Protein AF-0000000083581256 (afdb_homodimer)

Secondary structure (DSSP, 8-state):
---------------------------------------------------------------------GGGGGS--TTSPPPPHHHHHHHHHHHHHHHHHHHHHHHHHGGGT-----HHHHHHHIIIII-TTSGGG-HHHHHHHHHHHHHHHHHHHHHH-SSHHHHHHHHHHHHHHHHHTT---GGGGHHHHHHHH-GGGGGGGGGGGTTTHHHHHHHHHHHHHHHHHHHHH---/---------------------------------------------------------------------GGGGGS--TTSPPPPHHHHHHHHHHHHHHHHHHHHHHHHHGGGT-----HHHHHHHIIIII-TTSGGG-HHHHHHHHHHHHHHHHHHHHHH-SSHHHHHHHHHHHHHHHHHTT---GGGGHHHHHHHH-GGGGGGGGGGGTTTHHHHHHHHHHHHHHHHHHHHH---

InterPro domains:
  IPR007065 HPP [PTHR33741] (38-236)
  IPR058581 HPP, transmembrane region [PF04982] (82-231)

Radius of gyration: 32.34 Å; Cα contacts (8 Å, |Δi|>4): 589; chains: 2; bounding box: 106×99×97 Å

pLDDT: mean 73.32, std 32.35, range [17.34, 98.81]

Organism: NCBI:txid337451

Foldseek 3Di:
DDDDPPPCVDDPPPDPDDPDPDDDDDDDPPDDPDPPPPPPDCPPPPPDPPPPPPPPCPVPPPPPPPPPDPVNVVDPPPVDDDDAPLLVVLLVVLLVVLVVVQVVVQVVCVVVLDHLDDPLVSVLSCCLRNPVPDLLNDPQLQLCLLLVLLLLLLVLCVVPNADDRSLVRSLVVSVVVCVVVVNDHPSSSCNSVCCSPPPSCNVCRSVSSCPNRVVSSVSSVVSSVVSVVCSVPPGD/DDDDPDPPPDDPDPPPPDPPPDDDDDDPPDDDPDPPPPDPDDPPPPPDPPPPPPPPCPVPPPPPPPPPDPVNVVDPPPVDDDDAPLLVVLLVVLLVVLVVVQVVVQVVCVVVLDHQDDPLVSVLSCCLRNPVPDLLNDPQLQLCLLLVLLLLLLVLCVVPNADDRSLVRSLVVSVVVCVVVVNDHPSSSCNSVCCSPPPSCNVCRSVSSCPNRVVSSVSSVVSSVVSVVCSVPPGD

Solvent-accessible surface area (backbone atoms only — not comparable to full-atom values): 26368 Å² total; per-residue (Å²): 129,85,86,82,81,71,75,72,80,68,71,85,63,77,74,80,72,78,82,74,79,80,82,85,84,82,83,71,88,67,78,75,83,77,77,76,69,78,70,81,80,74,81,74,74,80,73,75,78,71,76,73,69,76,62,77,70,72,74,72,71,76,69,75,61,73,69,74,53,80,68,55,36,64,40,65,70,72,83,56,76,81,76,48,61,31,70,28,48,38,33,14,49,40,36,23,51,50,35,40,53,37,34,53,51,23,64,70,30,44,89,77,70,43,66,52,70,51,36,48,54,34,12,44,44,33,30,41,46,74,37,55,84,41,73,45,38,26,55,32,12,39,49,52,20,27,29,51,18,24,41,40,12,47,50,24,30,72,72,59,33,77,56,38,66,19,42,10,51,20,41,13,49,31,49,28,48,19,57,72,64,52,16,53,21,36,40,25,39,12,40,20,43,40,44,54,71,30,71,81,47,55,83,44,47,75,51,34,20,48,45,35,59,39,53,48,47,54,56,48,52,56,45,32,52,51,33,52,49,42,53,74,72,55,75,88,130,94,83,90,80,82,76,84,76,77,73,87,78,71,79,77,81,83,80,75,70,83,86,78,86,91,74,86,76,74,84,76,81,78,74,78,66,80,79,73,79,71,84,73,77,79,71,76,77,72,75,73,70,75,62,78,72,71,74,71,72,75,68,77,61,73,70,74,53,79,66,55,39,64,40,65,70,71,83,57,76,82,77,48,63,31,70,30,49,38,35,15,48,40,35,24,50,50,36,41,52,36,33,54,50,22,64,70,31,43,89,78,68,42,66,50,70,49,35,48,56,33,11,45,44,32,30,43,46,74,37,55,85,39,72,46,39,26,56,33,12,38,49,53,20,27,29,51,18,22,42,40,13,45,50,25,32,73,74,60,34,79,57,39,65,18,42,9,52,19,41,12,50,32,47,27,49,19,56,72,64,54,15,54,21,36,39,24,39,12,40,18,42,40,44,54,71,31,71,81,47,57,82,43,48,73,51,33,20,47,45,37,58,41,52,46,47,54,55,48,51,57,46,36,53,52,34,52,49,42,53,74,70,55,76,89

Sequence (472 aa):
MAMQAIFNWDHVTTPWSSLSLPSSSPLMFAENIKWKKKEKKGNEKDEGSGRGRYVCAASSSNSTTPSPNYWDWWKPDKGAPAPCLSDILWPSAGAFAAMAILGKVDQLLSPKGLSMTIAPLGAVSAVLFATPNAPGARKYNMFVAQMGCAAIGVLALSAFGPGWLARSAALAASIGFMIWTRSVHPPAASLPIMFIDGSKFHRLHLWYALFPGAAGCILLCLIQEMVSYLKDNYKFMAMQAIFNWDHVTTPWSSLSLPSSSPLMFAENIKWKKKEKKGNEKDEGSGRGRYVCAASSSNSTTPSPNYWDWWKPDKGAPAPCLSDILWPSAGAFAAMAILGKVDQLLSPKGLSMTIAPLGAVSAVLFATPNAPGARKYNMFVAQMGCAAIGVLALSAFGPGWLARSAALAASIGFMIWTRSVHPPAASLPIMFIDGSKFHRLHLWYALFPGAAGCILLCLIQEMVSYLKDNYKF

Structure (mmCIF, N/CA/C/O backbone):
data_AF-0000000083581256-model_v1
#
loop_
_entity.id
_entity.type
_entity.pdbx_description
1 polymer 'Transmembrane protein'
#
loop_
_atom_site.group_PDB
_atom_site.id
_atom_site.type_symbol
_atom_site.label_atom_id
_atom_site.label_alt_id
_atom_site.label_comp_id
_atom_site.label_asym_id
_atom_site.label_entity_id
_atom_site.label_seq_id
_atom_site.pdbx_PDB_ins_code
_atom_site.Cartn_x
_atom_site.Cartn_y
_atom_site.Cartn_z
_atom_site.occupancy
_atom_site.B_iso_or_equiv
_atom_site.auth_seq_id
_atom_site.auth_comp_id
_atom_site.auth_asym_id
_atom_site.auth_atom_id
_atom_site.pdbx_PDB_model_num
ATOM 1 N N . MET A 1 1 ? 9.367 -57.531 9.039 1 19.34 1 MET A N 1
ATOM 2 C CA . MET A 1 1 ? 8.695 -58.156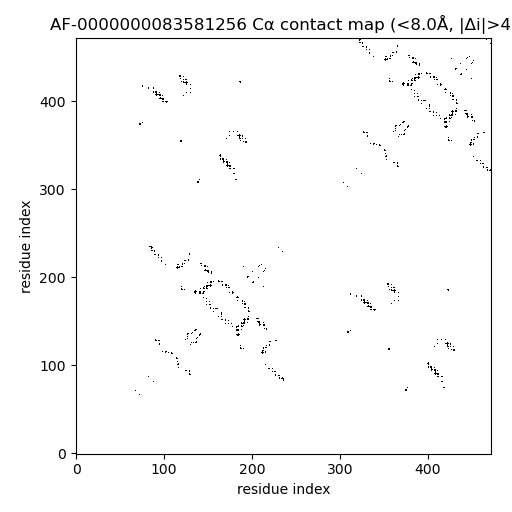 10.18 1 19.34 1 MET A CA 1
ATOM 3 C C . MET A 1 1 ? 8.195 -57.094 11.156 1 19.34 1 MET A C 1
ATOM 5 O O . MET A 1 1 ? 7.719 -57.438 12.242 1 19.34 1 MET A O 1
ATOM 9 N N . ALA A 1 2 ? 9.008 -55.969 11.195 1 19.12 2 ALA A N 1
ATOM 10 C CA . ALA A 1 2 ? 8.617 -55.188 12.367 1 19.12 2 ALA A CA 1
ATOM 11 C C . ALA A 1 2 ? 7.102 -55.062 12.477 1 19.12 2 ALA A C 1
ATOM 13 O O . ALA A 1 2 ? 6.387 -55.281 11.492 1 19.12 2 ALA A O 1
ATOM 14 N N . MET A 1 3 ? 6.711 -54.344 13.57 1 19.2 3 MET A N 1
ATOM 15 C CA . MET A 1 3 ? 5.68 -54.125 14.578 1 19.2 3 MET A CA 1
ATOM 16 C C . MET A 1 3 ? 4.406 -53.562 13.938 1 19.2 3 MET A C 1
ATOM 18 O O . MET A 1 3 ? 4.457 -52.938 12.883 1 19.2 3 MET A O 1
ATOM 22 N N . GLN A 1 4 ? 3.236 -53.969 14.453 1 20.64 4 GLN A N 1
ATOM 23 C CA . GLN A 1 4 ? 1.826 -54.031 14.82 1 20.64 4 GLN A CA 1
ATOM 24 C C . GLN A 1 4 ? 1.285 -52.625 15.117 1 20.64 4 GLN A C 1
ATOM 26 O O . GLN A 1 4 ? 1.729 -51.969 16.062 1 20.64 4 GLN A O 1
ATOM 31 N N . ALA A 1 5 ? 1.022 -51.75 14.164 1 22.06 5 ALA A N 1
ATOM 32 C CA . ALA A 1 5 ? 0.399 -50.438 14.117 1 22.06 5 ALA A CA 1
ATOM 33 C C . ALA A 1 5 ? -0.925 -50.406 14.883 1 22.06 5 ALA A C 1
ATOM 35 O O . ALA A 1 5 ? -1.995 -50.312 14.273 1 22.06 5 ALA A O 1
ATOM 36 N N . ILE A 1 6 ? -1.048 -51.344 15.844 1 21.88 6 ILE A N 1
ATOM 37 C CA . ILE A 1 6 ? -2.42 -51.656 16.234 1 21.88 6 ILE A CA 1
ATOM 38 C C . ILE A 1 6 ? -3.039 -50.469 16.938 1 21.88 6 ILE A C 1
ATOM 40 O O . ILE A 1 6 ? -2.6 -50.062 18.031 1 21.88 6 ILE A O 1
ATOM 44 N N . PHE A 1 7 ? -3.195 -49.312 16.281 1 20.89 7 PHE A N 1
ATOM 45 C CA . PHE A 1 7 ? -3.846 -48.125 16.828 1 20.89 7 PHE A CA 1
ATOM 46 C C . PHE A 1 7 ? -5.215 -48.5 17.406 1 20.89 7 PHE A C 1
ATOM 48 O O . PHE A 1 7 ? -6.152 -48.75 16.656 1 20.89 7 PHE A O 1
ATOM 55 N N . ASN A 1 8 ? -5.254 -49.375 18.406 1 18.88 8 ASN A N 1
ATOM 56 C CA . ASN A 1 8 ? -6.484 -49.75 19.078 1 18.88 8 ASN A CA 1
ATOM 57 C C . ASN A 1 8 ? -7.258 -48.562 19.594 1 18.88 8 ASN A C 1
ATOM 59 O O . ASN A 1 8 ? -6.773 -47.844 20.469 1 18.88 8 ASN A O 1
ATOM 63 N N . TRP A 1 9 ? -7.891 -47.781 18.734 1 22.67 9 TRP A N 1
ATOM 64 C CA . TRP A 1 9 ? -8.75 -46.625 18.953 1 22.67 9 TRP A CA 1
ATOM 65 C C . TRP A 1 9 ? -9.812 -46.938 20.016 1 22.67 9 TRP A C 1
ATOM 67 O O . TRP A 1 9 ? -10.859 -47.5 19.703 1 22.67 9 TRP A O 1
ATOM 77 N N . ASP A 1 10 ? -9.32 -47.75 21.047 1 19.34 10 ASP A N 1
ATOM 78 C CA . ASP A 1 10 ? -10.367 -48.219 21.953 1 19.34 10 ASP A CA 1
ATOM 79 C C . ASP A 1 10 ? -11.289 -47.094 22.359 1 19.34 10 ASP A C 1
ATOM 81 O O . ASP A 1 10 ? -10.953 -45.906 22.172 1 19.34 10 ASP A O 1
ATOM 85 N N . HIS A 1 11 ? -12.164 -47.344 23.375 1 21.86 11 HIS A N 1
ATOM 86 C CA . HIS A 1 11 ? -13.492 -47.312 23.969 1 21.86 11 HIS A CA 1
ATOM 87 C C . HIS A 1 11 ? -13.672 -46.031 24.812 1 21.86 11 HIS A C 1
ATOM 89 O O . HIS A 1 11 ? -14.648 -45.938 25.562 1 21.86 11 HIS A O 1
ATOM 95 N N . VAL A 1 12 ? -12.742 -45 24.703 1 21.45 12 VAL A N 1
ATOM 96 C CA . VAL A 1 12 ? -12.906 -44.156 25.906 1 21.45 12 VAL A CA 1
ATOM 97 C C . VAL A 1 12 ? -14.375 -43.781 26.062 1 21.45 12 VAL A C 1
ATOM 99 O O . VAL A 1 12 ? -14.984 -43.219 25.156 1 21.45 12 VAL A O 1
ATOM 102 N N . THR A 1 13 ? -15.055 -44.406 26.906 1 21.73 13 THR A N 1
ATOM 103 C CA . THR A 1 13 ? -16.406 -44.438 27.453 1 21.73 13 THR A CA 1
ATOM 104 C C . THR A 1 13 ? -16.781 -43.094 28.078 1 21.73 13 THR A C 1
ATOM 106 O O . THR A 1 13 ? -17.812 -42.969 28.734 1 21.73 13 THR A O 1
ATOM 109 N N . THR A 1 14 ? -16.125 -41.969 27.641 1 21.69 14 THR A N 1
ATOM 110 C CA . THR A 1 14 ? -16.391 -40.938 28.641 1 21.69 14 THR A CA 1
ATOM 111 C C . THR A 1 14 ? -17.875 -40.812 28.922 1 21.69 14 THR A C 1
ATOM 113 O O . THR A 1 14 ? -18.703 -40.844 28 1 21.69 14 THR A O 1
ATOM 116 N N . PRO A 1 15 ? -18.234 -41.062 30.141 1 21.48 15 PRO A N 1
ATOM 117 C CA . PRO A 1 15 ? -19.578 -41.125 30.719 1 21.48 15 PRO A CA 1
ATOM 118 C C . PRO A 1 15 ? -20.359 -39.844 30.547 1 21.48 15 PRO A C 1
ATOM 120 O O . PRO A 1 15 ? -19.797 -38.75 30.656 1 21.48 15 PRO A O 1
ATOM 123 N N . TRP A 1 16 ? -21.297 -39.719 29.516 1 21.83 16 TRP A N 1
ATOM 124 C CA . TRP A 1 16 ? -22.281 -38.688 29.219 1 21.83 16 TRP A CA 1
ATOM 125 C C . TRP A 1 16 ? -23.109 -38.375 30.453 1 21.83 16 TRP A C 1
ATOM 127 O O . TRP A 1 16 ? -23.984 -39.125 30.859 1 21.83 16 TRP A O 1
ATOM 137 N N . SER A 1 17 ? -22.328 -38.094 31.609 1 19.19 17 SER A N 1
ATOM 138 C CA . SER A 1 17 ? -23.203 -37.906 32.75 1 19.19 17 SER A CA 1
ATOM 139 C C . SER A 1 17 ? -24.344 -36.938 32.438 1 19.19 17 SER A C 1
ATOM 141 O O . SER A 1 17 ? -24.203 -36.125 31.516 1 19.19 17 SER A O 1
ATOM 143 N N . SER A 1 18 ? -25.547 -37.125 33.094 1 21.31 18 SER A N 1
ATOM 144 C CA . SER A 1 18 ? -26.969 -36.844 33.219 1 21.31 18 SER A CA 1
ATOM 145 C C . SER A 1 18 ? -27.203 -35.375 33.625 1 21.31 18 SER A C 1
ATOM 147 O O . SER A 1 18 ? -27.172 -35.062 34.812 1 21.31 18 SER A O 1
ATOM 149 N N . LEU A 1 19 ? -26.453 -34.375 33.062 1 20.09 19 LEU A N 1
ATOM 150 C CA . LEU A 1 19 ? -26.672 -33.062 33.719 1 20.09 19 LEU A CA 1
ATOM 151 C C . LEU A 1 19 ? -28.172 -32.781 33.781 1 20.09 19 LEU A C 1
ATOM 153 O O . LEU A 1 19 ? -28.859 -32.75 32.781 1 20.09 19 LEU A O 1
ATOM 157 N N . SER A 1 20 ? -28.719 -32.938 34.938 1 19.19 20 SER A N 1
ATOM 158 C CA . SER A 1 20 ? -30.062 -32.719 35.438 1 19.19 20 SER A CA 1
ATOM 159 C C . SER A 1 20 ? -30.516 -31.297 35.219 1 19.19 20 SER A C 1
ATOM 161 O O . SER A 1 20 ? -29.75 -30.344 35.438 1 19.19 20 SER A O 1
ATOM 163 N N . LEU A 1 21 ? -31.516 -31.016 34.375 1 22.39 21 LEU A N 1
ATOM 164 C CA . LEU A 1 21 ? -32.25 -29.828 33.969 1 22.39 21 LEU A CA 1
ATOM 165 C C . LEU A 1 21 ? -32.938 -29.172 35.156 1 22.39 21 LEU A C 1
ATOM 167 O O . LEU A 1 21 ? -33.875 -29.719 35.719 1 22.39 21 LEU A O 1
ATOM 171 N N . PRO A 1 22 ? -32.125 -28.766 36.219 1 19.11 22 PRO A N 1
ATOM 172 C CA . PRO A 1 22 ? -33.094 -28.5 37.312 1 19.11 22 PRO A CA 1
ATOM 173 C C . PRO A 1 22 ? -34.219 -27.547 36.875 1 19.11 22 PRO A C 1
ATOM 175 O O . PRO A 1 22 ? -34.094 -26.891 35.844 1 19.11 22 PRO A O 1
ATOM 178 N N . SER A 1 23 ? -35 -26.969 38.031 1 18.77 23 SER A N 1
ATOM 179 C CA . SER A 1 23 ? -36.312 -26.719 38.594 1 18.77 23 SER A CA 1
ATOM 180 C C . SER A 1 23 ? -36.781 -25.281 38.375 1 18.77 23 SER A C 1
ATOM 182 O O . SER A 1 23 ? -37.969 -24.984 38.312 1 18.77 23 SER A O 1
ATOM 184 N N . SER A 1 24 ? -35.844 -24.219 38.344 1 18.66 24 SER A N 1
ATOM 185 C CA . SER A 1 24 ? -36.25 -23.156 39.25 1 18.66 24 SER A CA 1
ATOM 186 C C . SER A 1 24 ? -37.531 -22.453 38.781 1 18.66 24 SER A C 1
ATOM 188 O O . SER A 1 24 ? -37.875 -22.531 37.625 1 18.66 24 SER A O 1
ATOM 190 N N . SER A 1 25 ? -38.094 -21.516 39.812 1 19.52 25 SER A N 1
ATOM 191 C CA . SER A 1 25 ? -39.344 -20.984 40.344 1 19.52 25 SER A CA 1
ATOM 192 C C . SER A 1 25 ? -39.906 -19.875 39.438 1 19.52 25 SER A C 1
ATOM 194 O O . SER A 1 25 ? -39.188 -19.234 38.719 1 19.52 25 SER A O 1
ATOM 196 N N . PRO A 1 26 ? -41.281 -19.641 39.5 1 22.19 26 PRO A N 1
ATOM 197 C CA . PRO A 1 26 ? -42.344 -18.969 38.75 1 22.19 26 PRO A CA 1
ATOM 198 C C . PRO A 1 26 ? -42.344 -17.469 38.938 1 22.19 26 PRO A C 1
ATOM 200 O O . PRO A 1 26 ? -43.281 -16.781 38.531 1 22.19 26 PRO A O 1
ATOM 203 N N . LEU A 1 27 ? -41.188 -16.703 39.062 1 18.94 27 LEU A N 1
ATOM 204 C CA . LEU A 1 27 ? -41.406 -15.398 39.688 1 18.94 27 LEU A CA 1
ATOM 205 C C . LEU A 1 27 ? -42.5 -14.633 38.969 1 18.94 27 LEU A C 1
ATOM 207 O O . LEU A 1 27 ? -42.531 -14.617 37.719 1 18.94 27 LEU A O 1
ATOM 211 N N . MET A 1 28 ? -43.469 -14.094 39.719 1 19.42 28 MET A N 1
ATOM 212 C CA . MET A 1 28 ? -44.812 -13.484 39.719 1 19.42 28 MET A CA 1
ATOM 213 C C . MET A 1 28 ? -44.781 -12.094 39.062 1 19.42 28 MET A C 1
ATOM 215 O O . MET A 1 28 ? -45.812 -11.508 38.781 1 19.42 28 MET A O 1
ATOM 219 N N . PHE A 1 29 ? -43.594 -11.297 39.031 1 19.3 29 PHE A N 1
ATOM 220 C CA . PHE A 1 29 ? -43.812 -9.898 39.375 1 19.3 29 PHE A CA 1
ATOM 221 C C . PHE A 1 29 ? -44.625 -9.18 38.312 1 19.3 29 PHE A C 1
ATOM 223 O O . PHE A 1 29 ? -44.125 -8.891 37.219 1 19.3 29 PHE A O 1
ATOM 230 N N . ALA A 1 30 ? -45.938 -9.391 38.156 1 19.19 30 ALA A N 1
ATOM 231 C CA . ALA A 1 30 ? -46.875 -8.812 37.188 1 19.19 30 ALA A CA 1
ATOM 232 C C . ALA A 1 30 ? -47.062 -7.312 37.438 1 19.19 30 ALA A C 1
ATOM 234 O O . ALA A 1 30 ? -47.875 -6.664 36.781 1 19.19 30 ALA A O 1
ATOM 235 N N . GLU A 1 31 ? -46.25 -6.695 38.406 1 19.19 31 GLU A N 1
ATOM 236 C CA . GLU A 1 31 ? -47.094 -5.602 38.875 1 19.19 31 GLU A CA 1
ATOM 237 C C . GLU A 1 31 ? -47.594 -4.73 37.719 1 19.19 31 GLU A C 1
ATOM 239 O O . GLU A 1 31 ? -47 -4.727 36.656 1 19.19 31 GLU A O 1
ATOM 244 N N . ASN A 1 32 ? -48.531 -3.742 38.062 1 20.16 32 ASN A N 1
ATOM 245 C CA . ASN A 1 32 ? -49.719 -2.936 37.812 1 20.16 32 ASN A CA 1
ATOM 246 C C . ASN A 1 32 ? -49.375 -1.656 37.062 1 20.16 32 ASN A C 1
ATOM 248 O O . ASN A 1 32 ? -49.625 -0.554 37.531 1 20.16 32 ASN A O 1
ATOM 252 N N . ILE A 1 33 ? -48.156 -1.453 36.531 1 19.41 33 ILE A N 1
ATOM 253 C CA . ILE A 1 33 ? -47.906 -0.025 36.375 1 19.41 33 ILE A CA 1
ATOM 254 C C . ILE A 1 33 ? -48.969 0.581 35.469 1 19.41 33 ILE A C 1
ATOM 256 O O . ILE A 1 33 ? -49.219 0.087 34.375 1 19.41 33 ILE A O 1
ATOM 260 N N . LYS A 1 34 ? -49.844 1.483 36.031 1 19.84 34 LYS A N 1
ATOM 261 C CA . LYS A 1 34 ? -51 2.291 35.688 1 19.84 34 LYS A CA 1
ATOM 262 C C . LYS A 1 34 ? -50.688 3.164 34.469 1 19.84 34 LYS A C 1
ATOM 264 O O . LYS A 1 34 ? -49.719 3.939 34.469 1 19.84 34 LYS A O 1
ATOM 269 N N . TRP A 1 35 ? -51.094 2.781 33.281 1 20.23 35 TRP A N 1
ATOM 270 C CA . TRP A 1 35 ? -51.031 3.428 31.984 1 20.23 35 TRP A CA 1
ATOM 271 C C . TRP A 1 35 ? -51.781 4.766 32 1 20.23 35 TRP A C 1
ATOM 273 O O . TRP A 1 35 ? -53 4.805 32.031 1 20.23 35 TRP A O 1
ATOM 283 N N . LYS A 1 36 ? -51.438 5.668 33.031 1 20.16 36 LYS A N 1
ATOM 284 C CA . LYS A 1 36 ? -52.25 6.863 32.969 1 20.16 36 LYS A CA 1
ATOM 285 C C . LYS A 1 36 ? -52.281 7.449 31.562 1 20.16 36 LYS A C 1
ATOM 287 O O . LYS A 1 36 ? -51.219 7.691 30.984 1 20.16 36 LYS A O 1
ATOM 292 N N . LYS A 1 37 ? -53.375 7.355 30.922 1 21.31 37 LYS A N 1
ATOM 293 C CA . LYS A 1 37 ? -53.906 7.77 29.625 1 21.31 37 LYS A CA 1
ATOM 294 C C . LYS A 1 37 ? -53.844 9.281 29.453 1 21.31 37 LYS A C 1
ATOM 296 O O . LYS A 1 37 ? -54.469 9.852 28.578 1 21.31 37 LYS A O 1
ATOM 301 N N . LYS A 1 38 ? -52.812 10.016 29.984 1 21.42 38 LYS A N 1
ATOM 302 C CA . LYS A 1 38 ? -53.188 11.422 29.859 1 21.42 38 LYS A CA 1
ATOM 303 C C . LYS A 1 38 ? -53.562 11.781 28.438 1 21.42 38 LYS A C 1
ATOM 305 O O . LYS A 1 38 ? -52.906 11.328 27.484 1 21.42 38 LYS A O 1
ATOM 310 N N . GLU A 1 39 ? -54.688 12.375 28.25 1 21.91 39 GLU A N 1
ATOM 311 C CA . GLU A 1 39 ? -55.594 12.867 27.188 1 21.91 39 GLU A CA 1
ATOM 312 C C . GLU A 1 39 ? -54.906 13.969 26.391 1 21.91 39 GLU A C 1
ATOM 314 O O . GLU A 1 39 ? -55.531 14.531 25.469 1 21.91 39 GLU A O 1
ATOM 319 N N . LYS A 1 40 ? -53.625 14.102 26.375 1 23.88 40 LYS A N 1
ATOM 320 C CA . LYS A 1 40 ? -53.312 15.445 25.875 1 23.88 40 LYS A CA 1
ATOM 321 C C . LYS A 1 40 ? -53.969 15.695 24.531 1 23.88 40 LYS A C 1
ATOM 323 O O . LYS A 1 40 ? -54.094 14.781 23.703 1 23.88 40 LYS A O 1
ATOM 328 N N . LYS A 1 41 ? -54.812 16.75 24.422 1 25.16 41 LYS A N 1
ATOM 329 C CA . LYS A 1 41 ? -55.531 17.531 23.438 1 25.16 41 LYS A CA 1
ATOM 330 C C . LYS A 1 41 ? -54.656 17.906 22.25 1 25.16 41 LYS A C 1
ATOM 332 O O . LYS A 1 41 ? -53.531 18.359 22.438 1 25.16 41 LYS A O 1
ATOM 337 N N . GLY A 1 42 ? -54.781 17.219 21.062 1 20.56 42 GLY A N 1
ATOM 338 C CA . GLY A 1 42 ? -54.156 17.172 19.75 1 20.56 42 GLY A CA 1
ATOM 339 C C . GLY A 1 42 ? -54.188 18.516 19.047 1 20.56 42 GLY A C 1
ATOM 340 O O . GLY A 1 42 ? -54.625 18.625 17.906 1 20.56 42 GLY A O 1
ATOM 341 N N . ASN A 1 43 ? -54.062 19.688 19.781 1 23.64 43 ASN A N 1
ATOM 342 C CA . ASN A 1 43 ? -54.25 20.812 18.875 1 23.64 43 ASN A CA 1
ATOM 343 C C . ASN A 1 43 ? -53.312 20.719 17.656 1 23.64 43 ASN A C 1
ATOM 345 O O . ASN A 1 43 ? -52.156 20.344 17.797 1 23.64 43 ASN A O 1
ATOM 349 N N . GLU A 1 44 ? -53.875 20.531 16.453 1 23.22 44 GLU A N 1
ATOM 350 C CA . GLU A 1 44 ? -53.469 20.297 15.078 1 23.22 44 GLU A CA 1
ATOM 351 C C . GLU A 1 44 ? -52.562 21.438 14.578 1 23.22 44 GLU A C 1
ATOM 353 O O . GLU A 1 44 ? -53.062 22.453 14.078 1 23.22 44 GLU A O 1
ATOM 358 N N . LYS A 1 45 ? -51.906 22.281 15.383 1 25.78 45 LYS A N 1
ATOM 359 C CA . LYS A 1 45 ? -51.344 23.375 14.586 1 25.78 45 LYS A CA 1
ATOM 360 C C . LYS A 1 45 ? -50.438 22.828 13.469 1 25.78 45 LYS A C 1
ATOM 362 O O . LYS A 1 45 ? -49.781 21.812 13.648 1 25.78 45 LYS A O 1
ATOM 367 N N . ASP A 1 46 ? -50.781 23.047 12.18 1 24.28 46 ASP A N 1
ATOM 368 C CA . ASP A 1 46 ? -50.281 22.859 10.828 1 24.28 46 ASP A CA 1
ATOM 369 C C . ASP A 1 46 ? -48.812 23.266 10.719 1 24.28 46 ASP A C 1
ATOM 371 O O . ASP A 1 46 ? -48.5 24.453 10.516 1 24.28 46 ASP A O 1
ATOM 375 N N . GLU A 1 47 ? -47.969 23.125 11.805 1 24.08 47 GLU A N 1
ATOM 376 C CA . GLU A 1 47 ? -46.688 23.766 11.586 1 24.08 47 GLU A CA 1
ATOM 377 C C . GLU A 1 47 ? -46 23.234 10.328 1 24.08 47 GLU A C 1
ATOM 379 O O . GLU A 1 47 ? -45.969 22.016 10.102 1 24.08 47 GLU A O 1
ATOM 384 N N . GLY A 1 48 ? -46.062 24.031 9.25 1 24.52 48 GLY A N 1
ATOM 385 C CA . GLY A 1 48 ? -45.344 23.938 7.977 1 24.52 48 GLY A CA 1
ATOM 386 C C . GLY A 1 48 ? -43.938 23.406 8.109 1 24.52 48 GLY A C 1
ATOM 387 O O . GLY A 1 48 ? -43.25 23.734 9.07 1 24.52 48 GLY A O 1
ATOM 388 N N . SER A 1 49 ? -43.781 22.109 7.832 1 27.34 49 SER A N 1
ATOM 389 C CA . SER A 1 49 ? -42.562 21.312 7.773 1 27.34 49 SER A CA 1
ATOM 390 C C . SER A 1 49 ? -41.438 22.062 7.059 1 27.34 49 SER A C 1
ATOM 392 O O . SER A 1 49 ? -41.531 22.375 5.875 1 27.34 49 SER A O 1
ATOM 394 N N . GLY A 1 50 ? -40.969 23.156 7.656 1 23 50 GLY A N 1
ATOM 395 C CA . GLY A 1 50 ? -39.781 23.75 7.09 1 23 50 GLY A CA 1
ATOM 396 C C . GLY A 1 50 ? -38.719 22.719 6.727 1 23 50 GLY A C 1
ATOM 397 O O . GLY A 1 50 ? -38.375 21.859 7.543 1 23 50 GLY A O 1
ATOM 398 N N . ARG A 1 51 ? -38.812 22.125 5.543 1 30.92 51 ARG A N 1
ATOM 399 C CA . ARG A 1 51 ? -37.719 21.375 4.945 1 30.92 51 ARG A CA 1
ATOM 400 C C . ARG A 1 51 ? -36.375 22.016 5.281 1 30.92 51 ARG A C 1
ATOM 402 O O . ARG A 1 51 ? -36.062 23.109 4.805 1 30.92 51 ARG A O 1
ATOM 409 N N . GLY A 1 52 ? -35.969 21.969 6.539 1 26.56 52 GLY A N 1
ATOM 410 C CA . GLY A 1 52 ? -34.594 22.359 6.797 1 26.56 52 GLY A CA 1
ATOM 411 C C . GLY A 1 52 ? -33.625 21.781 5.793 1 26.56 52 GLY A C 1
ATOM 412 O O . GLY A 1 52 ? -33.531 20.562 5.633 1 26.56 52 GLY A O 1
ATOM 413 N N . ARG A 1 53 ? -33.531 22.375 4.609 1 26.86 53 ARG A N 1
ATOM 414 C CA . ARG A 1 53 ? -32.375 22.141 3.717 1 26.86 53 ARG A CA 1
ATOM 415 C C . ARG A 1 53 ? -31.078 22.047 4.496 1 26.86 53 ARG A C 1
ATOM 417 O O . ARG A 1 53 ? -30.656 23.031 5.113 1 26.86 53 ARG A O 1
ATOM 424 N N . TYR A 1 54 ? -30.844 20.906 5.145 1 26.03 54 TYR A N 1
ATOM 425 C CA . TYR A 1 54 ? -29.484 20.734 5.625 1 26.03 54 TYR A CA 1
ATOM 426 C C . TYR A 1 54 ? -28.469 21.281 4.625 1 26.03 54 TYR A C 1
ATOM 428 O O . TYR A 1 54 ? -28.406 20.812 3.484 1 26.03 54 TYR A O 1
ATOM 436 N N . VAL A 1 55 ? -28.469 22.547 4.473 1 25.83 55 VAL A N 1
ATOM 437 C CA . VAL A 1 55 ? -27.344 23.156 3.775 1 25.83 55 VAL A CA 1
ATOM 438 C C . VAL A 1 55 ? -26.031 22.578 4.301 1 25.83 55 VAL A C 1
ATOM 440 O O . VAL A 1 55 ? -25.734 22.672 5.496 1 25.83 55 VAL A O 1
ATOM 443 N N . CYS A 1 56 ? -25.703 21.391 3.883 1 28.59 56 CYS A N 1
ATOM 444 C CA . CYS 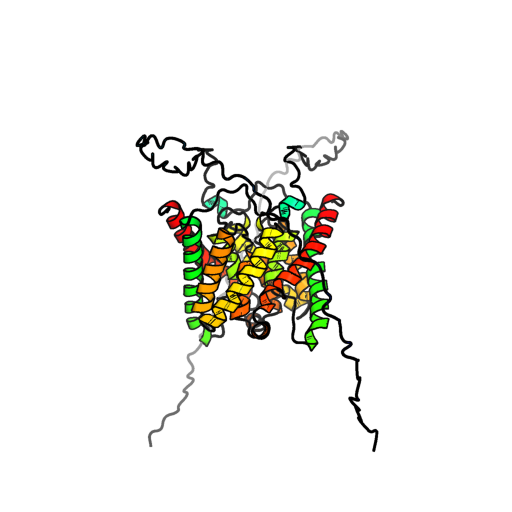A 1 56 ? -24.297 21.062 4.07 1 28.59 56 CYS A CA 1
ATOM 445 C C . CYS A 1 56 ? -23.422 22.297 3.902 1 28.59 56 CYS A C 1
ATOM 447 O O . CYS A 1 56 ? -23.406 22.922 2.834 1 28.59 56 CYS A O 1
ATOM 449 N N . ALA A 1 57 ? -23.516 23.234 4.867 1 27 57 ALA A N 1
ATOM 450 C CA . ALA A 1 57 ? -22.641 24.391 4.957 1 27 57 ALA A CA 1
ATOM 451 C C . ALA A 1 57 ? -21.188 24.016 4.664 1 27 57 ALA A C 1
ATOM 453 O O . ALA A 1 57 ? -20.547 23.328 5.465 1 27 57 ALA A O 1
ATOM 454 N N . ALA A 1 58 ? -20.922 23.625 3.488 1 27.84 58 ALA A N 1
ATOM 455 C CA . ALA A 1 58 ? -19.516 23.734 3.092 1 27.84 58 ALA A CA 1
ATOM 456 C C . ALA A 1 58 ? -18.938 25.094 3.449 1 27.84 58 ALA A C 1
ATOM 458 O O . ALA A 1 58 ? -19.359 26.109 2.895 1 27.84 58 ALA A O 1
ATOM 459 N N . SER A 1 59 ? -18.906 25.422 4.75 1 26.44 59 SER A N 1
ATOM 460 C CA . SER A 1 59 ? -18.125 26.609 5.059 1 26.44 59 SER A CA 1
ATOM 461 C C . SER A 1 59 ? -16.875 26.688 4.195 1 26.44 59 SER A C 1
ATOM 463 O O . SER A 1 59 ? -16.031 25.797 4.234 1 26.44 59 SER A O 1
ATOM 465 N N . SER A 1 60 ? -16.984 27.234 3.029 1 27.78 60 SER A N 1
ATOM 466 C CA . SER A 1 60 ? -15.852 27.688 2.225 1 27.78 60 SER A CA 1
ATOM 467 C C . SER A 1 60 ? -14.922 28.594 3.029 1 27.78 60 SER A C 1
ATOM 469 O O . SER A 1 60 ? -15.203 29.766 3.221 1 27.78 60 SER A O 1
ATOM 471 N N . SER A 1 61 ? -14.578 28.328 4.285 1 28.38 61 SER A N 1
ATOM 472 C CA . SER A 1 61 ? -13.492 29.203 4.715 1 28.38 61 SER A CA 1
ATOM 473 C C . SER A 1 61 ? -12.438 29.359 3.623 1 28.38 61 SER A C 1
ATOM 475 O O . SER A 1 61 ? -11.906 28.375 3.121 1 28.38 61 SER A O 1
ATOM 477 N N . ASN A 1 62 ? -12.5 30.438 2.855 1 28.28 62 ASN A N 1
ATOM 478 C CA . ASN A 1 62 ? -11.531 31.016 1.926 1 28.28 62 ASN A CA 1
ATOM 479 C C . ASN A 1 62 ? -10.133 31.062 2.533 1 28.28 62 ASN A C 1
ATOM 481 O O . ASN A 1 62 ? -9.727 32.094 3.09 1 28.28 62 ASN A O 1
ATOM 485 N N . SER A 1 63 ? -9.758 30.422 3.617 1 31.17 63 SER A N 1
ATOM 486 C CA . SER A 1 63 ? -8.328 30.609 3.832 1 31.17 63 SER A CA 1
ATOM 487 C C . SER A 1 63 ? -7.539 30.344 2.551 1 31.17 63 SER A C 1
ATOM 489 O O . SER A 1 63 ? -7.75 29.344 1.879 1 31.17 63 SER A O 1
ATOM 491 N N . THR A 1 64 ? -7.227 31.406 1.847 1 32.69 64 THR A N 1
ATOM 492 C CA . THR A 1 64 ? -6.328 31.562 0.708 1 32.69 64 THR A CA 1
ATOM 493 C C . THR A 1 64 ? -5.117 30.641 0.85 1 32.69 64 THR A C 1
ATOM 495 O O . THR A 1 64 ? -4.098 31.031 1.424 1 32.69 64 THR A O 1
ATOM 498 N N . THR A 1 65 ? -5.094 29.625 1.656 1 37.19 65 THR A N 1
ATOM 499 C CA . THR A 1 65 ? -3.891 28.859 1.377 1 37.19 65 THR A CA 1
ATOM 500 C C . THR A 1 65 ? -3.713 28.656 -0.125 1 37.19 65 THR A C 1
ATOM 502 O O . THR A 1 65 ? -4.621 28.172 -0.806 1 37.19 65 THR A O 1
ATOM 505 N N . PRO A 1 66 ? -2.951 29.453 -0.761 1 39.94 66 PRO A N 1
ATOM 506 C CA . PRO A 1 66 ? -2.771 29.297 -2.205 1 39.94 66 PRO A CA 1
ATOM 507 C C . PRO A 1 66 ? -2.873 27.844 -2.654 1 39.94 66 PRO A C 1
ATOM 509 O O . PRO A 1 66 ? -2.541 26.922 -1.891 1 39.94 66 PRO A O 1
ATOM 512 N N . SER A 1 67 ? -3.984 27.438 -3.221 1 46.56 67 SER A N 1
ATOM 513 C CA . SER A 1 67 ? -4.086 26.156 -3.914 1 46.56 67 SER A CA 1
ATOM 514 C C . SER A 1 67 ? -2.721 25.688 -4.414 1 46.56 67 SER A C 1
ATOM 516 O O . SER A 1 67 ? -2.002 26.438 -5.07 1 46.56 67 SER A O 1
ATOM 518 N N . PRO A 1 68 ? -2.072 24.875 -3.637 1 53.16 68 PRO A N 1
ATOM 519 C CA . PRO A 1 68 ? -0.75 24.531 -4.156 1 53.16 68 PRO A CA 1
ATOM 520 C C . PRO A 1 68 ? -0.729 24.406 -5.68 1 53.16 68 PRO A C 1
ATOM 522 O O . PRO A 1 68 ? -1.74 24.031 -6.285 1 53.16 68 PRO A O 1
ATOM 525 N N . ASN A 1 69 ? 0.089 25.297 -6.289 1 60.88 69 ASN A N 1
ATOM 526 C CA . ASN A 1 69 ? 0.375 25.25 -7.719 1 60.88 69 ASN A CA 1
ATOM 527 C C . ASN A 1 69 ? 0.614 23.812 -8.195 1 60.88 69 ASN A C 1
ATOM 529 O O . ASN A 1 69 ? 1.111 22.984 -7.441 1 60.88 69 ASN A O 1
ATOM 533 N N . TYR A 1 70 ? -0.143 23.406 -9.195 1 68.31 70 TYR A N 1
ATOM 534 C CA . TYR A 1 70 ? -0.003 22.109 -9.859 1 68.31 70 TYR A CA 1
ATOM 535 C C . TYR A 1 70 ? 1.448 21.656 -9.852 1 68.31 70 TYR A C 1
ATOM 537 O O . TYR A 1 70 ? 1.728 20.469 -9.633 1 68.31 70 TYR A O 1
ATOM 545 N N . TRP A 1 71 ? 2.375 22.594 -9.898 1 70.75 71 TRP A N 1
ATOM 546 C CA . TRP A 1 71 ? 3.795 22.281 -10.008 1 70.75 71 TRP A CA 1
ATOM 547 C C . TRP A 1 71 ? 4.375 21.906 -8.648 1 70.75 71 TRP A C 1
ATOM 549 O O . TRP A 1 71 ? 5.402 21.234 -8.578 1 70.75 71 TRP A O 1
ATOM 559 N N . ASP A 1 72 ? 3.635 22.344 -7.629 1 75 72 ASP A N 1
ATOM 560 C CA . ASP A 1 72 ? 4.117 22.047 -6.285 1 75 72 ASP A CA 1
ATOM 561 C C . ASP A 1 72 ? 4.012 20.562 -5.973 1 75 72 ASP A C 1
ATOM 563 O O . ASP A 1 72 ? 4.762 20.031 -5.145 1 75 72 ASP A O 1
ATOM 567 N N . TRP A 1 73 ? 3.203 19.891 -6.828 1 79 73 TRP A N 1
ATOM 568 C CA . TRP A 1 73 ? 2.988 18.469 -6.594 1 79 73 TRP A CA 1
ATOM 569 C C . TRP A 1 73 ? 4.113 17.641 -7.203 1 79 73 TRP A C 1
ATOM 571 O O . TRP A 1 73 ? 4.258 16.453 -6.891 1 79 73 TRP A O 1
ATOM 581 N N . TRP A 1 74 ? 4.969 18.281 -7.992 1 81.25 74 TRP A N 1
ATOM 582 C CA . TRP A 1 74 ? 6.047 17.562 -8.68 1 81.25 74 TRP A CA 1
ATOM 583 C C . TRP A 1 74 ? 7.387 17.812 -7.992 1 81.25 74 TRP A C 1
ATOM 585 O O . TRP A 1 74 ? 8.43 17.391 -8.492 1 81.25 74 TRP A O 1
ATOM 595 N N . LYS A 1 75 ? 7.332 18.531 -6.84 1 79.38 75 LYS A N 1
ATOM 596 C CA . LYS A 1 75 ? 8.531 18.797 -6.051 1 79.38 75 LYS A CA 1
ATOM 597 C C . LYS A 1 75 ? 8.398 18.25 -4.641 1 79.38 75 LYS A C 1
ATOM 599 O O . LYS A 1 75 ? 7.285 18.094 -4.129 1 79.38 75 LYS A O 1
ATOM 604 N N . PRO A 1 76 ? 9.578 17.891 -4.137 1 79.44 76 PRO A N 1
ATOM 605 C CA . PRO A 1 76 ? 9.508 17.422 -2.748 1 79.44 76 PRO A CA 1
ATOM 606 C C . PRO A 1 76 ? 8.945 18.484 -1.803 1 79.44 76 PRO A C 1
ATOM 608 O O . PRO A 1 76 ? 9.07 19.672 -2.064 1 79.44 76 PRO A O 1
ATOM 611 N N . ASP A 1 77 ? 8.203 17.953 -0.828 1 70.06 77 ASP A N 1
ATOM 612 C CA . ASP A 1 77 ? 7.672 18.891 0.167 1 70.06 77 ASP A CA 1
ATOM 613 C C . ASP A 1 77 ? 8.805 19.516 0.985 1 70.06 77 ASP A C 1
ATOM 6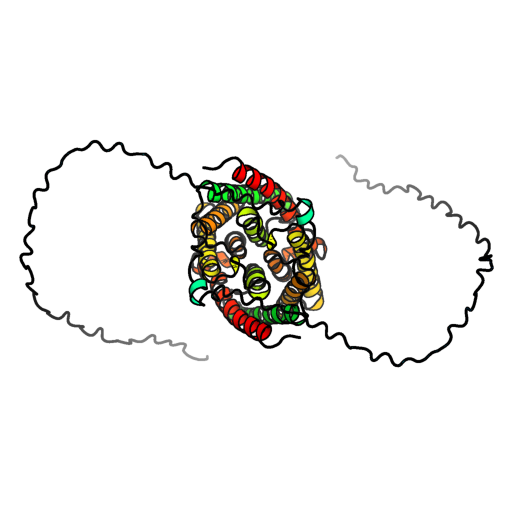15 O O . ASP A 1 77 ? 9.375 18.859 1.858 1 70.06 77 ASP A O 1
ATOM 619 N N . LYS A 1 78 ? 9.195 20.625 0.612 1 66.5 78 LYS A N 1
ATOM 620 C CA . LYS A 1 78 ? 10.297 21.312 1.28 1 66.5 78 LYS A CA 1
ATOM 621 C C . LYS A 1 78 ? 9.844 21.938 2.592 1 66.5 78 LYS A C 1
ATOM 623 O O . LYS A 1 78 ? 10.656 22.453 3.363 1 66.5 78 LYS A O 1
ATOM 628 N N . GLY A 1 79 ? 8.664 21.906 2.805 1 61.59 79 GLY A N 1
ATOM 629 C CA . GLY A 1 79 ? 8.227 22.547 4.039 1 61.59 79 GLY A CA 1
ATOM 630 C C . GLY A 1 79 ? 8.578 21.734 5.277 1 61.59 79 GLY A C 1
ATOM 631 O O . GLY A 1 79 ? 8.688 22.297 6.371 1 61.59 79 GLY A O 1
ATOM 632 N N . ALA A 1 80 ? 8.82 20.5 5.059 1 65.25 80 ALA A N 1
ATOM 633 C CA . ALA A 1 80 ? 9.148 19.672 6.219 1 65.25 80 ALA A CA 1
ATOM 634 C C . ALA A 1 80 ? 10.648 19.688 6.492 1 65.25 80 ALA A C 1
ATOM 636 O O . ALA A 1 80 ? 11.461 19.703 5.562 1 65.25 80 ALA A O 1
ATOM 637 N N . PRO A 1 81 ? 11.039 20 7.746 1 73.81 81 PRO A N 1
ATOM 638 C CA . PRO A 1 81 ? 12.469 19.984 8.078 1 73.81 81 PRO A CA 1
ATOM 639 C C . PRO A 1 81 ? 13.164 18.703 7.629 1 73.81 81 PRO A C 1
ATOM 641 O O . PRO A 1 81 ? 12.516 17.656 7.52 1 73.81 81 PRO A O 1
ATOM 644 N N . ALA A 1 82 ? 14.414 18.812 7.32 1 78.38 82 ALA A N 1
ATOM 645 C CA . ALA A 1 82 ? 15.195 17.641 6.922 1 78.38 82 ALA A CA 1
ATOM 646 C C . ALA A 1 82 ? 15.25 16.609 8.039 1 78.38 82 ALA A C 1
ATOM 648 O O . ALA A 1 82 ? 15.398 16.969 9.211 1 78.38 82 ALA A O 1
ATOM 649 N N . PRO A 1 83 ? 15.047 15.445 7.66 1 82.88 83 PRO A N 1
ATOM 650 C CA . PRO A 1 83 ? 15.047 14.414 8.695 1 82.88 83 PRO A CA 1
ATOM 651 C C . PRO A 1 83 ? 16.438 14.172 9.297 1 82.88 83 PRO A C 1
ATOM 653 O O . PRO A 1 83 ? 17.438 14.266 8.586 1 82.88 83 PRO A O 1
ATOM 656 N N . CYS A 1 84 ? 16.469 14 10.57 1 87.88 84 CYS A N 1
ATOM 657 C CA . CYS A 1 84 ? 17.688 13.578 11.242 1 87.88 84 CYS A CA 1
ATOM 658 C C . CYS A 1 84 ? 18 12.117 10.945 1 87.88 84 CYS A C 1
ATOM 660 O O . CYS A 1 84 ? 17.125 11.367 10.508 1 87.88 84 CYS A O 1
ATOM 662 N N . LEU A 1 85 ? 19.188 11.742 11.164 1 91.81 85 LEU A N 1
ATOM 663 C CA . LEU A 1 85 ? 19.625 10.383 10.859 1 91.81 85 LEU A CA 1
ATOM 664 C C . LEU A 1 85 ? 18.828 9.359 11.656 1 91.81 85 LEU A C 1
ATOM 666 O O . LEU A 1 85 ? 18.516 8.281 11.148 1 91.81 85 LEU A O 1
ATOM 670 N N . SER A 1 86 ? 18.531 9.703 12.859 1 92.69 86 SER A N 1
ATOM 671 C CA . SER A 1 86 ? 17.75 8.789 13.703 1 92.69 86 SER A CA 1
ATOM 672 C C . SER A 1 86 ? 16.344 8.586 13.148 1 92.69 86 SER A C 1
ATOM 674 O O . SER A 1 86 ? 15.758 7.52 13.32 1 92.69 86 SER A O 1
ATOM 676 N N . ASP A 1 87 ? 15.852 9.594 12.484 1 91.75 87 ASP A N 1
ATOM 677 C CA . ASP A 1 87 ? 14.516 9.531 11.906 1 91.75 87 ASP A CA 1
ATOM 678 C C . ASP A 1 87 ? 14.484 8.617 10.688 1 91.75 87 ASP A C 1
ATOM 680 O O . ASP A 1 87 ? 13.414 8.195 10.242 1 91.75 87 ASP A O 1
ATOM 684 N N . ILE A 1 88 ? 15.602 8.289 10.188 1 95.62 88 ILE A N 1
ATOM 685 C CA . ILE A 1 88 ? 15.711 7.398 9.039 1 95.62 88 ILE A CA 1
ATOM 686 C C . ILE A 1 88 ? 16.062 5.992 9.516 1 95.62 88 ILE A C 1
ATOM 688 O O . ILE A 1 88 ? 15.477 5.008 9.062 1 95.62 88 ILE A O 1
ATOM 692 N N . LEU A 1 89 ? 16.906 5.875 10.461 1 96.5 89 LEU A N 1
ATOM 693 C CA . LEU A 1 89 ? 17.5 4.598 10.844 1 96.5 89 LEU A CA 1
ATOM 694 C C . LEU A 1 89 ? 16.531 3.758 11.656 1 96.5 89 LEU A C 1
ATOM 696 O O . LEU A 1 89 ? 16.469 2.537 11.484 1 96.5 89 LEU A O 1
ATOM 700 N N . TRP A 1 90 ? 15.766 4.367 12.492 1 96.94 90 TRP A N 1
ATOM 701 C CA . TRP A 1 90 ? 14.883 3.584 13.352 1 96.94 90 TRP A CA 1
ATOM 702 C C . TRP A 1 90 ? 13.742 2.961 12.547 1 96.94 90 TRP A C 1
ATOM 704 O O . TRP A 1 90 ? 13.484 1.762 12.656 1 96.94 90 TRP A O 1
ATOM 714 N N . PRO A 1 91 ? 13.133 3.814 11.719 1 97.56 91 PRO A N 1
ATOM 715 C CA . PRO A 1 91 ? 12.109 3.191 10.875 1 97.56 91 PRO A CA 1
ATOM 716 C C . PRO A 1 91 ? 12.672 2.104 9.969 1 97.56 91 PRO A C 1
ATOM 718 O O . PRO A 1 91 ? 12.031 1.067 9.766 1 97.56 91 PRO A O 1
ATOM 721 N N . SER A 1 92 ? 13.82 2.303 9.492 1 98.38 92 SER A N 1
ATOM 722 C CA . SER A 1 92 ? 14.469 1.305 8.648 1 98.38 92 SER A CA 1
ATOM 723 C C . SER A 1 92 ? 14.789 0.038 9.438 1 98.38 92 SER A C 1
ATOM 725 O O . SER A 1 92 ? 14.562 -1.073 8.953 1 98.38 92 SER A O 1
ATOM 727 N N . ALA A 1 93 ? 15.266 0.221 10.578 1 98.12 93 ALA A N 1
ATOM 728 C CA . ALA A 1 93 ? 15.57 -0.917 11.445 1 98.12 93 ALA A CA 1
ATOM 729 C C . ALA A 1 93 ? 14.297 -1.674 11.812 1 98.12 93 ALA A C 1
ATOM 731 O O . ALA A 1 93 ? 14.297 -2.906 11.883 1 98.12 93 ALA A O 1
ATOM 732 N N . GLY A 1 94 ? 13.273 -0.896 12.102 1 98.31 94 GLY A N 1
ATOM 733 C CA . GLY A 1 94 ? 11.992 -1.525 12.367 1 98.31 94 GLY A CA 1
ATOM 734 C C . GLY A 1 94 ? 11.484 -2.359 11.203 1 98.31 94 GLY A C 1
ATOM 735 O O . GLY A 1 94 ? 10.984 -3.469 11.398 1 98.31 94 GLY A O 1
ATOM 736 N N . ALA A 1 95 ? 11.633 -1.851 10.039 1 98.56 95 ALA A N 1
ATOM 737 C CA . ALA A 1 95 ? 11.211 -2.57 8.844 1 98.56 95 ALA A CA 1
ATOM 738 C C . ALA A 1 95 ? 12.023 -3.846 8.656 1 98.56 95 ALA A C 1
ATOM 740 O O . ALA A 1 95 ? 11.477 -4.891 8.297 1 98.56 95 ALA A O 1
ATOM 741 N N . PHE A 1 96 ? 13.281 -3.748 8.883 1 98.62 96 PHE A N 1
ATOM 742 C CA . PHE A 1 96 ? 14.141 -4.926 8.789 1 98.62 96 PHE A CA 1
ATOM 743 C C . PHE A 1 96 ? 13.703 -5.996 9.781 1 98.62 96 PHE A C 1
ATOM 745 O O . PHE A 1 96 ? 13.539 -7.16 9.414 1 98.62 96 PHE A O 1
ATOM 752 N N . ALA A 1 97 ? 13.531 -5.59 10.977 1 98.38 97 ALA A N 1
ATOM 753 C CA . ALA A 1 97 ? 13.133 -6.516 12.031 1 98.38 97 ALA A CA 1
ATOM 754 C C . ALA A 1 97 ? 11.781 -7.16 11.711 1 98.38 97 ALA A C 1
ATOM 756 O O . ALA A 1 97 ? 11.609 -8.367 11.875 1 98.38 97 ALA A O 1
ATOM 757 N N . ALA A 1 98 ? 10.875 -6.359 11.281 1 98.25 98 ALA A N 1
ATOM 758 C CA . ALA A 1 98 ? 9.539 -6.863 10.953 1 98.25 98 ALA A CA 1
ATOM 759 C C . ALA A 1 98 ? 9.617 -7.941 9.875 1 98.25 98 ALA A C 1
ATOM 761 O O . ALA A 1 98 ? 9.07 -9.031 10.047 1 98.25 98 ALA A O 1
ATOM 762 N N . MET A 1 99 ? 10.312 -7.648 8.844 1 98.06 99 MET A N 1
ATOM 763 C CA . MET A 1 99 ? 10.391 -8.586 7.727 1 98.06 99 MET A CA 1
ATOM 764 C C . MET A 1 99 ? 11.195 -9.82 8.109 1 98.06 99 MET A C 1
ATOM 766 O O . MET A 1 99 ? 10.898 -10.93 7.652 1 98.06 99 MET A O 1
ATOM 770 N N . ALA A 1 100 ? 12.211 -9.641 8.938 1 98.06 100 ALA A N 1
ATOM 771 C CA . ALA A 1 100 ? 13 -10.781 9.406 1 98.06 100 ALA A CA 1
ATOM 772 C C . ALA A 1 100 ? 12.148 -11.734 10.234 1 98.06 100 ALA A C 1
ATOM 774 O O . ALA A 1 100 ? 12.203 -12.953 10.039 1 98.06 100 ALA A O 1
ATOM 775 N N . ILE A 1 101 ? 11.383 -11.211 11.094 1 98 101 ILE A N 1
ATOM 776 C CA . ILE A 1 101 ? 10.523 -12.039 11.938 1 98 101 ILE A CA 1
ATOM 777 C C . ILE A 1 101 ? 9.461 -12.719 11.078 1 98 101 ILE A C 1
ATOM 779 O O . ILE A 1 101 ? 9.219 -13.922 11.219 1 98 101 ILE A O 1
ATOM 783 N N . LEU A 1 102 ? 8.906 -11.969 10.195 1 97.5 102 LEU A N 1
ATOM 784 C CA . LEU A 1 102 ? 7.91 -12.555 9.305 1 97.5 102 LEU A CA 1
ATOM 785 C C . LEU A 1 102 ? 8.531 -13.664 8.453 1 97.5 102 LEU A C 1
ATOM 787 O O . LEU A 1 102 ? 7.887 -14.68 8.195 1 97.5 102 LEU A O 1
ATOM 791 N N . GLY A 1 103 ? 9.75 -13.383 7.996 1 95.94 103 GLY A N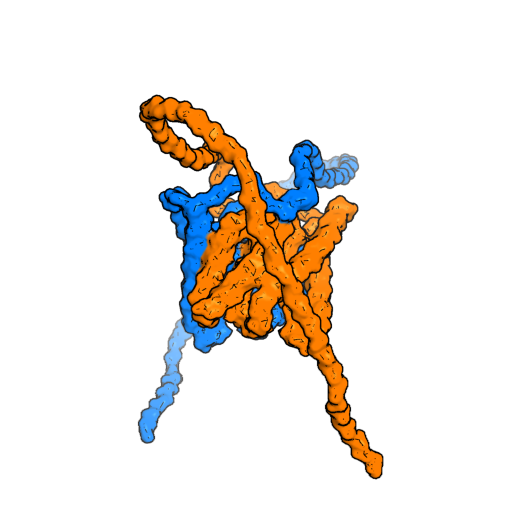 1
ATOM 792 C CA . GLY A 1 103 ? 10.445 -14.406 7.238 1 95.94 103 GLY A CA 1
ATOM 793 C C . GLY A 1 103 ? 10.656 -15.688 8.023 1 95.94 103 GLY A C 1
ATOM 794 O O . GLY A 1 103 ? 10.484 -16.781 7.488 1 95.94 103 GLY A O 1
ATOM 795 N N . LYS A 1 104 ? 10.977 -15.562 9.219 1 95.38 104 LYS A N 1
ATOM 796 C CA . LYS A 1 104 ? 11.156 -16.734 10.07 1 95.38 104 LYS A CA 1
ATOM 797 C C . LYS A 1 104 ? 9.828 -17.453 10.32 1 95.38 104 LYS A C 1
ATOM 799 O O . LYS A 1 104 ? 9.766 -18.672 10.32 1 95.38 104 LYS A O 1
ATOM 804 N N . VAL A 1 105 ? 8.836 -16.703 10.508 1 95.75 105 VAL A N 1
ATOM 805 C CA . VAL A 1 105 ? 7.504 -17.266 10.672 1 95.75 105 VAL A CA 1
ATOM 806 C C . VAL A 1 105 ? 7.098 -18.016 9.406 1 95.75 105 VAL A C 1
ATOM 808 O O . VAL A 1 105 ? 6.492 -19.094 9.484 1 95.75 105 VAL A O 1
ATOM 811 N N . ASP A 1 106 ? 7.418 -17.453 8.289 1 95.12 106 ASP A N 1
ATOM 812 C CA . ASP A 1 106 ? 7.117 -18.094 7.012 1 95.12 106 ASP A CA 1
ATOM 813 C C . ASP A 1 106 ? 7.797 -19.453 6.906 1 95.12 106 ASP A C 1
ATOM 815 O O . ASP A 1 106 ? 7.219 -20.406 6.371 1 95.12 106 ASP A O 1
ATOM 819 N N . GLN A 1 107 ? 9.055 -19.562 7.363 1 93.12 107 GLN A N 1
ATOM 820 C CA . GLN A 1 107 ? 9.773 -20.828 7.34 1 93.12 107 GLN A CA 1
ATOM 821 C C . GLN A 1 107 ? 9.062 -21.875 8.18 1 93.12 107 GLN A C 1
ATOM 823 O O . GLN A 1 107 ? 9.031 -23.047 7.816 1 93.12 107 GLN A O 1
ATOM 828 N N . LEU A 1 108 ? 8.453 -21.422 9.227 1 93.38 108 LEU A N 1
ATOM 829 C CA . LEU A 1 108 ? 7.738 -22.328 10.125 1 93.38 108 LEU A CA 1
ATOM 830 C C . LEU A 1 108 ? 6.41 -22.766 9.508 1 93.38 108 LEU A C 1
ATOM 832 O O . LEU A 1 108 ? 5.938 -23.875 9.75 1 93.38 108 LEU A O 1
ATOM 836 N N . LEU A 1 109 ? 5.855 -21.938 8.672 1 92.31 109 LEU A N 1
ATOM 837 C CA . LEU A 1 109 ? 4.535 -22.188 8.109 1 92.31 109 LEU A CA 1
ATOM 838 C C . LEU A 1 109 ? 4.645 -22.875 6.754 1 92.31 109 LEU A C 1
ATOM 840 O O . LEU A 1 109 ? 3.664 -23.438 6.258 1 92.31 109 LEU A O 1
ATOM 844 N N . SER A 1 110 ? 5.77 -22.938 6.219 1 89.19 110 SER A N 1
ATOM 845 C CA . SER A 1 110 ? 5.996 -23.422 4.859 1 89.19 110 SER A CA 1
ATOM 846 C C . SER A 1 110 ? 5.52 -24.859 4.699 1 89.19 110 SER A C 1
ATOM 848 O O . SER A 1 110 ? 4.895 -25.203 3.693 1 89.19 110 SER A O 1
ATOM 850 N N . PRO A 1 111 ? 5.734 -25.734 5.684 1 90.25 111 PRO A N 1
ATOM 851 C CA . PRO A 1 111 ? 5.266 -27.109 5.531 1 90.25 111 PRO A CA 1
ATOM 852 C C . PRO A 1 111 ? 3.746 -27.203 5.402 1 90.25 111 PRO A C 1
ATOM 854 O O . PRO A 1 111 ? 3.23 -28.188 4.852 1 90.25 111 PRO A O 1
ATOM 857 N N . LYS A 1 112 ? 3.035 -26.266 5.824 1 88.31 112 LYS A N 1
ATOM 858 C CA . LYS A 1 112 ? 1.576 -26.234 5.762 1 88.31 112 LYS A CA 1
ATOM 859 C C . LYS A 1 112 ? 1.09 -25.531 4.5 1 88.31 112 LYS A C 1
ATOM 861 O O . LYS A 1 112 ? -0.116 -25.375 4.293 1 88.31 112 LYS A O 1
ATOM 866 N N . GLY A 1 113 ? 2.02 -25.016 3.799 1 86.12 113 GLY A N 1
ATOM 867 C CA . GLY A 1 113 ? 1.665 -24.328 2.568 1 86.12 113 GLY A CA 1
ATOM 868 C C . GLY A 1 113 ? 1.181 -22.906 2.797 1 86.12 113 GLY A C 1
ATOM 869 O O . GLY A 1 113 ? 0.474 -22.344 1.959 1 86.12 113 GLY A O 1
ATOM 870 N N . LEU A 1 114 ? 1.504 -22.375 3.91 1 86.62 114 LEU A N 1
ATOM 871 C CA . LEU A 1 114 ? 1.067 -21.031 4.27 1 86.62 114 LEU A CA 1
ATOM 872 C C . LEU A 1 114 ? 2.248 -20.062 4.305 1 86.62 114 LEU A C 1
ATOM 874 O O . LEU A 1 114 ? 3.393 -20.484 4.496 1 86.62 114 LEU A O 1
ATOM 878 N N . SER A 1 115 ? 1.955 -18.859 3.912 1 89.44 115 SER A N 1
ATOM 879 C CA . SER A 1 115 ? 2.926 -17.781 4.039 1 89.44 115 SER A CA 1
ATOM 880 C C . SER A 1 115 ? 2.291 -16.531 4.652 1 89.44 115 SER A C 1
ATOM 882 O O . SER A 1 115 ? 1.185 -16.141 4.273 1 89.44 115 SER A O 1
ATOM 884 N N . MET A 1 116 ? 3.023 -15.969 5.57 1 91.94 116 MET A N 1
ATOM 885 C CA . MET A 1 116 ? 2.51 -14.781 6.246 1 91.94 116 MET A CA 1
ATOM 886 C C . MET A 1 116 ? 3.008 -13.508 5.566 1 91.94 116 MET A C 1
ATOM 888 O O . MET A 1 116 ? 2.338 -12.477 5.605 1 91.94 116 MET A O 1
ATOM 892 N N . THR A 1 117 ? 4.156 -13.617 5.023 1 93.88 117 THR A N 1
ATOM 893 C CA . THR A 1 117 ? 4.719 -12.438 4.363 1 93.88 117 THR A CA 1
ATOM 894 C C . THR A 1 117 ? 4.047 -12.203 3.014 1 93.88 117 THR A C 1
ATOM 896 O O . THR A 1 117 ? 4.086 -13.07 2.137 1 93.88 117 THR A O 1
ATOM 899 N N . ILE A 1 118 ? 3.361 -11.102 2.922 1 94.81 118 ILE A N 1
ATOM 900 C CA . ILE A 1 118 ? 2.736 -10.688 1.673 1 94.81 118 ILE A CA 1
ATOM 901 C C . ILE A 1 118 ? 3.158 -9.258 1.337 1 94.81 118 ILE A C 1
ATOM 903 O O . ILE A 1 118 ? 3.512 -8.484 2.229 1 94.81 118 ILE A O 1
ATOM 907 N N . ALA A 1 119 ? 3.117 -8.953 0.096 1 95.5 119 ALA A N 1
ATOM 908 C CA . ALA A 1 119 ? 3.609 -7.668 -0.402 1 95.5 119 ALA A CA 1
ATOM 909 C C . ALA A 1 119 ? 2.887 -6.508 0.271 1 95.5 119 ALA A C 1
ATOM 911 O O . ALA A 1 119 ? 3.512 -5.512 0.643 1 95.5 119 ALA A O 1
ATOM 912 N N . PRO A 1 120 ? 1.561 -6.566 0.553 1 97.44 120 PRO A N 1
ATOM 913 C CA . PRO A 1 120 ? 0.837 -5.453 1.174 1 97.44 120 PRO A CA 1
ATOM 914 C C . PRO A 1 120 ? 1.366 -5.109 2.564 1 97.44 120 PRO A C 1
ATOM 916 O O . PRO A 1 120 ? 1.209 -3.975 3.023 1 97.44 120 PRO A O 1
ATOM 919 N N . LEU A 1 121 ? 1.999 -6.039 3.197 1 98 121 LEU A N 1
ATOM 920 C CA . LEU A 1 121 ? 2.539 -5.77 4.527 1 98 121 LEU A CA 1
ATOM 921 C C . LEU A 1 121 ? 3.742 -4.836 4.445 1 98 121 LEU A C 1
ATOM 923 O O . LEU A 1 121 ? 4.07 -4.156 5.418 1 98 121 LEU A O 1
ATOM 927 N N . GLY A 1 122 ? 4.402 -4.859 3.293 1 98.12 122 GLY A N 1
ATOM 928 C CA . GLY A 1 122 ? 5.41 -3.832 3.07 1 98.12 122 GLY A CA 1
ATOM 929 C C . GLY A 1 122 ? 4.848 -2.424 3.127 1 98.12 122 GLY A C 1
ATOM 930 O O . GLY A 1 122 ? 5.441 -1.539 3.748 1 98.12 122 GLY A O 1
ATOM 931 N N . ALA A 1 123 ? 3.725 -2.232 2.502 1 98.44 123 ALA A N 1
ATOM 932 C CA . ALA A 1 123 ? 3.061 -0.932 2.527 1 98.44 123 ALA A CA 1
ATOM 933 C C . ALA A 1 123 ? 2.598 -0.581 3.938 1 98.44 123 ALA A C 1
ATOM 935 O O . ALA A 1 123 ? 2.693 0.574 4.359 1 98.44 123 ALA A O 1
ATOM 936 N N . VAL A 1 124 ? 2.1 -1.577 4.648 1 98.44 124 VAL A N 1
ATOM 937 C CA . VAL A 1 124 ? 1.687 -1.339 6.027 1 98.44 124 VAL A CA 1
ATOM 938 C C . VAL A 1 124 ? 2.887 -0.886 6.855 1 98.44 124 VAL A C 1
ATOM 940 O O . VAL A 1 124 ? 2.779 0.043 7.66 1 98.44 124 VAL A O 1
ATOM 943 N N . SER A 1 125 ? 3.998 -1.498 6.656 1 98.44 125 SER A N 1
ATOM 944 C CA . SER A 1 125 ? 5.215 -1.116 7.363 1 98.44 125 SER A CA 1
ATOM 945 C C . SER A 1 125 ? 5.586 0.335 7.082 1 98.44 125 SER A C 1
ATOM 947 O O . SER A 1 125 ? 5.957 1.075 7.996 1 98.44 125 SER A O 1
ATOM 949 N N . ALA A 1 126 ? 5.473 0.686 5.836 1 98.12 126 ALA A N 1
ATOM 950 C CA . ALA A 1 126 ? 5.789 2.066 5.484 1 98.12 126 ALA A CA 1
ATOM 951 C C . ALA A 1 126 ? 4.859 3.043 6.195 1 98.12 126 ALA A C 1
ATOM 953 O O . ALA A 1 126 ? 5.297 4.09 6.684 1 98.12 126 ALA A O 1
ATOM 954 N N . VAL A 1 127 ? 3.627 2.711 6.281 1 97.44 127 VAL A N 1
ATOM 955 C CA . VAL A 1 127 ? 2.658 3.58 6.941 1 97.44 127 VAL A CA 1
ATOM 956 C C . VAL A 1 127 ? 2.98 3.668 8.43 1 97.44 127 VAL A C 1
ATOM 958 O O . VAL A 1 127 ? 3.035 4.762 9 1 97.44 127 VAL A O 1
ATOM 961 N N . LEU A 1 128 ? 3.266 2.596 9.016 1 97.56 128 LEU A N 1
ATOM 962 C CA . LEU A 1 128 ? 3.416 2.535 10.469 1 97.56 128 LEU A CA 1
ATOM 963 C C . LEU A 1 128 ? 4.766 3.098 10.898 1 97.56 128 LEU A C 1
ATOM 965 O O . LEU A 1 128 ? 4.871 3.725 11.953 1 97.56 128 LEU A O 1
ATOM 969 N N . PHE A 1 129 ? 5.773 2.914 10.086 1 97.69 129 PHE A N 1
ATOM 970 C CA . PHE A 1 129 ? 7.117 3.26 10.531 1 97.69 129 PHE A CA 1
ATOM 971 C C . PHE A 1 129 ? 7.535 4.617 9.977 1 97.69 129 PHE A C 1
ATOM 973 O O . PHE A 1 129 ? 8.258 5.367 10.641 1 97.69 129 PHE A O 1
ATOM 980 N N . ALA A 1 130 ? 7.109 4.949 8.812 1 95.38 130 ALA A N 1
ATOM 981 C CA . ALA A 1 130 ? 7.555 6.191 8.188 1 95.38 130 ALA A CA 1
ATOM 982 C C . ALA A 1 130 ? 6.559 7.32 8.445 1 95.38 130 ALA A C 1
ATOM 984 O O . ALA A 1 130 ? 6.938 8.492 8.484 1 95.38 130 ALA A O 1
ATOM 985 N N . THR A 1 131 ? 5.281 6.973 8.555 1 94 131 THR A N 1
ATOM 986 C CA . THR A 1 131 ? 4.25 7.98 8.781 1 94 131 THR A CA 1
ATOM 987 C C . THR A 1 131 ? 3.295 7.535 9.883 1 94 131 THR A C 1
ATOM 989 O O . THR A 1 131 ? 2.09 7.41 9.656 1 94 131 THR A O 1
ATOM 992 N N . PRO A 1 132 ? 3.805 7.438 11.047 1 92.62 132 PRO A N 1
ATOM 993 C CA . PRO A 1 132 ? 3.01 6.879 12.141 1 92.62 132 PRO A CA 1
ATOM 994 C C . PRO A 1 132 ? 1.873 7.801 12.578 1 92.62 132 PRO A C 1
ATOM 996 O O . PRO A 1 132 ? 0.925 7.355 13.227 1 92.62 132 PRO A O 1
ATOM 999 N N . ASN A 1 133 ? 1.876 9.094 12.195 1 89.88 133 ASN A N 1
ATOM 1000 C CA . ASN A 1 133 ? 0.855 10.047 12.609 1 89.88 133 ASN A CA 1
ATOM 1001 C C . ASN A 1 133 ? -0.182 10.273 11.508 1 89.88 133 ASN A C 1
ATOM 1003 O O . ASN A 1 133 ? -1.136 11.031 11.695 1 89.88 133 ASN A O 1
ATOM 1007 N N . ALA A 1 134 ? -0.034 9.555 10.445 1 91 134 ALA A N 1
ATOM 1008 C CA . ALA A 1 134 ? -0.996 9.672 9.352 1 91 134 ALA A CA 1
ATOM 1009 C C . ALA A 1 134 ? -2.312 8.984 9.703 1 91 134 ALA A C 1
ATOM 1011 O O . ALA A 1 134 ? -2.326 8 10.453 1 91 134 ALA A O 1
ATOM 1012 N N . PRO A 1 135 ? -3.385 9.469 9.164 1 90.62 135 PRO A N 1
ATOM 1013 C CA . PRO A 1 135 ? -4.68 8.836 9.422 1 90.62 135 PRO A CA 1
ATOM 1014 C C . PRO A 1 135 ? -4.695 7.355 9.055 1 90.62 135 PRO A C 1
ATOM 1016 O O . PRO A 1 135 ? -5.336 6.551 9.742 1 90.62 135 PRO A O 1
ATOM 1019 N N . GLY A 1 136 ? -4.02 7.016 8.094 1 93.06 136 GLY A N 1
ATOM 1020 C CA . GLY A 1 136 ? -3.969 5.633 7.656 1 93.06 136 GLY A CA 1
ATOM 1021 C C . GLY A 1 136 ? -3.26 4.719 8.641 1 93.06 136 GLY A C 1
ATOM 1022 O O . GLY A 1 136 ? -3.357 3.494 8.539 1 93.06 136 GLY A O 1
ATOM 1023 N N . ALA A 1 137 ? -2.572 5.316 9.555 1 94.5 137 ALA A N 1
ATOM 1024 C CA . ALA A 1 137 ? -1.817 4.527 10.523 1 94.5 137 ALA A CA 1
ATOM 1025 C C . ALA A 1 137 ? -2.662 4.223 11.758 1 94.5 137 ALA A C 1
ATOM 1027 O O . ALA A 1 137 ? -2.256 3.436 12.617 1 94.5 137 ALA A O 1
ATOM 1028 N N . ARG A 1 138 ? -3.826 4.785 11.805 1 94.31 138 ARG A N 1
ATOM 1029 C CA . ARG A 1 138 ? -4.723 4.504 12.922 1 94.31 138 ARG A CA 1
ATOM 1030 C C . ARG A 1 138 ? -5.086 3.025 12.969 1 94.31 138 ARG A C 1
ATOM 1032 O O . ARG A 1 138 ? -5.363 2.414 11.938 1 94.31 138 ARG A O 1
ATOM 1039 N N . LYS A 1 139 ? -5.078 2.512 14.18 1 96 139 LYS A N 1
ATOM 1040 C CA . LYS A 1 139 ? -5.328 1.084 14.352 1 96 139 LYS A CA 1
ATOM 1041 C C . LYS A 1 139 ? -6.727 0.709 13.867 1 96 139 LYS A C 1
ATOM 1043 O O . LYS A 1 139 ? -6.914 -0.341 13.25 1 96 139 LYS A O 1
ATOM 1048 N N . TYR A 1 140 ? -7.719 1.552 14.094 1 96 140 TYR A N 1
ATOM 1049 C CA . TYR A 1 140 ? -9.07 1.325 13.594 1 96 140 TYR A CA 1
ATOM 1050 C C . TYR A 1 140 ? -9.07 1.191 12.078 1 96 140 TYR A C 1
ATOM 1052 O O . TYR A 1 140 ? -9.602 0.223 11.531 1 96 140 TYR A O 1
ATOM 1060 N N . ASN A 1 141 ? -8.445 2.107 11.43 1 97.25 141 ASN A N 1
ATOM 1061 C CA . ASN A 1 141 ? -8.398 2.094 9.977 1 97.25 141 ASN A CA 1
ATOM 1062 C C . ASN A 1 141 ? -7.691 0.85 9.445 1 97.25 141 ASN A C 1
ATOM 1064 O O . ASN A 1 141 ? -8.172 0.203 8.516 1 97.25 141 ASN A O 1
ATOM 1068 N N . MET A 1 142 ? -6.66 0.511 10.094 1 97.62 142 MET A N 1
ATOM 1069 C CA . MET A 1 142 ? -5.824 -0.6 9.648 1 97.62 142 MET A CA 1
ATOM 1070 C C . MET A 1 142 ? -6.578 -1.922 9.75 1 97.62 142 MET A C 1
ATOM 1072 O O . MET A 1 142 ? -6.719 -2.639 8.758 1 97.62 142 MET A O 1
ATOM 1076 N N . PHE A 1 143 ? -7.176 -2.186 10.844 1 97.75 143 PHE A N 1
ATOM 1077 C CA . PHE A 1 143 ? -7.789 -3.49 11.062 1 97.75 143 PHE A CA 1
ATOM 1078 C C . PHE A 1 143 ? -9.125 -3.588 10.344 1 97.75 143 PHE A C 1
ATOM 1080 O O . PHE A 1 143 ? -9.43 -4.605 9.711 1 97.75 143 PHE A O 1
ATOM 1087 N N . VAL A 1 144 ? -9.922 -2.561 10.422 1 97.69 144 VAL A N 1
ATOM 1088 C CA . VAL A 1 144 ? -11.211 -2.574 9.734 1 97.69 144 VAL A CA 1
ATOM 1089 C C . VAL A 1 144 ? -10.992 -2.688 8.227 1 97.69 144 VAL A C 1
ATOM 1091 O O . VAL A 1 144 ? -11.656 -3.482 7.559 1 97.69 144 VAL A O 1
ATOM 1094 N N . ALA A 1 145 ? -10.086 -1.951 7.742 1 98.31 145 ALA A N 1
ATOM 1095 C CA . ALA A 1 145 ? -9.82 -1.984 6.305 1 98.31 145 ALA A CA 1
ATOM 1096 C C . ALA A 1 145 ? -9.234 -3.33 5.887 1 98.31 145 ALA A C 1
ATOM 1098 O O . ALA A 1 145 ? -9.656 -3.908 4.879 1 98.31 145 ALA A O 1
ATOM 1099 N N . GLN A 1 146 ? -8.25 -3.82 6.664 1 98.06 146 GLN A N 1
ATOM 1100 C CA . GLN A 1 146 ? -7.613 -5.086 6.32 1 98.06 146 GLN A CA 1
ATOM 1101 C C . GLN A 1 146 ? -8.633 -6.219 6.266 1 98.06 146 GLN A C 1
ATOM 1103 O O . GLN A 1 146 ? -8.664 -6.988 5.301 1 98.06 146 GLN A O 1
ATOM 1108 N N . MET A 1 147 ? -9.453 -6.258 7.227 1 98.12 147 MET A N 1
ATOM 1109 C CA . MET A 1 147 ? -10.438 -7.336 7.297 1 98.12 147 MET A CA 1
ATOM 1110 C C . MET A 1 147 ? -11.547 -7.129 6.27 1 98.12 147 MET A C 1
ATOM 1112 O O . MET A 1 147 ? -11.93 -8.062 5.57 1 98.12 147 MET A O 1
ATOM 1116 N N . GLY A 1 148 ? -12.047 -5.957 6.16 1 98.5 148 GLY A N 1
ATOM 1117 C CA . GLY A 1 148 ? -13.117 -5.652 5.219 1 98.5 148 GLY A CA 1
ATOM 1118 C C . GLY A 1 148 ? -12.711 -5.863 3.771 1 98.5 148 GLY A C 1
ATOM 1119 O O . GLY A 1 148 ? -13.43 -6.508 3.006 1 98.5 148 GLY A O 1
ATOM 1120 N N . CYS A 1 149 ? -11.586 -5.344 3.361 1 98.75 149 CYS A N 1
ATOM 1121 C CA . CYS A 1 149 ? -11.125 -5.461 1.982 1 98.75 149 CYS A CA 1
ATOM 1122 C C . CYS A 1 149 ? -10.82 -6.914 1.633 1 98.75 149 CYS A C 1
ATOM 1124 O O . CYS A 1 149 ? -11.094 -7.359 0.517 1 98.75 149 CYS A O 1
ATOM 1126 N N . ALA A 1 150 ? -10.203 -7.613 2.602 1 98.38 150 ALA A N 1
ATOM 1127 C CA . ALA A 1 150 ? -9.945 -9.031 2.377 1 98.38 150 ALA A CA 1
ATOM 1128 C C . ALA A 1 150 ? -11.242 -9.789 2.117 1 98.38 150 ALA A C 1
ATOM 1130 O O . ALA A 1 150 ? -11.328 -10.586 1.179 1 98.38 150 ALA A O 1
ATOM 1131 N N . ALA A 1 151 ? -12.25 -9.523 2.902 1 98.25 151 ALA A N 1
ATOM 1132 C CA . ALA A 1 151 ? -13.539 -10.188 2.736 1 98.25 151 ALA A CA 1
ATOM 1133 C C . ALA A 1 151 ? -14.172 -9.828 1.394 1 98.25 151 ALA A C 1
ATOM 1135 O O . ALA A 1 151 ? -14.75 -10.688 0.726 1 98.25 151 ALA A O 1
ATOM 1136 N N . ILE A 1 152 ? -14.062 -8.648 1.015 1 98.62 152 ILE A N 1
ATOM 1137 C CA . ILE A 1 152 ? -14.609 -8.188 -0.261 1 98.62 152 ILE A CA 1
ATOM 1138 C C . ILE A 1 152 ? -13.93 -8.938 -1.406 1 98.62 152 ILE A C 1
ATOM 1140 O O . ILE A 1 152 ? -14.57 -9.305 -2.391 1 98.62 152 ILE A O 1
ATOM 1144 N N . GLY A 1 153 ? -12.625 -9.125 -1.302 1 98.31 153 GLY A N 1
ATOM 1145 C CA . GLY A 1 153 ? -11.914 -9.891 -2.314 1 98.31 153 GLY A CA 1
ATOM 1146 C C . GLY A 1 153 ? -12.422 -11.305 -2.459 1 98.31 153 GLY A C 1
ATOM 1147 O O . GLY A 1 153 ? -12.625 -11.789 -3.576 1 98.31 153 GLY A O 1
ATOM 1148 N N . VAL A 1 154 ? -12.664 -11.945 -1.336 1 97.81 154 VAL A N 1
ATOM 1149 C CA . VAL A 1 154 ? -13.164 -13.32 -1.341 1 97.81 154 VAL A CA 1
ATOM 1150 C C . VAL A 1 154 ? -14.555 -13.359 -1.979 1 97.81 154 VAL A C 1
ATOM 1152 O O . VAL A 1 154 ? -14.828 -14.219 -2.822 1 97.81 154 VAL A O 1
ATOM 1155 N N . LEU A 1 155 ? -15.375 -12.438 -1.644 1 97.88 155 LEU A N 1
ATOM 1156 C CA . LEU A 1 155 ? -16.734 -12.383 -2.16 1 97.88 155 LEU A CA 1
ATOM 1157 C C . LEU A 1 155 ? -16.734 -12.078 -3.654 1 97.88 155 LEU A C 1
ATOM 1159 O O . LEU A 1 155 ? -17.547 -12.641 -4.402 1 97.88 155 LEU A O 1
ATOM 1163 N N . ALA A 1 156 ? -15.891 -11.203 -4.047 1 98.12 156 ALA A N 1
ATOM 1164 C CA . ALA A 1 156 ? -15.828 -10.844 -5.465 1 98.12 156 ALA A CA 1
ATOM 1165 C C . ALA A 1 156 ? -15.391 -12.039 -6.309 1 98.12 156 ALA A C 1
ATOM 1167 O O . ALA A 1 156 ? -15.93 -12.273 -7.395 1 98.12 156 ALA A O 1
ATOM 1168 N N . LEU A 1 157 ? -14.383 -12.742 -5.844 1 97.31 157 LEU A N 1
ATOM 1169 C CA . LEU A 1 157 ? -13.938 -13.922 -6.574 1 97.31 157 LEU A CA 1
ATOM 1170 C C . LEU A 1 157 ? -15.055 -14.953 -6.664 1 97.31 157 LEU A C 1
ATOM 1172 O O . LEU A 1 157 ? -15.258 -15.578 -7.711 1 97.31 157 LEU A O 1
ATOM 1176 N N . SER A 1 158 ? -15.789 -15.148 -5.602 1 96.62 158 SER A N 1
ATOM 1177 C CA . SER A 1 158 ? -16.875 -16.109 -5.566 1 96.62 158 SER A CA 1
ATOM 1178 C C . SER A 1 158 ? -18.016 -15.703 -6.492 1 96.62 158 SER A C 1
ATOM 1180 O O . SER A 1 158 ? -18.656 -16.547 -7.117 1 96.62 158 SER A O 1
ATOM 1182 N N . ALA A 1 159 ? -18.234 -14.477 -6.645 1 97.06 159 ALA A N 1
ATOM 1183 C CA . ALA A 1 159 ? -19.359 -13.961 -7.414 1 97.06 159 ALA A CA 1
ATOM 1184 C C . ALA A 1 159 ? -19.031 -13.898 -8.898 1 97.06 159 ALA A C 1
ATOM 1186 O O . ALA A 1 159 ? -19.859 -14.219 -9.75 1 97.06 159 ALA A O 1
ATOM 1187 N N . PHE A 1 160 ? -17.766 -13.453 -9.266 1 97.12 160 PHE A N 1
ATOM 1188 C CA . PHE A 1 160 ? -17.469 -13.133 -10.656 1 97.12 160 PHE A CA 1
ATOM 1189 C C . PHE A 1 160 ? -16.438 -14.102 -11.227 1 97.12 160 PHE A C 1
ATOM 1191 O O . PHE A 1 160 ? -16.188 -14.109 -12.43 1 97.12 160 PHE A O 1
ATOM 1198 N N . GLY A 1 161 ? -15.828 -14.938 -10.391 1 93.19 161 GLY A N 1
ATOM 1199 C CA . GLY A 1 161 ? -14.703 -15.734 -10.852 1 93.19 161 GLY A CA 1
ATOM 1200 C C . GLY A 1 161 ? -13.445 -14.922 -11.055 1 93.19 161 GLY A C 1
ATOM 1201 O O . GLY A 1 161 ? -13.438 -13.711 -10.82 1 93.19 161 GLY A O 1
ATOM 1202 N N . PRO A 1 162 ? -12.406 -15.648 -11.461 1 90.25 162 PRO A N 1
ATOM 1203 C CA . PRO A 1 162 ? -11.148 -14.922 -11.695 1 90.25 162 PRO A CA 1
ATOM 1204 C C . PRO A 1 162 ? -11.219 -14.008 -12.914 1 90.25 162 PRO A C 1
ATOM 1206 O O . PRO A 1 162 ? -11.945 -14.297 -13.867 1 90.25 162 PRO A O 1
ATOM 1209 N N . GLY A 1 163 ? -10.484 -12.797 -12.82 1 92.25 163 GLY A N 1
ATOM 1210 C CA . GLY A 1 163 ? -10.438 -11.93 -13.984 1 92.25 163 GLY A CA 1
ATOM 1211 C C . GLY A 1 163 ? -10.57 -10.461 -13.648 1 92.25 163 GLY A C 1
ATOM 1212 O O . GLY A 1 163 ? -10.523 -10.078 -12.477 1 92.25 163 GLY A O 1
ATOM 1213 N N . TRP A 1 164 ? -10.68 -9.727 -14.703 1 94.69 164 TRP A N 1
ATOM 1214 C CA . TRP A 1 164 ? -10.648 -8.273 -14.562 1 94.69 164 TRP A CA 1
ATOM 1215 C C . TRP A 1 164 ? -11.922 -7.766 -13.891 1 94.69 164 TRP A C 1
ATOM 1217 O O . TRP A 1 164 ? -11.898 -6.77 -13.164 1 94.69 164 TRP A O 1
ATOM 1227 N N . LEU A 1 165 ? -13.039 -8.422 -14.094 1 97 165 LEU A N 1
ATOM 1228 C CA . LEU A 1 165 ? -14.289 -7.973 -13.5 1 97 165 LEU A CA 1
ATOM 1229 C C . LEU A 1 165 ? -14.258 -8.125 -11.984 1 97 165 LEU A C 1
ATOM 1231 O O . LEU A 1 165 ? -14.719 -7.242 -11.25 1 97 165 LEU A O 1
ATOM 1235 N N . ALA A 1 166 ? -13.781 -9.227 -11.531 1 98 166 ALA A N 1
ATOM 1236 C CA . ALA A 1 166 ? -13.648 -9.445 -10.102 1 98 166 ALA A CA 1
ATOM 1237 C C . ALA A 1 166 ? -12.711 -8.422 -9.469 1 98 166 ALA A C 1
ATOM 1239 O O . ALA A 1 166 ? -13.031 -7.848 -8.422 1 98 166 ALA A O 1
ATOM 1240 N N . ARG A 1 167 ? -11.633 -8.164 -10.133 1 98.12 167 ARG A N 1
ATOM 1241 C CA . ARG A 1 167 ? -10.664 -7.191 -9.633 1 98.12 167 ARG A CA 1
ATOM 1242 C C . ARG A 1 167 ? -11.273 -5.797 -9.555 1 98.12 167 ARG A C 1
ATOM 1244 O O . ARG A 1 167 ? -11.125 -5.102 -8.547 1 98.12 167 ARG A O 1
ATOM 1251 N N . SER A 1 168 ? -11.938 -5.453 -10.594 1 98.62 168 SER A N 1
ATOM 1252 C CA . SER A 1 168 ? -12.531 -4.121 -10.68 1 98.62 168 SER A CA 1
ATOM 1253 C C . SER A 1 168 ? -13.633 -3.936 -9.641 1 98.62 168 SER A C 1
ATOM 1255 O O . SER A 1 168 ? -13.664 -2.922 -8.938 1 98.62 168 SER A O 1
ATOM 1257 N N . ALA A 1 169 ? -14.492 -4.879 -9.547 1 98.62 169 ALA A N 1
ATOM 1258 C CA . ALA A 1 169 ? -15.586 -4.805 -8.578 1 98.62 169 ALA A CA 1
ATOM 1259 C C . ALA A 1 169 ? -15.055 -4.801 -7.152 1 98.62 169 ALA A C 1
ATOM 1261 O O . ALA A 1 169 ? -15.539 -4.051 -6.301 1 98.62 169 ALA A O 1
ATOM 1262 N N . ALA A 1 170 ? -14.109 -5.602 -6.918 1 98.75 170 ALA A N 1
ATOM 1263 C CA . ALA A 1 170 ? -13.539 -5.723 -5.582 1 98.75 170 ALA A CA 1
ATOM 1264 C C . ALA A 1 170 ? -12.859 -4.426 -5.152 1 98.75 170 ALA A C 1
ATOM 1266 O O . ALA A 1 170 ? -13.062 -3.953 -4.031 1 98.75 170 ALA A O 1
ATOM 1267 N N . LEU A 1 171 ? -12.055 -3.885 -6.039 1 98.81 171 LEU A N 1
ATOM 1268 C CA . LEU A 1 171 ? -11.344 -2.658 -5.691 1 98.81 171 LEU A CA 1
ATOM 1269 C C . LEU A 1 171 ? -12.328 -1.507 -5.484 1 98.81 171 LEU A C 1
ATOM 1271 O O . LEU A 1 171 ? -12.188 -0.733 -4.535 1 98.81 171 LEU A O 1
ATOM 1275 N N . ALA A 1 172 ? -13.258 -1.434 -6.359 1 98.81 172 ALA A N 1
ATOM 1276 C CA . ALA A 1 172 ? -14.273 -0.392 -6.238 1 98.81 172 ALA A CA 1
ATOM 1277 C C . ALA A 1 172 ? -15.023 -0.51 -4.914 1 98.81 172 ALA A C 1
ATOM 1279 O O . ALA A 1 172 ? -15.195 0.482 -4.203 1 98.81 172 ALA A O 1
ATOM 1280 N N . ALA A 1 173 ? -15.445 -1.673 -4.633 1 98.75 173 ALA A N 1
ATOM 1281 C CA . ALA A 1 173 ? -16.172 -1.911 -3.389 1 98.75 173 ALA A CA 1
ATOM 1282 C C . ALA A 1 173 ? -15.281 -1.639 -2.178 1 98.75 173 ALA A C 1
ATOM 1284 O O . ALA A 1 173 ? -15.75 -1.139 -1.154 1 98.75 173 ALA A O 1
ATOM 1285 N N . SER A 1 174 ? -14.031 -1.999 -2.252 1 98.81 174 SER A N 1
ATOM 1286 C CA . SER A 1 174 ? -13.094 -1.785 -1.159 1 98.81 174 SER A CA 1
ATOM 1287 C C . SER A 1 174 ? -12.898 -0.299 -0.877 1 98.81 174 SER A C 1
ATOM 1289 O O . SER A 1 174 ? -12.906 0.124 0.281 1 98.81 174 SER A O 1
ATOM 1291 N N . ILE A 1 175 ? -12.734 0.448 -1.924 1 98.5 175 ILE A N 1
ATOM 1292 C CA . ILE A 1 175 ? -12.562 1.889 -1.765 1 98.5 175 ILE A CA 1
ATOM 1293 C C . ILE A 1 175 ? -13.836 2.494 -1.173 1 98.5 175 ILE A C 1
ATOM 1295 O O . ILE A 1 175 ? -13.773 3.281 -0.225 1 98.5 175 ILE A O 1
ATOM 1299 N N . GLY A 1 176 ? -14.977 2.117 -1.728 1 98.25 176 GLY A N 1
ATOM 1300 C CA . GLY A 1 176 ? -16.234 2.586 -1.16 1 98.25 176 GLY A CA 1
ATOM 1301 C C . GLY A 1 176 ? -16.406 2.207 0.298 1 98.25 176 GLY A C 1
ATOM 1302 O O . GLY A 1 176 ? -16.859 3.021 1.106 1 98.25 176 GLY A O 1
ATOM 1303 N N . PHE A 1 177 ? -16.109 1.043 0.633 1 98.12 177 PHE A N 1
ATOM 1304 C CA . PHE A 1 177 ? -16.203 0.532 1.995 1 98.12 177 PHE A CA 1
ATOM 1305 C C . PHE A 1 177 ? -15.336 1.349 2.945 1 98.12 177 PHE A C 1
ATOM 1307 O O . PHE A 1 177 ? -15.789 1.751 4.02 1 98.12 177 PHE A O 1
ATOM 1314 N N . MET A 1 178 ? -14.141 1.609 2.596 1 98.06 178 MET A N 1
ATOM 1315 C CA . MET A 1 178 ? -13.211 2.324 3.459 1 98.06 178 MET A CA 1
ATOM 1316 C C . MET A 1 178 ? -13.672 3.758 3.693 1 98.06 178 MET A C 1
ATOM 1318 O O . MET A 1 178 ? -13.57 4.273 4.809 1 98.06 178 MET A O 1
ATOM 1322 N N . ILE A 1 179 ? -14.156 4.383 2.621 1 96.38 179 ILE A N 1
ATOM 1323 C CA . ILE A 1 179 ? -14.641 5.75 2.773 1 96.38 179 ILE A CA 1
ATOM 1324 C C . ILE A 1 179 ? -15.906 5.758 3.631 1 96.38 179 ILE A C 1
ATOM 1326 O O . ILE A 1 179 ? -16.031 6.578 4.543 1 96.38 179 ILE A O 1
ATOM 1330 N N . TRP A 1 180 ? -16.766 4.812 3.379 1 95.81 180 TRP A N 1
ATOM 1331 C CA . TRP A 1 180 ? -18.047 4.742 4.094 1 95.81 180 TRP A CA 1
ATOM 1332 C C . TRP A 1 180 ? -17.812 4.504 5.586 1 95.81 180 TRP A C 1
ATOM 1334 O O . TRP A 1 180 ? -18.484 5.117 6.426 1 95.81 180 TRP A O 1
ATOM 1344 N N . THR A 1 181 ? -16.938 3.693 5.91 1 95.56 181 THR A N 1
ATOM 1345 C CA . THR A 1 181 ? -16.688 3.342 7.305 1 95.56 181 THR A CA 1
ATOM 1346 C C . THR A 1 181 ? -15.648 4.281 7.918 1 95.56 181 THR A C 1
ATOM 1348 O O . THR A 1 181 ? -15.219 4.078 9.055 1 95.56 181 THR A O 1
ATOM 1351 N N . ARG A 1 182 ? -15.141 5.219 7.219 1 94.38 182 ARG A N 1
ATOM 1352 C CA . ARG A 1 182 ? -14.125 6.156 7.684 1 94.38 182 ARG A CA 1
ATOM 1353 C C . ARG A 1 182 ? -12.883 5.418 8.172 1 94.38 182 ARG A C 1
ATOM 1355 O O . ARG A 1 182 ? -12.328 5.746 9.219 1 94.38 182 ARG A O 1
ATOM 1362 N N . SER A 1 183 ? -12.492 4.402 7.406 1 96.75 183 SER A N 1
ATOM 1363 C CA . SER A 1 183 ? -11.359 3.555 7.766 1 96.75 183 SER A CA 1
ATOM 1364 C C . SER A 1 183 ? -10.359 3.457 6.621 1 96.75 183 SER A C 1
ATOM 1366 O O . SER A 1 183 ? -9.867 2.371 6.309 1 96.75 183 SER A O 1
ATOM 1368 N N . VAL A 1 184 ? -10.078 4.555 6.039 1 97.06 184 VAL A N 1
ATOM 1369 C CA . VAL A 1 184 ? -9.211 4.527 4.867 1 97.06 184 VAL A CA 1
ATOM 1370 C C . VAL A 1 184 ? -7.801 4.113 5.273 1 97.06 184 VAL A C 1
ATOM 1372 O O . VAL A 1 184 ? -7.172 4.773 6.102 1 97.06 184 VAL A O 1
ATOM 1375 N N . HIS A 1 185 ? -7.344 3.061 4.84 1 97.81 185 HIS A N 1
ATOM 1376 C CA . HIS A 1 185 ? -6.012 2.469 4.934 1 97.81 185 HIS A CA 1
ATOM 1377 C C . HIS A 1 185 ? -5.555 1.924 3.588 1 97.81 185 HIS A C 1
ATOM 1379 O O . HIS A 1 185 ? -5.773 0.75 3.281 1 97.81 185 HIS A O 1
ATOM 1385 N N . PRO A 1 186 ? -4.82 2.664 2.883 1 97.75 186 PRO A N 1
ATOM 1386 C CA . PRO A 1 186 ? -4.551 2.379 1.473 1 97.75 186 PRO A CA 1
ATOM 1387 C C . PRO A 1 186 ? -3.93 1 1.258 1 97.75 186 PRO A C 1
ATOM 1389 O O . PRO A 1 186 ? -4.32 0.28 0.335 1 97.75 186 PRO A O 1
ATOM 1392 N N . PRO A 1 187 ? -3.059 0.5 2.121 1 97.75 187 PRO A N 1
ATOM 1393 C CA . PRO A 1 187 ? -2.467 -0.819 1.889 1 97.75 187 PRO A CA 1
ATOM 1394 C C . PRO A 1 187 ? -3.514 -1.926 1.781 1 97.75 187 PRO A C 1
ATOM 1396 O O . PRO A 1 187 ? -3.289 -2.93 1.101 1 97.75 187 PRO A O 1
ATOM 1399 N N . ALA A 1 188 ? -4.613 -1.734 2.441 1 98.5 188 ALA A N 1
ATOM 1400 C CA . ALA A 1 188 ? -5.652 -2.762 2.48 1 98.5 188 ALA A CA 1
ATOM 1401 C C . ALA A 1 188 ? -6.273 -2.967 1.101 1 98.5 188 ALA A C 1
ATOM 1403 O O . ALA A 1 188 ? -6.855 -4.016 0.825 1 98.5 188 ALA A O 1
ATOM 1404 N N . ALA A 1 189 ? -6.176 -1.985 0.267 1 98.56 189 ALA A N 1
ATOM 1405 C CA . ALA A 1 189 ? -6.77 -2.041 -1.067 1 98.56 189 ALA A CA 1
ATOM 1406 C C . ALA A 1 189 ? -6.027 -3.037 -1.955 1 98.56 189 ALA A C 1
ATOM 1408 O O . ALA A 1 189 ? -6.52 -3.408 -3.023 1 98.56 189 ALA A O 1
ATOM 1409 N N . SER A 1 190 ? -4.891 -3.508 -1.56 1 98.19 190 SER A N 1
ATOM 1410 C CA . SER A 1 190 ? -4.125 -4.5 -2.307 1 98.19 190 SER A CA 1
ATOM 1411 C C . SER A 1 190 ? -4.676 -5.906 -2.08 1 98.19 190 SER A C 1
ATOM 1413 O O . SER A 1 190 ? -4.477 -6.797 -2.91 1 98.19 190 SER A O 1
ATOM 1415 N N . LEU A 1 191 ? -5.367 -6.109 -1.003 1 98 191 LEU A N 1
ATOM 1416 C CA . LEU A 1 191 ? -5.691 -7.449 -0.53 1 98 191 LEU A CA 1
ATOM 1417 C C . LEU A 1 191 ? -6.668 -8.141 -1.476 1 98 191 LEU A C 1
ATOM 1419 O O . LEU A 1 191 ? -6.488 -9.312 -1.812 1 98 191 LEU A O 1
ATOM 1423 N N . PRO A 1 192 ? -7.715 -7.418 -1.929 1 98.25 192 PRO A N 1
ATOM 1424 C CA . PRO A 1 192 ? -8.625 -8.109 -2.848 1 98.25 192 PRO A CA 1
ATOM 1425 C C . PRO A 1 192 ? -7.93 -8.57 -4.125 1 98.25 192 PRO A C 1
ATOM 1427 O O . PRO A 1 192 ? -8.172 -9.688 -4.594 1 98.25 192 PRO A O 1
ATOM 1430 N N . ILE A 1 193 ? -7.086 -7.734 -4.621 1 97.19 193 ILE A N 1
ATOM 1431 C CA . ILE A 1 193 ? -6.391 -8.062 -5.863 1 97.19 193 ILE A CA 1
ATOM 1432 C C . ILE A 1 193 ? -5.453 -9.242 -5.629 1 97.19 193 ILE A C 1
ATOM 1434 O O . ILE A 1 193 ? -5.391 -10.172 -6.445 1 97.19 193 ILE A O 1
ATOM 1438 N N . MET A 1 194 ? -4.785 -9.227 -4.531 1 96.06 194 MET A N 1
ATOM 1439 C CA . MET A 1 194 ? -3.869 -10.312 -4.195 1 96.06 194 MET A CA 1
ATOM 1440 C C . MET A 1 194 ? -4.621 -11.633 -4.047 1 96.06 194 MET A C 1
ATOM 1442 O O . MET A 1 194 ? -4.137 -12.68 -4.48 1 96.06 194 MET A O 1
ATOM 1446 N N . PHE A 1 195 ? -5.762 -11.617 -3.457 1 96.38 195 PHE A N 1
ATOM 1447 C CA . PHE A 1 195 ? -6.535 -12.836 -3.27 1 96.38 195 PHE A CA 1
ATOM 1448 C C . PHE A 1 195 ? -7.02 -13.383 -4.609 1 96.38 195 PHE A C 1
ATOM 1450 O O . PHE A 1 195 ? -6.914 -14.586 -4.871 1 96.38 195 PHE A O 1
ATOM 1457 N N . ILE A 1 196 ? -7.543 -12.5 -5.418 1 96.31 196 ILE A N 1
ATOM 1458 C CA . ILE A 1 196 ? -8.133 -12.914 -6.691 1 96.31 196 ILE A CA 1
ATOM 1459 C C . ILE A 1 196 ? -7.047 -13.492 -7.594 1 96.31 196 ILE A C 1
ATOM 1461 O O . ILE A 1 196 ? -7.266 -14.508 -8.266 1 96.31 196 ILE A O 1
ATOM 1465 N N . ASP A 1 197 ? -5.848 -12.891 -7.52 1 93 197 ASP A N 1
ATOM 1466 C CA . ASP A 1 197 ? -4.789 -13.305 -8.43 1 93 197 ASP A CA 1
ATOM 1467 C C . ASP A 1 197 ? -3.945 -14.422 -7.824 1 93 197 ASP A C 1
ATOM 1469 O O . ASP A 1 197 ? -3.23 -15.125 -8.539 1 93 197 ASP A O 1
ATOM 1473 N N . GLY A 1 198 ? -3.955 -14.492 -6.492 1 91.62 198 GLY A N 1
ATOM 1474 C CA . GLY A 1 198 ? -3.117 -15.469 -5.816 1 91.62 198 GLY A CA 1
ATOM 1475 C C . GLY A 1 198 ? -3.852 -16.75 -5.48 1 91.62 198 GLY A C 1
ATOM 1476 O O . GLY A 1 198 ? -4.469 -16.859 -4.418 1 91.62 198 GLY A O 1
ATOM 1477 N N . SER A 1 199 ? -3.693 -17.797 -6.301 1 88.69 199 SER A N 1
ATOM 1478 C CA . SER A 1 199 ? -4.387 -19.062 -6.113 1 88.69 199 SER A CA 1
ATOM 1479 C C . SER A 1 199 ? -3.994 -19.719 -4.793 1 88.69 199 SER A C 1
ATOM 1481 O O . SER A 1 199 ? -4.773 -20.484 -4.215 1 88.69 199 SER A O 1
ATOM 1483 N N . LYS A 1 200 ? -2.801 -19.359 -4.312 1 85.38 200 LYS A N 1
ATOM 1484 C CA . LYS A 1 200 ? -2.33 -19.938 -3.057 1 85.38 200 LYS A CA 1
ATOM 1485 C C . LYS A 1 200 ? -3.215 -19.516 -1.89 1 85.38 200 LYS A C 1
ATOM 1487 O O . LYS A 1 200 ? -3.256 -20.188 -0.857 1 85.38 200 LYS A O 1
ATOM 1492 N N . PHE A 1 201 ? -3.934 -18.422 -2.102 1 91.06 201 PHE A N 1
ATOM 1493 C CA . PHE A 1 201 ? -4.734 -17.891 -1.007 1 91.06 201 PHE A CA 1
ATOM 1494 C C . PHE A 1 201 ? -6.176 -18.375 -1.102 1 91.06 201 PHE A C 1
ATOM 1496 O O . PHE A 1 201 ? -6.961 -18.188 -0.171 1 91.06 201 PHE A O 1
ATOM 1503 N N . HIS A 1 202 ? -6.578 -19.047 -2.164 1 90.94 202 HIS A N 1
ATOM 1504 C CA . HIS A 1 202 ? -7.977 -19.391 -2.398 1 90.94 202 HIS A CA 1
ATOM 1505 C C . HIS A 1 202 ? -8.461 -20.438 -1.388 1 90.94 202 HIS A C 1
ATOM 1507 O O . HIS A 1 202 ? -9.648 -20.469 -1.052 1 90.94 202 HIS A O 1
ATOM 1513 N N . ARG A 1 203 ? -7.516 -21.172 -0.882 1 88.88 203 ARG A N 1
ATOM 1514 C CA . ARG A 1 203 ? -7.879 -22.219 0.077 1 88.88 203 ARG A CA 1
ATOM 1515 C C . ARG A 1 203 ? -8.312 -21.609 1.407 1 88.88 203 ARG A C 1
ATOM 1517 O O . ARG A 1 203 ? -8.984 -22.266 2.205 1 88.88 203 ARG A O 1
ATOM 1524 N N . LEU A 1 204 ? -7.891 -20.391 1.635 1 90.5 204 LEU A N 1
ATOM 1525 C CA . LEU A 1 204 ? -8.203 -19.75 2.908 1 90.5 204 LEU A CA 1
ATOM 1526 C C . LEU A 1 204 ? -9.648 -19.281 2.941 1 90.5 204 LEU A C 1
ATOM 1528 O O . LEU A 1 204 ? -10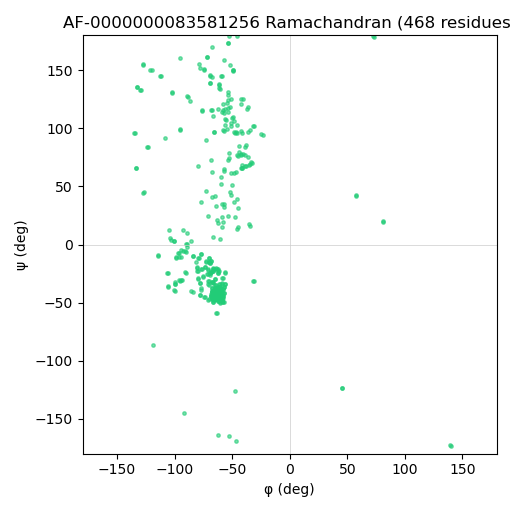.227 -19.125 4.016 1 90.5 204 LEU A O 1
ATOM 1532 N N . HIS A 1 205 ? -10.281 -19.094 1.812 1 92.5 205 HIS A N 1
ATOM 1533 C CA . HIS A 1 205 ? -11.641 -18.562 1.74 1 92.5 205 HIS A CA 1
ATOM 1534 C C . HIS A 1 205 ? -11.812 -17.359 2.658 1 92.5 205 HIS A C 1
ATOM 1536 O O . HIS A 1 205 ? -11.07 -16.391 2.557 1 92.5 205 HIS A O 1
ATOM 1542 N N . LEU A 1 206 ? -12.758 -17.375 3.574 1 93.06 206 LEU A N 1
ATOM 1543 C CA . LEU A 1 206 ? -13.039 -16.188 4.391 1 93.06 206 LEU A CA 1
ATOM 1544 C C . LEU A 1 206 ? -12.023 -16.062 5.52 1 93.06 206 LEU A C 1
ATOM 1546 O O . LEU A 1 206 ? -11.914 -15 6.141 1 93.06 206 LEU A O 1
ATOM 1550 N N . TRP A 1 207 ? -11.242 -17.078 5.746 1 93.19 207 TRP A N 1
ATOM 1551 C CA . TRP A 1 207 ? -10.141 -16.969 6.699 1 93.19 207 TRP A CA 1
ATOM 1552 C C . TRP A 1 207 ? -9.078 -15.992 6.199 1 93.19 207 TRP A C 1
ATOM 1554 O O . TRP A 1 207 ? -8.234 -15.531 6.973 1 93.19 207 TRP A O 1
ATOM 1564 N N . TYR A 1 208 ? -9.086 -15.773 4.93 1 94.88 208 TYR A N 1
ATOM 1565 C CA . TYR A 1 208 ? -8.195 -14.797 4.324 1 94.88 208 TYR A CA 1
ATOM 1566 C C . TYR A 1 208 ? -8.375 -13.422 4.961 1 94.88 208 TYR A C 1
ATOM 1568 O O . TYR A 1 208 ? -7.457 -12.602 4.953 1 94.88 208 TYR A O 1
ATOM 1576 N N . ALA A 1 209 ? -9.578 -13.164 5.566 1 95.44 209 ALA A N 1
ATOM 1577 C CA . ALA A 1 209 ? -9.875 -11.883 6.195 1 95.44 209 ALA A CA 1
ATOM 1578 C C . ALA A 1 209 ? -9.031 -11.68 7.449 1 95.44 209 ALA A C 1
ATOM 1580 O O . ALA A 1 209 ? -8.781 -10.547 7.863 1 95.44 209 ALA A O 1
ATOM 1581 N N . LEU A 1 210 ? -8.578 -12.711 8.047 1 94.56 210 LEU A N 1
ATOM 1582 C CA . LEU A 1 210 ? -7.82 -12.641 9.289 1 94.56 210 LEU A CA 1
ATOM 1583 C C . LEU A 1 210 ? -6.336 -12.898 9.039 1 94.56 210 LEU A C 1
ATOM 1585 O O . LEU A 1 210 ? -5.477 -12.25 9.641 1 94.56 210 LEU A O 1
ATOM 1589 N N . PHE A 1 211 ? -6.129 -13.828 8.062 1 93.81 211 PHE A N 1
ATOM 1590 C CA . PHE A 1 211 ? -4.777 -14.273 7.734 1 93.81 211 PHE A CA 1
ATOM 1591 C C . PHE A 1 211 ? -4.535 -14.195 6.234 1 93.81 211 PHE A C 1
ATOM 1593 O O . PHE A 1 211 ? -5.359 -14.656 5.441 1 93.81 211 PHE A O 1
ATOM 1600 N N . PRO A 1 212 ? -3.412 -13.633 6.016 1 94.31 212 PRO A N 1
ATOM 1601 C CA . PRO A 1 212 ? -2.209 -13.188 6.719 1 94.31 212 PRO A CA 1
ATOM 1602 C C . PRO A 1 212 ? -2.23 -11.688 7.023 1 94.31 212 PRO A C 1
ATOM 1604 O O . PRO A 1 212 ? -1.438 -11.211 7.84 1 94.31 212 PRO A O 1
ATOM 1607 N N . GLY A 1 213 ? -3.182 -10.938 6.441 1 95.44 213 GLY A N 1
ATOM 1608 C CA . GLY A 1 213 ? -3.166 -9.484 6.508 1 95.44 213 GLY A CA 1
ATOM 1609 C C . GLY A 1 213 ? -3.318 -8.953 7.918 1 95.44 213 GLY A C 1
ATOM 1610 O O . GLY A 1 213 ? -2.402 -8.32 8.453 1 95.44 213 GLY A O 1
ATOM 1611 N N . ALA A 1 214 ? -4.422 -9.312 8.555 1 96.25 214 ALA A N 1
ATOM 1612 C CA . ALA A 1 214 ? -4.715 -8.82 9.898 1 96.25 214 ALA A CA 1
ATOM 1613 C C . ALA A 1 214 ? -3.709 -9.352 10.914 1 96.25 214 ALA A C 1
ATOM 1615 O O . ALA A 1 214 ? -3.264 -8.617 11.797 1 96.25 214 ALA A O 1
ATOM 1616 N N . ALA A 1 215 ? -3.33 -10.555 10.766 1 96.25 215 ALA A N 1
ATOM 1617 C CA . ALA A 1 215 ? -2.338 -11.156 11.656 1 96.25 215 ALA A CA 1
ATOM 1618 C C . ALA A 1 215 ? -0.993 -10.445 11.531 1 96.25 215 ALA A C 1
ATOM 1620 O O . ALA A 1 215 ? -0.33 -10.18 12.539 1 96.25 215 ALA A O 1
ATOM 1621 N N . GLY A 1 216 ? -0.583 -10.219 10.328 1 97.25 216 GLY A N 1
ATOM 1622 C CA . GLY A 1 216 ? 0.655 -9.492 10.117 1 97.25 216 GLY A CA 1
ATOM 1623 C C . GLY A 1 216 ? 0.639 -8.102 10.727 1 97.25 216 GLY A C 1
ATOM 1624 O O . GLY A 1 216 ? 1.662 -7.621 11.219 1 97.25 216 GLY A O 1
ATOM 1625 N N . CYS A 1 217 ? -0.519 -7.484 10.727 1 97.5 217 CYS A N 1
ATOM 1626 C CA . CYS A 1 217 ? -0.642 -6.137 11.266 1 97.5 217 CYS A CA 1
ATOM 1627 C C . CYS A 1 217 ? -0.434 -6.129 12.773 1 97.5 217 CYS A C 1
ATOM 1629 O O . CYS A 1 217 ? 0.071 -5.156 13.336 1 97.5 217 CYS A O 1
ATOM 1631 N N . ILE A 1 218 ? -0.821 -7.172 13.414 1 97.12 218 ILE A N 1
ATOM 1632 C CA . ILE A 1 218 ? -0.599 -7.262 14.852 1 97.12 218 ILE A CA 1
ATOM 1633 C C . ILE A 1 218 ? 0.898 -7.207 15.148 1 97.12 218 ILE A C 1
ATOM 1635 O O . ILE A 1 218 ? 1.339 -6.449 16.016 1 97.12 218 ILE A O 1
ATOM 1639 N N . LEU A 1 219 ? 1.636 -7.973 14.438 1 97.19 219 LEU A N 1
ATOM 1640 C CA . LEU A 1 219 ? 3.086 -7.98 14.609 1 97.19 219 LEU A CA 1
ATOM 1641 C C . LEU A 1 219 ? 3.676 -6.609 14.305 1 97.19 219 LEU A C 1
ATOM 1643 O O . LEU A 1 219 ? 4.512 -6.105 15.055 1 97.19 219 LEU A O 1
ATOM 1647 N N . LEU A 1 220 ? 3.254 -6.031 13.234 1 98.19 220 LEU A N 1
ATOM 1648 C CA . LEU A 1 220 ? 3.803 -4.742 12.828 1 98.19 220 LEU A CA 1
ATOM 1649 C C . LEU A 1 220 ? 3.469 -3.662 13.852 1 98.19 220 LEU A C 1
ATOM 1651 O O . LEU A 1 220 ? 4.273 -2.76 14.094 1 98.19 220 LEU A O 1
ATOM 1655 N N . CYS A 1 221 ? 2.299 -3.748 14.469 1 96.31 221 CYS A N 1
ATOM 1656 C CA . CYS A 1 221 ? 1.917 -2.797 15.508 1 96.31 221 CYS A CA 1
ATOM 1657 C C . CYS A 1 221 ? 2.85 -2.896 16.703 1 96.31 221 CYS A C 1
ATOM 1659 O O . CYS A 1 221 ? 3.227 -1.88 17.297 1 96.31 221 CYS A O 1
ATOM 1661 N N . LEU A 1 222 ? 3.154 -4.082 17.047 1 96.69 222 LEU A N 1
ATOM 1662 C CA . LEU A 1 222 ? 4.062 -4.293 18.156 1 96.69 222 LEU A CA 1
ATOM 1663 C C . LEU A 1 222 ? 5.438 -3.701 17.859 1 96.69 222 LEU A C 1
ATOM 1665 O O . LEU A 1 222 ? 6.035 -3.045 18.719 1 96.69 222 LEU A O 1
ATOM 1669 N N . ILE A 1 223 ? 5.934 -3.918 16.703 1 97.5 223 ILE A N 1
ATOM 1670 C CA . ILE A 1 223 ? 7.234 -3.387 16.312 1 97.5 223 ILE A CA 1
ATOM 1671 C C . ILE A 1 223 ? 7.164 -1.863 16.219 1 97.5 223 ILE A C 1
ATOM 1673 O O . ILE A 1 223 ? 8.125 -1.171 16.562 1 97.5 223 ILE A O 1
ATOM 1677 N N . GLN A 1 224 ? 6.066 -1.357 15.742 1 96.69 224 GLN A N 1
ATOM 1678 C CA . GLN A 1 224 ? 5.887 0.088 15.641 1 96.69 224 GLN A CA 1
ATOM 1679 C C . GLN A 1 224 ? 6.062 0.754 17 1 96.69 224 GLN A C 1
ATOM 1681 O O . GLN A 1 224 ? 6.625 1.848 17.094 1 96.69 224 GLN A O 1
ATOM 1686 N N . GLU A 1 225 ? 5.5 0.12 18.016 1 94.94 225 GLU A N 1
ATOM 1687 C CA . GLU A 1 225 ? 5.645 0.662 19.359 1 94.94 225 GLU A CA 1
ATOM 1688 C C . GLU A 1 225 ? 7.113 0.759 19.766 1 94.94 225 GLU A C 1
ATOM 1690 O O . GLU A 1 225 ? 7.527 1.735 20.391 1 94.94 225 GLU A O 1
ATOM 1695 N N . MET A 1 226 ? 7.824 -0.199 19.406 1 95.81 226 MET A N 1
ATOM 1696 C CA . MET A 1 226 ? 9.25 -0.194 19.703 1 95.81 226 MET A CA 1
ATOM 1697 C C . MET A 1 226 ? 9.969 0.898 18.922 1 95.81 226 MET A C 1
ATOM 1699 O O . MET A 1 226 ? 10.812 1.611 19.469 1 95.81 226 MET A O 1
ATOM 1703 N N . VAL A 1 227 ? 9.688 0.986 17.672 1 95.38 227 VAL A N 1
ATOM 1704 C CA . VAL A 1 227 ? 10.305 1.991 16.812 1 95.38 227 VAL A CA 1
ATOM 1705 C C . VAL A 1 227 ? 9.984 3.389 17.328 1 95.38 227 VAL A C 1
ATOM 1707 O O . VAL A 1 227 ? 10.859 4.254 17.406 1 95.38 227 VAL A O 1
ATOM 1710 N N . SER A 1 228 ? 8.742 3.592 17.672 1 92.88 228 SER A N 1
ATOM 1711 C CA . SER A 1 228 ? 8.328 4.887 18.203 1 92.88 228 SER A CA 1
ATOM 1712 C C . SER A 1 228 ? 9.055 5.207 19.516 1 92.88 228 SER A C 1
ATOM 1714 O O . SER A 1 228 ? 9.469 6.344 19.734 1 92.88 228 SER A O 1
ATOM 1716 N N . TYR A 1 229 ? 9.164 4.254 20.328 1 94.06 229 TYR A N 1
ATOM 1717 C CA . TYR A 1 229 ? 9.883 4.43 21.578 1 94.06 229 TYR A CA 1
ATOM 1718 C C . TYR A 1 229 ? 11.328 4.828 21.328 1 94.06 229 TYR A C 1
ATOM 1720 O O . TYR A 1 229 ? 11.852 5.742 21.969 1 94.06 229 TYR A O 1
ATOM 1728 N N . LEU A 1 230 ? 11.93 4.156 20.438 1 93.25 230 LEU A N 1
ATOM 1729 C CA . LEU A 1 230 ? 13.336 4.422 20.125 1 93.25 230 LEU A CA 1
ATOM 1730 C C . LEU A 1 230 ? 13.5 5.801 19.5 1 93.25 230 LEU A C 1
ATOM 1732 O O . LEU A 1 230 ? 14.453 6.516 19.797 1 93.25 230 LEU A O 1
ATOM 1736 N N . LYS A 1 231 ? 12.617 6.188 18.609 1 91.31 231 LYS A N 1
ATOM 1737 C CA . LYS A 1 231 ? 12.664 7.492 17.969 1 91.31 231 LYS A CA 1
ATOM 1738 C C . LYS A 1 231 ? 12.531 8.617 18.984 1 91.31 231 LYS A C 1
ATOM 1740 O O . LYS A 1 231 ? 13.164 9.672 18.844 1 91.31 231 LYS A O 1
ATOM 1745 N N . ASP A 1 232 ? 11.742 8.422 19.953 1 90.69 232 ASP A N 1
ATOM 1746 C CA . ASP A 1 232 ? 11.461 9.461 20.938 1 90.69 232 ASP A CA 1
ATOM 1747 C C . ASP A 1 232 ? 12.578 9.555 21.969 1 90.69 232 ASP A C 1
ATOM 1749 O O . ASP A 1 232 ? 12.852 10.633 22.5 1 90.69 232 ASP A O 1
ATOM 1753 N N . ASN A 1 233 ? 13.219 8.453 22.203 1 92.56 233 ASN A N 1
ATOM 1754 C CA . ASN A 1 233 ? 14.156 8.422 23.328 1 92.56 233 ASN A CA 1
ATOM 1755 C C . ASN A 1 233 ? 15.609 8.422 22.844 1 92.56 233 ASN A C 1
ATOM 1757 O O . ASN A 1 233 ? 16.516 8.781 23.594 1 92.56 233 ASN A O 1
ATOM 1761 N N . TYR A 1 234 ? 15.859 7.969 21.641 1 90.88 234 TYR A N 1
ATOM 1762 C CA . TYR A 1 234 ? 17.219 7.883 21.125 1 90.88 234 TYR A CA 1
ATOM 1763 C C . TYR A 1 234 ? 17.375 8.672 19.828 1 90.88 234 TYR A C 1
ATOM 1765 O O . TYR A 1 234 ? 17.391 8.094 18.75 1 90.88 234 TYR A O 1
ATOM 1773 N N . LYS A 1 235 ? 17.625 10.023 20.016 1 87 235 LYS A N 1
ATOM 1774 C CA . LYS A 1 235 ? 17.781 10.906 18.859 1 87 235 LYS A CA 1
ATOM 1775 C C . LYS A 1 235 ? 19.25 11.227 18.609 1 87 235 LYS A C 1
ATOM 1777 O O . LYS A 1 235 ? 20.016 11.422 19.562 1 87 235 LYS A O 1
ATOM 1782 N N . PHE A 1 236 ? 19.625 11.047 17.344 1 85.31 236 PHE A N 1
ATOM 1783 C CA . PHE A 1 236 ? 20.984 11.391 16.953 1 85.31 236 PHE A CA 1
ATOM 1784 C C . PHE A 1 236 ? 21.016 11.898 15.516 1 85.31 236 PHE A C 1
ATOM 1786 O O . PHE A 1 236 ? 20.094 11.641 14.734 1 85.31 236 PHE A O 1
ATOM 1793 N N . MET B 1 1 ? 4.621 -32.312 -56.094 1 17.34 1 MET B N 1
ATOM 1794 C CA . MET B 1 1 ? 5.672 -31.859 -57 1 17.34 1 MET B CA 1
ATOM 1795 C C . MET B 1 1 ? 6.453 -30.703 -56.406 1 17.34 1 MET B C 1
ATOM 1797 O O . MET B 1 1 ? 7.676 -30.625 -56.531 1 17.34 1 MET B O 1
ATOM 1801 N N . ALA B 1 2 ? 5.684 -29.469 -56.5 1 17.95 2 ALA B N 1
ATOM 1802 C CA . ALA B 1 2 ? 6.559 -28.297 -56.469 1 17.95 2 ALA B CA 1
ATOM 1803 C C . ALA B 1 2 ? 7.41 -28.297 -55.188 1 17.95 2 ALA B C 1
ATOM 1805 O O . ALA B 1 2 ? 6.949 -28.703 -54.125 1 17.95 2 ALA B O 1
ATOM 1806 N N . MET B 1 3 ? 8.609 -27.547 -55.156 1 17.42 3 MET B N 1
ATOM 1807 C CA . MET B 1 3 ? 10.07 -27.562 -55.125 1 17.42 3 MET B CA 1
ATOM 1808 C C . MET B 1 3 ? 10.609 -26.891 -53.875 1 17.42 3 MET B C 1
ATOM 1810 O O . MET B 1 3 ? 11.453 -27.453 -53.156 1 17.42 3 MET B O 1
ATOM 1814 N N . GLN B 1 4 ? 10.812 -25.5 -53.844 1 19.59 4 GLN B N 1
ATOM 1815 C CA . GLN B 1 4 ? 11.93 -24.578 -53.906 1 19.59 4 GLN B CA 1
ATOM 1816 C C . GLN B 1 4 ? 12.188 -23.922 -52.531 1 19.59 4 GLN B C 1
ATOM 1818 O O . GLN B 1 4 ? 11.367 -23.141 -52.062 1 19.59 4 GLN B O 1
ATOM 1823 N N . ALA B 1 5 ? 12.969 -24.344 -51.625 1 21.44 5 ALA B N 1
ATOM 1824 C CA . ALA B 1 5 ? 13.547 -24.188 -50.281 1 21.44 5 ALA B CA 1
ATOM 1825 C C . ALA B 1 5 ? 14.422 -22.938 -50.219 1 21.44 5 ALA B C 1
ATOM 1827 O O . ALA B 1 5 ? 14.688 -22.438 -49.125 1 21.44 5 ALA B O 1
ATOM 1828 N N . ILE B 1 6 ? 14.977 -22.297 -51.281 1 20.92 6 ILE B N 1
ATOM 1829 C CA . ILE B 1 6 ? 16.406 -22.031 -51.25 1 20.92 6 ILE B CA 1
ATOM 1830 C C . ILE B 1 6 ? 16.688 -20.719 -50.531 1 20.92 6 ILE B C 1
ATOM 1832 O O . ILE B 1 6 ? 16.062 -19.688 -50.844 1 20.92 6 ILE B O 1
ATOM 1836 N N . PHE B 1 7 ? 17.516 -20.641 -49.438 1 20.41 7 PHE B N 1
ATOM 1837 C CA . PHE B 1 7 ? 17.984 -19.781 -48.344 1 20.41 7 PHE B CA 1
ATOM 1838 C C . PHE B 1 7 ? 18.875 -18.672 -48.875 1 20.41 7 PHE B C 1
ATOM 1840 O O . PHE B 1 7 ? 19.438 -17.875 -48.125 1 20.41 7 PHE B O 1
ATOM 1847 N N . ASN B 1 8 ? 18.859 -18.172 -50.156 1 18.77 8 ASN B N 1
ATOM 1848 C CA . ASN B 1 8 ? 20.156 -17.641 -50.594 1 18.77 8 ASN B CA 1
ATOM 1849 C C . ASN B 1 8 ? 20.531 -16.391 -49.781 1 18.77 8 ASN B C 1
ATOM 1851 O O . ASN B 1 8 ? 19.781 -15.406 -49.781 1 18.77 8 ASN B O 1
ATOM 1855 N N . TRP B 1 9 ? 21.578 -16.422 -48.875 1 21.3 9 TRP B N 1
ATOM 1856 C CA . TRP B 1 9 ? 22.359 -15.68 -47.906 1 21.3 9 TRP B CA 1
ATOM 1857 C C . TRP B 1 9 ? 23.094 -14.516 -48.562 1 21.3 9 TRP B C 1
ATOM 1859 O O . TRP B 1 9 ? 24.297 -14.578 -48.812 1 21.3 9 TRP B O 1
ATOM 1869 N N . ASP B 1 10 ? 22.656 -14.086 -49.781 1 19.25 10 ASP B N 1
ATOM 1870 C CA . ASP B 1 10 ? 23.75 -13.414 -50.469 1 19.25 10 ASP B CA 1
ATOM 1871 C C . ASP B 1 10 ? 24.344 -12.312 -49.594 1 19.25 10 ASP B C 1
ATOM 1873 O O . ASP B 1 10 ? 23.703 -11.836 -48.656 1 19.25 10 ASP B O 1
ATOM 1877 N N . HIS B 1 11 ? 25.547 -11.648 -50.094 1 21.25 11 HIS B N 1
ATOM 1878 C CA . HIS B 1 11 ? 26.875 -11.086 -49.906 1 21.25 11 HIS B CA 1
ATOM 1879 C C . HIS B 1 11 ? 26.812 -9.609 -49.531 1 21.25 11 HIS B C 1
ATOM 1881 O O . HIS B 1 11 ? 27.828 -8.93 -49.469 1 21.25 11 HIS B O 1
ATOM 1887 N N . VAL B 1 12 ? 25.656 -8.953 -49.438 1 22.97 12 VAL B N 1
ATOM 1888 C CA . VAL B 1 12 ? 25.891 -7.551 -49.719 1 22.97 12 VAL B CA 1
ATOM 1889 C C . VAL B 1 12 ? 27 -7.012 -48.812 1 22.97 12 VAL B C 1
ATOM 1891 O O . VAL B 1 12 ? 27 -7.246 -47.625 1 22.97 12 VAL B O 1
ATOM 1894 N N . THR B 1 13 ? 28.125 -6.555 -49.406 1 20.14 13 THR B N 1
ATOM 1895 C CA . THR B 1 13 ? 29.469 -6.004 -49.219 1 20.14 13 THR B CA 1
ATOM 1896 C C . THR B 1 13 ? 29.438 -4.738 -48.375 1 20.14 13 THR B C 1
ATOM 1898 O O . THR B 1 13 ? 28.625 -3.836 -48.625 1 20.14 13 THR B O 1
ATOM 1901 N N . THR B 1 14 ? 29.891 -4.781 -47.156 1 21.09 14 THR B N 1
ATOM 1902 C CA . THR B 1 14 ? 30 -3.955 -45.969 1 21.09 14 THR B CA 1
ATOM 1903 C C . THR B 1 14 ? 30.906 -2.75 -46.219 1 21.09 14 THR B C 1
ATOM 1905 O O . THR B 1 14 ? 31.078 -1.899 -45.344 1 21.09 14 THR B O 1
ATOM 1908 N N . PRO B 1 15 ? 30.828 -2.055 -47.375 1 21.06 15 PRO B N 1
ATOM 1909 C CA . PRO B 1 15 ? 32.156 -1.411 -47.469 1 21.06 15 PRO B CA 1
ATOM 1910 C C . PRO B 1 15 ? 32.438 -0.527 -46.25 1 21.06 15 PRO B C 1
ATOM 1912 O O . PRO B 1 15 ? 31.531 0.097 -45.719 1 21.06 15 PRO B O 1
ATOM 1915 N N . TRP B 1 16 ? 33.531 -0.8 -45.469 1 20.92 16 TRP B N 1
ATOM 1916 C CA . TRP B 1 16 ? 34.219 -0.296 -44.281 1 20.92 16 TRP B CA 1
ATOM 1917 C C . TRP B 1 16 ? 34.781 1.1 -44.5 1 20.92 16 TRP B C 1
ATOM 1919 O O . TRP B 1 16 ? 35.844 1.247 -45.094 1 20.92 16 TRP B O 1
ATOM 1929 N N . SER B 1 17 ? 34.062 1.962 -45.344 1 19.19 17 SER B N 1
ATOM 1930 C CA . SER B 1 17 ? 35 3.051 -45.688 1 19.19 17 SER B CA 1
ATOM 1931 C C . SER B 1 17 ? 35.625 3.654 -44.438 1 19.19 17 SER B C 1
ATOM 1933 O O . SER B 1 17 ? 35.031 3.549 -43.344 1 19.19 17 SER B O 1
ATOM 1935 N N . SER B 1 18 ? 36.906 4.297 -44.562 1 19.17 18 SER B N 1
ATOM 1936 C CA . SER B 1 18 ? 38.156 4.766 -44 1 19.17 18 SER B CA 1
ATOM 1937 C C . SER B 1 18 ? 37.938 6.004 -43.125 1 19.17 18 SER B C 1
ATOM 1939 O O . SER B 1 18 ? 37.469 7.027 -43.625 1 19.17 18 SER B O 1
ATOM 1941 N N . LEU B 1 19 ? 37.688 5.898 -41.875 1 19.95 19 LEU B N 1
ATOM 1942 C CA . LEU B 1 19 ? 37.531 6.871 -40.812 1 19.95 19 LEU B CA 1
ATOM 1943 C C . LEU B 1 19 ? 38.781 7.738 -40.688 1 19.95 19 LEU B C 1
ATOM 1945 O O . LEU B 1 19 ? 39.844 7.254 -40.312 1 19.95 19 LEU B O 1
ATOM 1949 N N . SER B 1 20 ? 39.062 8.477 -41.75 1 18.3 20 SER B N 1
ATOM 1950 C CA . SER B 1 20 ? 40.312 9.203 -41.625 1 18.3 20 SER B CA 1
ATOM 1951 C C . SER B 1 20 ? 40.344 10.039 -40.344 1 18.3 20 SER B C 1
ATOM 1953 O O . SER B 1 20 ? 39.375 10.695 -40 1 18.3 20 SER B O 1
ATOM 1955 N N . LEU B 1 21 ? 41.344 9.883 -39.469 1 20.58 21 LEU B N 1
ATOM 1956 C CA . LEU B 1 21 ? 41.75 10.336 -38.125 1 20.58 21 LEU B CA 1
ATOM 1957 C C . LEU B 1 21 ? 42.188 11.797 -38.156 1 20.58 21 LEU B C 1
ATOM 1959 O O . LEU B 1 21 ? 42.5 12.383 -37.125 1 20.58 21 LEU B O 1
ATOM 1963 N N . PRO B 1 22 ? 41.469 12.789 -38.812 1 20.19 22 PRO B N 1
ATOM 1964 C CA . PRO B 1 22 ? 42.5 13.812 -38.969 1 20.19 22 PRO B CA 1
ATOM 1965 C C . PRO B 1 22 ? 43.188 14.164 -37.656 1 20.19 22 PRO B C 1
ATOM 1967 O O . PRO B 1 22 ? 42.656 13.836 -36.562 1 20.19 22 PRO B O 1
ATOM 1970 N N . SER B 1 23 ? 44.25 15.203 -37.781 1 18.31 23 SER B N 1
ATOM 1971 C CA . SER B 1 23 ? 45.5 15.75 -37.281 1 18.31 23 SER B CA 1
ATOM 1972 C C . SER B 1 23 ? 45.281 16.578 -36 1 18.31 23 SER B C 1
ATOM 1974 O O . SER B 1 23 ? 44.188 17.172 -35.844 1 18.31 23 SER B O 1
ATOM 1976 N N . SER B 1 24 ? 46.281 16.703 -35.062 1 18.67 24 SER B N 1
ATOM 1977 C CA . SER B 1 24 ? 46.656 16.922 -33.688 1 18.67 24 SER B CA 1
ATOM 1978 C C . SER B 1 24 ? 46.75 18.422 -33.375 1 18.67 24 SER B C 1
ATOM 1980 O O . SER B 1 24 ? 46.875 18.797 -32.188 1 18.67 24 SER B O 1
ATOM 1982 N N . SER B 1 25 ? 46.469 19.438 -34.188 1 18.11 25 SER B N 1
ATOM 1983 C CA . SER B 1 25 ? 47.469 20.453 -33.875 1 18.11 25 SER B CA 1
ATOM 1984 C C . SER B 1 25 ? 47.344 20.922 -32.438 1 18.11 25 SER B C 1
ATOM 1986 O O . SER B 1 25 ? 46.281 20.766 -31.812 1 18.11 25 SER B O 1
ATOM 1988 N N . PRO B 1 26 ? 48.062 22.281 -32.031 1 19.31 26 PRO B N 1
ATOM 1989 C CA . PRO B 1 26 ? 49.031 22.797 -31.047 1 19.31 26 PRO B CA 1
ATOM 1990 C C . PRO B 1 26 ? 48.344 23.406 -29.828 1 19.31 26 PRO B C 1
ATOM 1992 O O . PRO B 1 26 ? 47.156 23.797 -29.906 1 19.31 26 PRO B O 1
ATOM 1995 N N . LEU B 1 27 ? 49.094 23.562 -28.625 1 19.16 27 LEU B N 1
ATOM 1996 C CA . LEU B 1 27 ? 49.156 23.688 -27.188 1 19.16 27 LEU B CA 1
ATOM 1997 C C . LEU B 1 27 ? 48.875 25.109 -26.75 1 19.16 27 LEU B C 1
ATOM 1999 O O . LEU B 1 27 ? 48.562 25.359 -25.578 1 19.16 27 LEU B O 1
ATOM 2003 N N . MET B 1 28 ? 48.875 26.219 -27.547 1 18.58 28 MET B N 1
ATOM 2004 C CA . MET B 1 28 ? 49.562 27.281 -26.812 1 18.58 28 MET B CA 1
ATOM 2005 C C . MET B 1 28 ? 48.656 27.922 -25.781 1 18.58 28 MET B C 1
ATOM 2007 O O . MET B 1 28 ? 47.688 28.594 -26.125 1 18.58 28 MET B O 1
ATOM 2011 N N . PHE B 1 29 ? 48.25 27.234 -24.734 1 19.97 29 PHE B N 1
ATOM 2012 C CA . PHE B 1 29 ? 47.438 27.781 -23.656 1 19.97 29 PHE B CA 1
ATOM 2013 C C . PHE B 1 29 ? 48.094 28.969 -23 1 19.97 29 PHE B C 1
ATOM 2015 O O . PHE B 1 29 ? 49.094 28.812 -22.266 1 19.97 29 PHE B O 1
ATOM 2022 N N . ALA B 1 30 ? 48.25 30.047 -23.766 1 17.58 30 ALA B N 1
ATOM 2023 C CA . ALA B 1 30 ? 49.031 31.203 -23.328 1 17.58 30 ALA B CA 1
ATOM 2024 C C . ALA B 1 30 ? 48.656 31.625 -21.906 1 17.58 30 ALA B C 1
ATOM 2026 O O . ALA B 1 30 ? 47.656 31.141 -21.359 1 17.58 30 ALA B O 1
ATOM 2027 N N . GLU B 1 31 ? 48.281 33 -21.734 1 18.5 31 GLU B N 1
ATOM 2028 C CA . GLU B 1 31 ? 49.031 34.062 -21.109 1 18.5 31 GLU B CA 1
ATOM 2029 C C . GLU B 1 31 ? 48.688 34.188 -19.625 1 18.5 31 GLU B C 1
ATOM 2031 O O . GLU B 1 31 ? 47.75 33.562 -19.141 1 18.5 31 GLU B O 1
ATOM 2036 N N . ASN B 1 32 ? 48.688 35.531 -19.078 1 18.62 32 ASN B N 1
ATOM 2037 C CA . ASN B 1 32 ? 49.406 36.344 -18.109 1 18.62 32 ASN B CA 1
ATOM 2038 C C . ASN B 1 32 ? 48.562 36.531 -16.828 1 18.62 32 ASN B C 1
ATOM 2040 O O . ASN B 1 32 ? 48.062 37.625 -16.547 1 18.62 32 ASN B O 1
ATOM 2044 N N . ILE B 1 33 ? 47.5 35.781 -16.672 1 19.06 33 ILE B N 1
ATOM 2045 C CA . ILE B 1 33 ? 46.656 36.438 -15.68 1 19.06 33 ILE B CA 1
ATOM 2046 C C . ILE B 1 33 ? 47.469 36.656 -14.406 1 19.06 33 ILE B C 1
ATOM 2048 O O . ILE B 1 33 ? 48.031 35.719 -13.852 1 19.06 33 ILE B O 1
ATOM 2052 N N . LYS B 1 34 ? 47.844 37.969 -14.148 1 19.47 34 LYS B N 1
ATOM 2053 C CA . LYS B 1 34 ? 48.594 38.656 -13.117 1 19.47 34 LYS B CA 1
ATOM 2054 C C . LYS B 1 34 ? 48.125 38.25 -11.719 1 19.47 34 LYS B C 1
ATOM 2056 O O . LYS B 1 34 ? 46.938 38.344 -11.414 1 19.47 34 LYS B O 1
ATOM 2061 N N . TRP B 1 35 ? 48.938 37.438 -11.016 1 19.45 35 TRP B N 1
ATOM 2062 C CA . TRP B 1 35 ? 48.906 36.906 -9.656 1 19.45 35 TRP B CA 1
ATOM 2063 C C . TRP B 1 35 ? 48.844 38.031 -8.625 1 19.45 35 TRP B C 1
ATOM 2065 O O . TRP B 1 35 ? 49.875 38.406 -8.078 1 19.45 35 TRP B O 1
ATOM 2075 N N . LYS B 1 36 ? 48.188 39.219 -8.922 1 19.92 36 LYS B N 1
ATOM 2076 C CA . LYS B 1 36 ? 48.562 40.156 -7.887 1 19.92 36 LYS B CA 1
ATOM 2077 C C . LYS B 1 36 ? 48.375 39.562 -6.492 1 19.92 36 LYS B C 1
ATOM 2079 O O . LYS B 1 36 ? 47.312 39.062 -6.164 1 19.92 36 LYS B O 1
ATOM 2084 N N . LYS B 1 37 ? 49.5 39.281 -5.863 1 20.52 37 LYS B N 1
ATOM 2085 C CA . LYS B 1 37 ? 49.875 38.781 -4.551 1 20.52 37 LYS B CA 1
ATOM 2086 C C . LYS B 1 37 ? 49.281 39.594 -3.432 1 20.52 37 LYS B C 1
ATOM 2088 O O . LYS B 1 37 ? 49.719 39.562 -2.287 1 20.52 37 LYS B O 1
ATOM 2093 N N . LYS B 1 38 ? 48.156 40.312 -3.592 1 21.47 38 LYS B N 1
ATOM 2094 C CA . LYS B 1 38 ? 48.094 41.219 -2.455 1 21.47 38 LYS B CA 1
ATOM 2095 C C . LYS B 1 38 ? 48.281 40.469 -1.139 1 21.47 38 LYS B C 1
ATOM 2097 O O . LYS B 1 38 ? 47.75 39.344 -0.976 1 21.47 38 LYS B O 1
ATOM 2102 N N . GLU B 1 39 ? 49.25 40.906 -0.342 1 20.81 39 GLU B N 1
ATOM 2103 C CA . GLU B 1 39 ? 49.875 40.625 0.951 1 20.81 39 GLU B CA 1
ATOM 2104 C C . GLU B 1 39 ? 48.844 40.562 2.062 1 20.81 39 GLU B C 1
ATOM 2106 O O . GLU B 1 39 ? 48.125 41.531 2.328 1 20.81 39 GLU B O 1
ATOM 2111 N N . LYS B 1 40 ? 48.094 39.5 2.102 1 22.66 40 LYS B N 1
ATOM 2112 C CA . LYS B 1 40 ? 47.188 39.281 3.213 1 22.66 40 LYS B CA 1
ATOM 2113 C C . LYS B 1 40 ? 47.906 39.375 4.555 1 22.66 40 LYS B C 1
ATOM 2115 O O . LYS B 1 40 ? 48.875 38.625 4.805 1 22.66 40 LYS B O 1
ATOM 2120 N N . LYS B 1 41 ? 48.156 40.5 5.02 1 24.52 41 LYS B N 1
ATOM 2121 C CA . LYS B 1 41 ? 48.625 40.656 6.398 1 24.52 41 LYS B CA 1
ATOM 2122 C C . LYS B 1 41 ? 47.844 39.75 7.34 1 24.52 41 LYS B C 1
ATOM 2124 O O . LYS B 1 41 ? 46.625 39.594 7.18 1 24.52 41 LYS B O 1
ATOM 2129 N N . GLY B 1 42 ? 48.469 38.812 8.094 1 19.88 42 GLY B N 1
ATOM 2130 C CA . GLY B 1 42 ? 48.344 37.656 8.945 1 19.88 42 GLY B CA 1
ATOM 2131 C C . GLY B 1 42 ? 47.531 37.906 10.195 1 19.88 42 GLY B C 1
ATOM 2132 O O . GLY B 1 42 ? 47.469 37.062 11.102 1 19.88 42 GLY B O 1
ATOM 2133 N N . ASN B 1 43 ? 46.906 39.062 10.422 1 23.27 43 ASN B N 1
ATOM 2134 C CA . ASN B 1 43 ? 46.688 39.188 11.859 1 23.27 43 ASN B CA 1
ATOM 2135 C C . ASN B 1 43 ? 45.781 38.062 12.375 1 23.27 43 ASN B C 1
ATOM 2137 O O . ASN B 1 43 ? 44.812 37.688 11.719 1 23.27 43 ASN B O 1
ATOM 2141 N N . GLU B 1 44 ? 46.281 37.188 13.266 1 22.61 44 GLU B N 1
ATOM 2142 C CA . GLU B 1 44 ? 45.969 35.938 13.961 1 22.61 44 GLU B CA 1
ATOM 2143 C C . GLU B 1 44 ? 44.688 36.094 14.789 1 22.61 44 GLU B C 1
ATOM 2145 O O . GLU B 1 44 ? 44.719 36.094 16.016 1 22.61 44 GLU B O 1
ATOM 2150 N N . LYS B 1 45 ? 43.812 37.062 14.672 1 25.08 45 LYS B N 1
ATOM 2151 C CA . LYS B 1 45 ? 42.875 37.062 15.797 1 25.08 45 LYS B CA 1
ATOM 2152 C C . LYS B 1 45 ? 42.156 35.719 15.891 1 25.08 45 LYS B C 1
ATOM 2154 O O . LYS B 1 45 ? 41.812 35.094 14.875 1 25.08 45 LYS B O 1
ATOM 2159 N N . ASP B 1 46 ? 42.344 34.906 16.984 1 23.03 46 ASP B N 1
ATOM 2160 C CA . ASP B 1 46 ? 41.875 33.656 17.578 1 23.03 46 ASP B CA 1
ATOM 2161 C C . ASP B 1 46 ? 40.344 33.562 17.547 1 23.03 46 ASP B C 1
ATOM 2163 O O . ASP B 1 46 ? 39.656 34.25 18.312 1 23.03 46 ASP B O 1
ATOM 2167 N N . GLU B 1 47 ? 39.656 34 16.469 1 23.44 47 GLU B N 1
ATOM 2168 C CA . GLU B 1 47 ? 38.219 33.969 16.656 1 23.44 47 GLU B CA 1
ATOM 2169 C C . GLU B 1 47 ? 37.75 32.562 17 1 23.44 47 GLU B C 1
ATOM 2171 O O . GLU B 1 47 ? 38.094 31.594 16.328 1 23.44 47 GLU B O 1
ATOM 2176 N N . GLY B 1 48 ? 37.562 32.281 18.281 1 23.83 48 GLY B N 1
ATOM 2177 C CA . GLY B 1 48 ? 36.938 31.141 18.891 1 23.83 48 GLY B CA 1
ATOM 2178 C C . GLY B 1 48 ? 35.75 30.609 18.109 1 23.83 48 GLY B C 1
ATOM 2179 O O . GLY B 1 48 ? 34.969 31.406 17.547 1 23.83 48 GLY B O 1
ATOM 2180 N N . SER B 1 49 ? 35.969 29.609 17.312 1 27.08 49 SER B N 1
ATOM 2181 C CA . SER B 1 49 ? 35.062 28.812 16.516 1 27.08 49 SER B CA 1
ATOM 2182 C C . SER B 1 49 ? 33.781 28.5 17.297 1 27.08 49 SER B C 1
ATOM 2184 O O . SER B 1 49 ? 33.812 27.859 18.344 1 27.08 49 SER B O 1
ATOM 2186 N N . GLY B 1 50 ? 32.969 29.516 17.547 1 22.97 50 GLY B N 1
ATOM 2187 C CA . GLY B 1 50 ? 31.656 29.219 18.078 1 22.97 50 GLY B CA 1
ATOM 2188 C C . GLY B 1 50 ? 30.984 28.031 17.406 1 22.97 50 GLY B C 1
ATOM 2189 O O . GLY B 1 50 ? 30.828 28.031 16.172 1 22.97 50 GLY B O 1
ATOM 2190 N N . ARG B 1 51 ? 31.359 26.828 17.734 1 29.61 51 ARG B N 1
ATOM 2191 C CA . ARG B 1 51 ? 30.562 25.656 17.375 1 29.61 51 ARG B CA 1
ATOM 2192 C C . ARG B 1 51 ? 29.062 25.984 17.391 1 29.61 51 ARG B C 1
ATOM 2194 O O . ARG B 1 51 ? 28.5 26.297 18.438 1 29.61 51 ARG B O 1
ATOM 2201 N N . GLY B 1 52 ? 28.625 26.75 16.438 1 26.97 52 GLY B N 1
ATOM 2202 C CA . GLY B 1 52 ? 27.172 26.859 16.297 1 26.97 52 GLY B CA 1
ATOM 2203 C C . GLY B 1 52 ? 26.469 25.531 16.438 1 26.97 52 GLY B C 1
ATOM 2204 O O . GLY B 1 52 ? 26.719 24.594 15.68 1 26.97 52 GLY B O 1
ATOM 2205 N N . ARG B 1 53 ? 26.312 25.047 17.656 1 27.55 53 ARG B N 1
ATOM 2206 C CA . ARG B 1 53 ? 25.359 23.969 17.922 1 27.55 53 ARG B CA 1
ATOM 2207 C C . ARG B 1 53 ? 24.062 24.188 17.141 1 27.55 53 ARG B C 1
ATOM 2209 O O . ARG B 1 53 ? 23.359 25.172 17.359 1 27.55 53 ARG B O 1
ATOM 2216 N N . TYR B 1 54 ? 24.094 23.875 15.852 1 26.52 54 TYR B N 1
ATOM 2217 C CA . TYR B 1 54 ? 22.781 23.781 15.211 1 26.52 54 TYR B CA 1
ATOM 2218 C C . TYR B 1 54 ? 21.766 23.141 16.141 1 26.52 54 TYR B C 1
ATOM 2220 O O . TYR B 1 54 ? 21.938 21.984 16.562 1 26.52 54 TYR B O 1
ATOM 2228 N N . VAL B 1 55 ? 21.438 23.812 17.172 1 26.64 55 VAL B N 1
ATOM 2229 C CA . VAL B 1 55 ? 20.266 23.406 17.938 1 26.64 55 VAL B CA 1
ATOM 2230 C C . VAL B 1 55 ? 19.109 23.078 17 1 26.64 55 VAL B C 1
ATOM 2232 O O . VAL B 1 55 ? 18.688 23.922 16.203 1 26.64 55 VAL B O 1
ATOM 2235 N N . CYS B 1 56 ? 19.172 21.938 16.375 1 29.25 56 CYS B N 1
ATOM 2236 C CA . CYS B 1 56 ? 17.891 21.5 15.836 1 29.25 56 CYS B CA 1
ATOM 2237 C C . CYS B 1 56 ? 16.734 21.953 16.734 1 29.25 56 CYS B C 1
ATOM 2239 O O . CYS B 1 56 ? 16.672 21.578 17.906 1 29.25 56 CYS B O 1
ATOM 2241 N N . ALA B 1 57 ? 16.469 23.266 16.75 1 27.23 57 ALA B N 1
ATOM 2242 C CA . ALA B 1 57 ? 15.32 23.844 17.438 1 27.23 57 ALA B CA 1
ATOM 2243 C C . ALA B 1 57 ? 14.07 22.984 17.219 1 27.23 57 ALA B C 1
ATOM 2245 O O . ALA B 1 57 ? 13.547 22.922 16.094 1 27.23 57 ALA B O 1
ATOM 2246 N N . ALA B 1 58 ? 14.086 21.828 17.719 1 28.16 58 ALA B N 1
ATOM 2247 C CA . ALA B 1 58 ? 12.773 21.219 17.906 1 28.16 58 ALA B CA 1
ATOM 2248 C C . ALA B 1 58 ? 11.82 22.188 18.594 1 28.16 58 ALA B C 1
ATOM 2250 O O . ALA B 1 58 ? 12.023 22.547 19.766 1 28.16 58 ALA B O 1
ATOM 2251 N N . SER B 1 59 ? 11.531 23.344 17.953 1 26.44 59 SER B N 1
ATOM 2252 C CA . SER B 1 59 ? 10.438 24.109 18.531 1 26.44 59 SER B CA 1
ATOM 2253 C C . SER B 1 59 ? 9.32 23.188 19.016 1 26.44 59 SER B C 1
ATOM 2255 O O . SER B 1 59 ? 8.727 22.438 18.234 1 26.44 59 SER B O 1
ATOM 2257 N N . SER B 1 60 ? 9.445 22.656 20.203 1 27.7 60 SER B N 1
ATOM 2258 C CA . SER B 1 60 ? 8.336 22.062 20.922 1 27.7 60 SER B CA 1
ATOM 2259 C C . SER B 1 60 ? 7.145 23.016 21 1 27.7 60 SER B C 1
ATOM 2261 O O . SER B 1 60 ? 7.141 23.953 21.797 1 27.7 60 SER B O 1
ATOM 2263 N N . SER B 1 61 ? 6.715 23.703 19.953 1 28.12 61 SER B N 1
ATOM 2264 C CA . SER B 1 61 ? 5.422 24.328 20.219 1 28.12 61 SER B CA 1
ATOM 2265 C C . SER B 1 61 ? 4.496 23.375 20.969 1 28.12 61 SER B C 1
ATOM 2267 O O . SER B 1 61 ? 4.246 22.25 20.5 1 28.12 61 SER B O 1
ATOM 2269 N N . ASN B 1 62 ? 4.43 23.469 22.281 1 28.14 62 ASN B N 1
ATOM 2270 C CA . ASN B 1 62 ? 3.461 22.922 23.219 1 28.14 62 ASN B CA 1
ATOM 2271 C C . ASN B 1 62 ? 2.029 23.125 22.734 1 28.14 62 ASN B C 1
ATOM 2273 O O . ASN B 1 62 ? 1.372 24.094 23.094 1 28.14 62 ASN B O 1
ATOM 2277 N N . SER B 1 63 ? 1.688 23.453 21.5 1 30.58 63 SER B N 1
ATOM 2278 C CA . SER B 1 63 ? 0.236 23.391 21.359 1 30.58 63 SER B CA 1
ATOM 2279 C C . SER B 1 63 ? -0.331 22.109 21.938 1 30.58 63 SER B C 1
ATOM 2281 O O . SER B 1 63 ? 0.168 21.016 21.641 1 30.58 63 SER B O 1
ATOM 2283 N N . THR B 1 64 ? -0.787 22.156 23.172 1 32.62 64 THR B N 1
ATOM 2284 C CA . THR B 1 64 ? -1.567 21.203 23.938 1 32.62 64 THR B CA 1
ATOM 2285 C C . THR B 1 64 ? -2.551 20.453 23.031 1 32.62 64 THR B C 1
ATOM 2287 O O . THR B 1 64 ? -3.688 20.891 22.859 1 32.62 64 THR B O 1
ATOM 2290 N N . THR B 1 65 ? -2.441 20.438 21.75 1 37.28 65 THR B N 1
ATOM 2291 C CA . THR B 1 65 ? -3.404 19.469 21.25 1 37.28 65 THR B CA 1
ATOM 2292 C C . THR B 1 65 ? -3.348 18.172 22.047 1 37.28 65 THR B C 1
ATOM 2294 O O . THR B 1 65 ? -2.277 17.578 22.219 1 37.28 65 THR B O 1
ATOM 2297 N N . PRO B 1 66 ? -4.188 18 23 1 39.94 66 PRO B N 1
ATOM 2298 C CA . PRO B 1 66 ? -4.145 16.766 23.797 1 39.94 66 PRO B CA 1
ATOM 2299 C C . PRO B 1 66 ? -3.65 15.562 23 1 39.94 66 PRO B C 1
ATOM 2301 O O . PRO B 1 66 ? -3.852 15.492 21.781 1 39.94 66 PRO B O 1
ATOM 2304 N N . SER B 1 67 ? -2.42 15.164 23.172 1 46.66 67 SER B N 1
ATOM 2305 C CA . SER B 1 67 ? -1.939 13.883 22.672 1 46.66 67 SER B CA 1
ATOM 2306 C C . SER B 1 67 ? -3.086 12.898 22.484 1 46.66 67 SER B C 1
ATOM 2308 O O . SER B 1 67 ? -3.875 12.68 23.406 1 46.66 67 SER B O 1
ATOM 2310 N N . PRO B 1 68 ? -3.605 12.828 21.297 1 52.81 68 PRO B N 1
ATOM 2311 C CA . PRO B 1 68 ? -4.738 11.906 21.234 1 52.81 68 PRO B CA 1
ATOM 2312 C C . PRO B 1 68 ? -4.555 10.672 22.109 1 52.81 68 PRO B C 1
ATOM 2314 O O . PRO B 1 68 ? -3.422 10.242 22.344 1 52.81 68 PRO B O 1
ATOM 2317 N N . ASN B 1 69 ? -5.469 10.562 23.109 1 60.5 69 ASN B N 1
ATOM 2318 C CA . ASN B 1 69 ? -5.57 9.383 23.953 1 60.5 69 ASN B CA 1
ATOM 2319 C C . ASN B 1 69 ? -5.406 8.102 23.156 1 60.5 69 ASN B C 1
ATOM 2321 O O . ASN B 1 69 ? -5.777 8.039 21.984 1 60.5 69 ASN B O 1
ATOM 2325 N N . TYR B 1 70 ? -4.461 7.273 23.578 1 67.81 70 TYR B N 1
ATOM 2326 C CA . TYR B 1 70 ? -4.215 5.949 23.016 1 67.81 70 TYR B CA 1
ATOM 2327 C C . TYR B 1 70 ? -5.504 5.328 22.5 1 67.81 70 TYR B C 1
ATOM 2329 O O . TYR B 1 70 ? -5.516 4.707 21.438 1 67.81 70 TYR B O 1
ATOM 2337 N N . TRP B 1 71 ? -6.621 5.652 23.141 1 70.31 71 TRP B N 1
ATOM 2338 C CA . TRP B 1 71 ? -7.902 5.039 22.812 1 70.31 71 TRP B CA 1
ATOM 2339 C C . TRP B 1 71 ? -8.523 5.699 21.594 1 70.31 71 TRP B C 1
ATOM 2341 O O . TRP B 1 71 ? -9.367 5.102 20.906 1 70.31 71 TRP B O 1
ATOM 2351 N N . ASP B 1 72 ? -8.023 6.914 21.344 1 75.12 72 ASP B N 1
ATOM 2352 C CA . ASP B 1 72 ? -8.578 7.637 20.203 1 75.12 72 ASP B CA 1
ATOM 2353 C C . ASP B 1 72 ? -8.148 6.996 18.891 1 75.12 72 ASP B C 1
ATOM 2355 O O . ASP B 1 72 ? -8.844 7.121 17.875 1 75.12 72 ASP B O 1
ATOM 2359 N N . TRP B 1 73 ? -7.113 6.129 19.016 1 78.75 73 TRP B N 1
ATOM 2360 C CA . TRP B 1 73 ? -6.59 5.496 17.812 1 78.75 73 TRP B CA 1
ATOM 2361 C C . TRP B 1 73 ? -7.406 4.258 17.438 1 78.75 73 TRP B C 1
ATOM 2363 O O . TRP B 1 73 ? -7.297 3.742 16.328 1 78.75 73 TRP B O 1
ATOM 2373 N N . TRP B 1 74 ? -8.281 3.848 18.344 1 81.19 74 TRP B N 1
ATOM 2374 C CA . TRP B 1 74 ? -9.07 2.643 18.125 1 81.19 74 TRP B CA 1
ATOM 2375 C C . TRP B 1 74 ? -10.5 2.994 17.719 1 81.19 74 TRP B C 1
ATOM 2377 O O . TRP B 1 74 ? -11.352 2.109 17.578 1 81.19 74 TRP B O 1
ATOM 2387 N N . LYS B 1 75 ? -10.758 4.312 17.547 1 79.38 75 LYS B N 1
ATOM 2388 C CA . LYS B 1 75 ? -12.062 4.781 17.094 1 79.38 75 LYS B CA 1
ATOM 2389 C C . LYS B 1 75 ? -11.961 5.539 15.781 1 79.38 75 LYS B C 1
ATOM 2391 O O . LYS B 1 75 ? -10.906 6.102 15.461 1 79.38 75 LYS B O 1
ATOM 2396 N N . PRO B 1 76 ? -13.07 5.418 15.039 1 79.38 76 PRO B N 1
ATOM 2397 C CA . PRO B 1 76 ? -13.047 6.199 13.805 1 79.38 76 PRO B CA 1
ATOM 2398 C C . PRO B 1 76 ? -12.867 7.695 14.055 1 79.38 76 PRO B C 1
ATOM 2400 O O . PRO B 1 76 ? -13.242 8.195 15.117 1 79.38 76 PRO B O 1
ATOM 2403 N N . ASP B 1 77 ? -12.141 8.297 13.102 1 69.62 77 ASP B N 1
ATOM 2404 C CA . ASP B 1 77 ? -11.969 9.742 13.227 1 69.62 77 ASP B CA 1
ATOM 2405 C C . ASP B 1 77 ? -13.305 10.461 13.055 1 69.62 77 ASP B C 1
ATOM 2407 O O . ASP B 1 77 ? -13.82 10.578 11.938 1 69.62 77 ASP B O 1
ATOM 2411 N N . LYS B 1 78 ? -13.914 10.766 14.102 1 66.31 78 LYS B N 1
ATOM 2412 C CA . LYS B 1 78 ? -15.219 11.422 14.078 1 66.31 78 LYS B CA 1
ATOM 2413 C C . LYS B 1 78 ? -15.086 12.906 13.75 1 66.31 78 LYS B C 1
ATOM 2415 O O . LYS B 1 78 ? -16.078 13.594 13.547 1 66.31 78 LYS B O 1
ATOM 2420 N N . GLY B 1 79 ? -13.969 13.336 13.719 1 61.69 79 GLY B N 1
ATOM 2421 C CA . GLY B 1 79 ? -13.852 14.758 13.445 1 61.69 79 GLY B CA 1
ATOM 2422 C C . GLY B 1 79 ? -14.141 15.117 12 1 61.69 79 GLY B C 1
ATOM 2423 O O . GLY B 1 79 ? -14.516 16.25 11.703 1 61.69 79 GLY B O 1
ATOM 2424 N N . ALA B 1 80 ? -14.047 14.125 11.188 1 65.25 80 ALA B N 1
ATOM 2425 C CA . ALA B 1 80 ? -14.305 14.422 9.781 1 65.25 80 ALA B CA 1
ATOM 2426 C C . ALA B 1 80 ? -15.789 14.273 9.453 1 65.25 80 ALA B C 1
ATOM 2428 O O . ALA B 1 80 ? -16.453 13.367 9.961 1 65.25 80 ALA B O 1
ATOM 2429 N N . PRO B 1 81 ? -16.391 15.328 8.852 1 73.56 81 PRO B N 1
ATOM 2430 C CA . PRO B 1 81 ? -17.797 15.219 8.469 1 73.56 81 PRO B CA 1
ATOM 2431 C C . PRO B 1 81 ? -18.109 13.938 7.695 1 73.56 81 PRO B C 1
ATOM 2433 O O . PRO B 1 81 ? -17.219 13.383 7.039 1 73.56 81 PRO B O 1
ATOM 2436 N N . ALA B 1 82 ? -19.312 13.469 7.844 1 78.25 82 ALA B N 1
ATOM 2437 C CA . ALA B 1 82 ? -19.734 12.273 7.121 1 78.25 82 ALA B CA 1
ATOM 2438 C C . ALA B 1 82 ? -19.656 12.484 5.609 1 78.25 82 ALA B C 1
ATOM 2440 O O . ALA B 1 82 ? -20.031 13.555 5.113 1 78.25 82 ALA B O 1
ATOM 2441 N N . PRO B 1 83 ? -19.125 11.547 4.988 1 82.88 83 PRO B N 1
ATOM 2442 C CA . PRO B 1 83 ? -18.984 11.719 3.539 1 82.88 83 PRO B CA 1
ATOM 2443 C C . PRO B 1 83 ? -20.344 11.688 2.814 1 82.88 83 PRO B C 1
ATOM 2445 O O . PRO B 1 83 ? -21.25 10.961 3.221 1 82.88 83 PRO B O 1
ATOM 2448 N N . CYS B 1 84 ? -20.484 12.547 1.874 1 87.94 84 CYS B N 1
ATOM 2449 C CA . CYS B 1 84 ? -21.641 12.508 0.981 1 87.94 84 CYS B CA 1
ATOM 2450 C C . CYS B 1 84 ? -21.547 11.328 0.024 1 87.94 84 CYS B C 1
ATOM 2452 O O . CYS B 1 84 ? -20.469 10.75 -0.16 1 87.94 84 CYS B O 1
ATOM 2454 N N . LEU B 1 85 ? -22.625 10.977 -0.539 1 91.94 85 LEU B N 1
ATOM 2455 C CA . LEU B 1 85 ? -22.688 9.812 -1.421 1 91.94 85 LEU B CA 1
ATOM 2456 C C . LEU B 1 85 ? -21.75 10 -2.617 1 91.94 85 LEU B C 1
ATOM 2458 O O . LEU B 1 85 ? -21.125 9.039 -3.072 1 91.94 85 LEU B O 1
ATOM 2462 N N . SER B 1 86 ? -21.672 11.188 -3.104 1 92.81 86 SER B N 1
ATOM 2463 C CA . SER B 1 86 ? -20.812 11.461 -4.242 1 92.81 86 SER B CA 1
ATOM 2464 C C . SER B 1 86 ? -19.344 11.258 -3.883 1 92.81 86 SER B C 1
ATOM 2466 O O . SER B 1 86 ? -18.531 10.891 -4.734 1 92.81 86 SER B O 1
ATOM 2468 N N . ASP B 1 87 ? -19.031 11.477 -2.627 1 91.94 87 ASP B N 1
ATOM 2469 C CA . ASP B 1 87 ? -17.656 11.328 -2.15 1 91.94 87 ASP B CA 1
ATOM 2470 C C . ASP B 1 87 ? -17.266 9.852 -2.066 1 91.94 87 ASP B C 1
ATOM 2472 O O . ASP B 1 87 ? -16.078 9.523 -1.973 1 91.94 87 ASP B O 1
ATOM 2476 N N . ILE B 1 88 ? -18.219 9.008 -2.121 1 95.69 88 ILE B N 1
ATOM 2477 C CA . ILE B 1 88 ? -17.969 7.57 -2.082 1 95.69 88 ILE B CA 1
ATOM 2478 C C . ILE B 1 88 ? -18.031 7 -3.496 1 95.69 88 ILE B C 1
ATOM 2480 O O . ILE B 1 88 ? -17.172 6.211 -3.889 1 95.69 88 ILE B O 1
ATOM 2484 N N . LEU B 1 89 ? -18.922 7.453 -4.293 1 96.56 89 LEU B N 1
ATOM 2485 C CA . LEU B 1 89 ? -19.234 6.832 -5.574 1 96.56 89 LEU B CA 1
ATOM 2486 C C . LEU B 1 89 ? -18.172 7.168 -6.617 1 96.56 89 LEU B C 1
ATOM 2488 O O . LEU B 1 89 ? -17.797 6.32 -7.426 1 96.56 89 LEU B O 1
ATOM 2492 N N . TRP B 1 90 ? -17.688 8.359 -6.609 1 97.06 90 TRP B N 1
ATOM 2493 C CA . TRP B 1 90 ? -16.75 8.75 -7.652 1 97.06 90 TRP B CA 1
ATOM 2494 C C . TRP B 1 90 ? -15.406 8.039 -7.477 1 97.06 90 TRP B C 1
ATOM 2496 O O . TRP B 1 90 ? -14.875 7.461 -8.43 1 97.06 90 TRP B O 1
ATOM 2506 N N . PRO B 1 91 ? -14.93 8.07 -6.227 1 97.62 91 PRO B N 1
ATOM 2507 C CA . PRO B 1 91 ? -13.695 7.305 -6.043 1 97.62 91 PRO B CA 1
ATOM 2508 C C . PRO B 1 91 ? -13.875 5.82 -6.352 1 97.62 91 PRO B C 1
ATOM 2510 O O . PRO B 1 91 ? -12.984 5.195 -6.934 1 97.62 91 PRO B O 1
ATOM 2513 N N . SER B 1 92 ? -14.977 5.297 -6.027 1 98.44 92 SER B N 1
ATOM 2514 C CA . SER B 1 92 ? -15.258 3.896 -6.316 1 98.44 92 SER B CA 1
ATOM 2515 C C . SER B 1 92 ? -15.344 3.648 -7.816 1 98.44 92 SER B C 1
ATOM 2517 O O . SER B 1 92 ? -14.805 2.664 -8.32 1 98.44 92 SER B O 1
ATOM 2519 N N . ALA B 1 93 ? -15.984 4.516 -8.469 1 98.12 93 ALA B N 1
ATOM 2520 C CA . ALA B 1 93 ? -16.094 4.41 -9.922 1 98.12 93 ALA B CA 1
ATOM 2521 C C . ALA B 1 93 ? -14.719 4.539 -10.586 1 98.12 93 ALA B C 1
ATOM 2523 O O . ALA B 1 93 ? -14.43 3.844 -11.562 1 98.12 93 ALA B O 1
ATOM 2524 N N . GLY B 1 94 ? -13.961 5.469 -10.062 1 98.31 94 GLY B N 1
ATOM 2525 C CA . GLY B 1 94 ? -12.594 5.598 -10.562 1 98.31 94 GLY B CA 1
ATOM 2526 C C . GLY B 1 94 ? -11.773 4.336 -10.383 1 98.31 94 GLY B C 1
ATOM 2527 O O . GLY B 1 94 ? -11.047 3.932 -11.289 1 98.31 94 GLY B O 1
ATOM 2528 N N . ALA B 1 95 ? -11.914 3.73 -9.266 1 98.56 95 ALA B N 1
ATOM 2529 C CA . ALA B 1 95 ? -11.203 2.486 -8.992 1 98.56 95 ALA B CA 1
ATOM 2530 C C . ALA B 1 95 ? -11.656 1.373 -9.93 1 98.56 95 ALA B C 1
ATOM 2532 O O . ALA B 1 95 ? -10.836 0.601 -10.438 1 98.56 95 ALA B O 1
ATOM 2533 N N . PHE B 1 96 ? -12.914 1.299 -10.156 1 98.62 96 PHE B N 1
ATOM 2534 C CA . PHE B 1 96 ? -13.438 0.308 -11.086 1 98.62 96 PHE B CA 1
ATOM 2535 C C . PHE B 1 96 ? -12.867 0.52 -12.484 1 98.62 96 PHE B C 1
ATOM 2537 O O . PHE B 1 96 ? -12.391 -0.425 -13.117 1 98.62 96 PHE B O 1
ATOM 2544 N N . ALA B 1 97 ? -12.945 1.712 -12.93 1 98.44 97 ALA B N 1
ATOM 2545 C CA . ALA B 1 97 ? -12.453 2.049 -14.258 1 98.44 97 ALA B CA 1
ATOM 2546 C C . ALA B 1 97 ? -10.961 1.74 -14.391 1 98.44 97 ALA B C 1
ATOM 2548 O O . ALA B 1 97 ? -10.523 1.177 -15.391 1 98.44 97 ALA B O 1
ATOM 2549 N N . ALA B 1 98 ? -10.227 2.125 -13.398 1 98.25 98 ALA B N 1
ATOM 2550 C CA . ALA B 1 98 ? -8.781 1.894 -13.414 1 98.25 98 ALA B CA 1
ATOM 2551 C C . ALA B 1 98 ? -8.469 0.406 -13.547 1 98.25 98 ALA B C 1
ATOM 2553 O O . ALA B 1 98 ? -7.695 0.005 -14.422 1 98.25 98 ALA B O 1
ATOM 2554 N N . MET B 1 99 ? -9.102 -0.377 -12.75 1 98 99 MET B N 1
ATOM 2555 C CA . MET B 1 99 ? -8.82 -1.812 -12.75 1 98 99 MET B CA 1
ATOM 2556 C C . MET B 1 99 ? -9.344 -2.461 -14.031 1 98 99 MET B C 1
ATOM 2558 O O . MET B 1 99 ? -8.742 -3.408 -14.539 1 98 99 MET B O 1
ATOM 2562 N N . ALA B 1 100 ? -10.445 -1.956 -14.547 1 98.06 100 ALA B N 1
ATOM 2563 C CA . ALA B 1 100 ? -10.984 -2.482 -15.797 1 98.06 100 ALA B CA 1
ATOM 2564 C C . ALA B 1 100 ? -10.031 -2.227 -16.953 1 98.06 100 ALA B C 1
ATOM 2566 O O . ALA B 1 100 ? -9.766 -3.123 -17.766 1 98.06 100 ALA B O 1
ATOM 2567 N N . ILE B 1 101 ? -9.523 -1.08 -17.016 1 98.06 101 ILE B N 1
ATOM 2568 C CA . ILE B 1 101 ? -8.586 -0.734 -18.094 1 98.06 101 ILE B CA 1
ATOM 2569 C C . ILE B 1 101 ? -7.305 -1.546 -17.938 1 98.06 101 ILE B C 1
ATOM 2571 O O . ILE B 1 101 ? -6.793 -2.105 -18.906 1 98.06 101 ILE B O 1
ATOM 2575 N N . LEU B 1 102 ? -6.84 -1.62 -16.734 1 97.5 102 LEU B N 1
ATOM 2576 C CA . LEU B 1 102 ? -5.645 -2.414 -16.484 1 97.5 102 LEU B CA 1
ATOM 2577 C C . LEU B 1 102 ? -5.875 -3.877 -16.844 1 97.5 102 LEU B C 1
ATOM 2579 O O . LEU B 1 102 ? -4.98 -4.539 -17.375 1 97.5 102 LEU B O 1
ATOM 2583 N N . GLY B 1 103 ? -7.066 -4.355 -16.484 1 95.94 103 GLY B N 1
ATOM 2584 C CA . GLY B 1 103 ? -7.406 -5.719 -16.859 1 95.94 103 GLY B CA 1
ATOM 2585 C C . GLY B 1 103 ? -7.383 -5.953 -18.359 1 95.94 103 GLY B C 1
ATOM 2586 O O . GLY B 1 103 ? -6.895 -6.984 -18.828 1 95.94 103 GLY B O 1
ATOM 2587 N N . LYS B 1 104 ? -7.855 -5.051 -19.078 1 95.44 104 LYS B N 1
ATOM 2588 C CA . LYS B 1 104 ? -7.84 -5.156 -20.531 1 95.44 104 LYS B CA 1
ATOM 2589 C C . LYS B 1 104 ? -6.414 -5.082 -21.078 1 95.44 104 LYS B C 1
ATOM 2591 O O . LYS B 1 104 ? -6.055 -5.812 -22 1 95.44 104 LYS B O 1
ATOM 2596 N N . VAL B 1 105 ? -5.66 -4.238 -20.516 1 95.81 105 VAL B N 1
ATOM 2597 C CA . VAL B 1 105 ? -4.258 -4.133 -20.891 1 95.81 105 VAL B CA 1
ATOM 2598 C C . VAL B 1 105 ? -3.541 -5.453 -20.609 1 95.81 105 VAL B C 1
ATOM 2600 O O . VAL B 1 105 ? -2.709 -5.898 -21.391 1 95.81 105 VAL B O 1
ATOM 2603 N N . ASP B 1 106 ? -3.867 -6.031 -19.5 1 95.19 106 ASP B N 1
ATOM 2604 C CA . ASP B 1 106 ? -3.281 -7.316 -19.125 1 95.19 106 ASP B CA 1
ATOM 2605 C C . ASP B 1 106 ? -3.596 -8.383 -20.172 1 95.19 106 ASP B C 1
ATOM 2607 O O . ASP B 1 106 ? -2.748 -9.227 -20.484 1 95.19 106 ASP B O 1
ATOM 2611 N N . GLN B 1 107 ? -4.82 -8.398 -20.688 1 93.19 107 GLN B N 1
ATOM 2612 C CA . GLN B 1 107 ? -5.207 -9.359 -21.719 1 93.19 107 G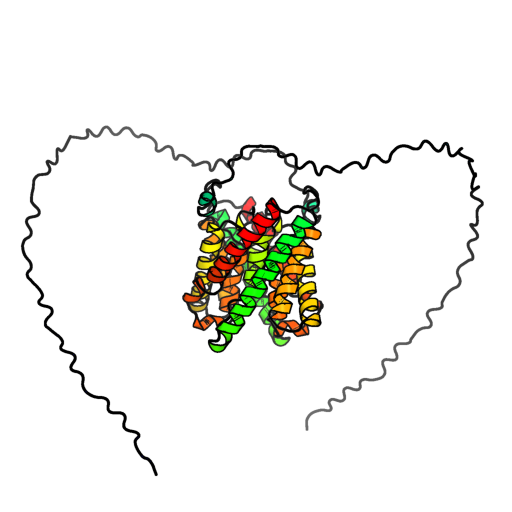LN B CA 1
ATOM 2613 C C . GLN B 1 107 ? -4.363 -9.188 -22.969 1 93.19 107 GLN B C 1
ATOM 2615 O O . GLN B 1 107 ? -4.004 -10.164 -23.625 1 93.19 107 GLN B O 1
ATOM 2620 N N . LEU B 1 108 ? -4.012 -7.973 -23.234 1 93.5 108 LEU B N 1
ATOM 2621 C CA . LEU B 1 108 ? -3.205 -7.668 -24.406 1 93.5 108 LEU B CA 1
ATOM 2622 C C . LEU B 1 108 ? -1.751 -8.07 -24.188 1 93.5 108 LEU B C 1
ATOM 2624 O O . LEU B 1 108 ? -1.057 -8.445 -25.141 1 93.5 108 LEU B O 1
ATOM 2628 N N . LEU B 1 109 ? -1.321 -8.078 -22.969 1 92.44 109 LEU B N 1
ATOM 2629 C CA . LEU B 1 109 ? 0.078 -8.336 -22.656 1 92.44 109 LEU B CA 1
ATOM 2630 C C . LEU B 1 109 ? 0.293 -9.805 -22.312 1 92.44 109 LEU B C 1
ATOM 2632 O O . LEU B 1 109 ? 1.429 -10.289 -22.297 1 92.44 109 LEU B O 1
ATOM 2636 N N . SER B 1 110 ? -0.723 -10.523 -22.141 1 89.25 110 SER B N 1
ATOM 2637 C CA . SER B 1 110 ? -0.67 -11.898 -21.656 1 89.25 110 SER B CA 1
ATOM 2638 C C . SER B 1 110 ? 0.157 -12.773 -22.594 1 89.25 110 SER B C 1
ATOM 2640 O O . SER B 1 110 ? 0.956 -13.594 -22.125 1 89.25 110 SER B O 1
ATOM 2642 N N . PRO B 1 111 ? 0.066 -12.609 -23.906 1 90.19 111 PRO B N 1
ATOM 2643 C CA . PRO B 1 111 ? 0.871 -13.453 -24.797 1 90.19 111 PRO B CA 1
ATOM 2644 C C . PRO B 1 111 ? 2.371 -13.234 -24.609 1 90.19 111 PRO B C 1
ATOM 2646 O O . PRO B 1 111 ? 3.17 -14.117 -24.922 1 90.19 111 PRO B O 1
ATOM 2649 N N . LYS B 1 112 ? 2.773 -12.172 -24.078 1 88.31 112 LYS B N 1
ATOM 2650 C CA . LYS B 1 112 ? 4.18 -11.852 -23.859 1 88.31 112 LYS B CA 1
ATOM 2651 C C . LYS B 1 112 ? 4.625 -12.258 -22.453 1 88.31 112 LYS B C 1
ATOM 2653 O O . LYS B 1 112 ? 5.773 -12.031 -22.078 1 88.31 112 LYS B O 1
ATOM 2658 N N . GLY B 1 113 ? 3.689 -12.703 -21.719 1 86.06 113 GLY B N 1
ATOM 2659 C CA . GLY B 1 113 ? 4.008 -13.125 -20.375 1 86.06 113 GLY B CA 1
ATOM 2660 C C . GLY B 1 113 ? 4.105 -11.977 -19.391 1 86.06 113 GLY B C 1
ATOM 2661 O O . GLY B 1 113 ? 4.746 -12.094 -18.344 1 86.06 113 GLY B O 1
ATOM 2662 N N . LEU B 1 114 ? 3.525 -10.883 -19.734 1 86.75 114 LEU B N 1
ATOM 2663 C CA . LEU B 1 114 ? 3.578 -9.695 -18.891 1 86.75 114 LEU B CA 1
ATOM 2664 C C . LEU B 1 114 ? 2.201 -9.367 -18.328 1 86.75 114 LEU B C 1
ATOM 2666 O O . LEU B 1 114 ? 1.18 -9.742 -18.906 1 86.75 114 LEU B O 1
ATOM 2670 N N . SER B 1 115 ? 2.242 -8.867 -17.125 1 89.44 115 SER B N 1
ATOM 2671 C CA . SER B 1 115 ? 1.029 -8.352 -16.5 1 89.44 115 SER B CA 1
ATOM 2672 C C . SER B 1 115 ? 1.268 -6.984 -15.875 1 89.44 115 SER B C 1
ATOM 2674 O O . SER B 1 115 ? 2.283 -6.766 -15.211 1 89.44 115 SER B O 1
ATOM 2676 N N . MET B 1 116 ? 0.311 -6.129 -16.125 1 92.06 116 MET B N 1
ATOM 2677 C CA . MET B 1 116 ? 0.44 -4.773 -15.594 1 92.06 116 MET B CA 1
ATOM 2678 C C . MET B 1 116 ? -0.27 -4.641 -14.25 1 92.06 116 MET B C 1
ATOM 2680 O O . MET B 1 116 ? 0.122 -3.824 -13.414 1 92.06 116 MET B O 1
ATOM 2684 N N . THR B 1 117 ? -1.289 -5.391 -14.109 1 93.94 117 THR B N 1
ATOM 2685 C CA . THR B 1 117 ? -2.037 -5.312 -12.859 1 93.94 117 THR B CA 1
ATOM 2686 C C . THR B 1 117 ? -1.291 -6.035 -11.734 1 93.94 117 THR B C 1
ATOM 2688 O O . THR B 1 117 ? -1.019 -7.234 -11.836 1 93.94 117 THR B O 1
ATOM 2691 N N . ILE B 1 118 ? -0.888 -5.277 -10.758 1 94.88 118 ILE B N 1
ATOM 2692 C CA . ILE B 1 118 ? -0.246 -5.824 -9.57 1 94.88 118 ILE B CA 1
ATOM 2693 C C . ILE B 1 118 ? -0.958 -5.312 -8.32 1 94.88 118 ILE B C 1
ATOM 2695 O O . ILE B 1 118 ? -1.575 -4.246 -8.344 1 94.88 118 ILE B O 1
ATOM 2699 N N . ALA B 1 119 ? -0.85 -6.059 -7.285 1 95.56 119 ALA B N 1
ATOM 2700 C CA . ALA B 1 119 ? -1.574 -5.773 -6.051 1 95.56 119 ALA B CA 1
ATOM 2701 C C . ALA B 1 119 ? -1.231 -4.387 -5.52 1 95.56 119 ALA B C 1
ATOM 2703 O O . ALA B 1 119 ? -2.115 -3.648 -5.078 1 95.56 119 ALA B O 1
ATOM 2704 N N . PRO B 1 120 ? 0.021 -3.889 -5.594 1 97.44 120 PRO B N 1
ATOM 2705 C CA . PRO B 1 120 ? 0.379 -2.568 -5.066 1 97.44 120 PRO B CA 1
ATOM 2706 C C . PRO B 1 120 ? -0.372 -1.434 -5.762 1 97.44 120 PRO B C 1
ATOM 2708 O O . PRO B 1 120 ? -0.544 -0.358 -5.18 1 97.44 120 PRO B O 1
ATOM 2711 N N . LEU B 1 121 ? -0.828 -1.674 -6.953 1 98 121 LEU B N 1
ATOM 2712 C CA . LEU B 1 121 ? -1.562 -0.633 -7.664 1 98 121 LEU B CA 1
ATOM 2713 C C . LEU B 1 121 ? -2.938 -0.418 -7.039 1 98 121 LEU B C 1
ATOM 2715 O O . LEU B 1 121 ? -3.531 0.653 -7.188 1 98 121 LEU B O 1
ATOM 2719 N N .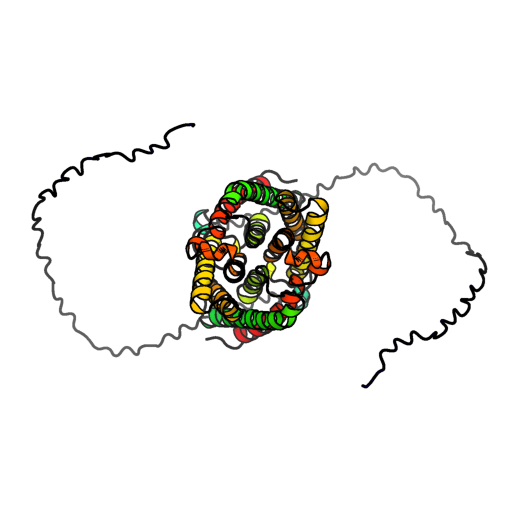 GLY B 1 122 ? -3.438 -1.468 -6.391 1 98.19 122 GLY B N 1
ATOM 2720 C CA . GLY B 1 122 ? -4.629 -1.258 -5.586 1 98.19 122 GLY B CA 1
ATOM 2721 C C . GLY B 1 122 ? -4.434 -0.228 -4.488 1 98.19 122 GLY B C 1
ATOM 2722 O O . GLY B 1 122 ? -5.289 0.636 -4.281 1 98.19 122 GLY B O 1
ATOM 2723 N N . ALA B 1 123 ? -3.336 -0.314 -3.811 1 98.5 123 ALA B N 1
ATOM 2724 C CA . ALA B 1 123 ? -3.01 0.653 -2.766 1 98.5 123 ALA B CA 1
ATOM 2725 C C . ALA B 1 123 ? -2.812 2.049 -3.352 1 98.5 123 ALA B C 1
ATOM 2727 O O . ALA B 1 123 ? -3.232 3.043 -2.756 1 98.5 123 ALA B O 1
ATOM 2728 N N . VAL B 1 124 ? -2.17 2.107 -4.504 1 98.44 124 VAL B N 1
ATOM 2729 C CA . VAL B 1 124 ? -1.988 3.398 -5.16 1 98.44 124 VAL B CA 1
ATOM 2730 C C . VAL B 1 124 ? -3.35 4.008 -5.484 1 98.44 124 VAL B C 1
ATOM 2732 O O . VAL B 1 124 ? -3.564 5.207 -5.281 1 98.44 124 VAL B O 1
ATOM 2735 N N . SER B 1 125 ? -4.25 3.219 -5.945 1 98.44 125 SER B N 1
ATOM 2736 C CA . SER B 1 125 ? -5.594 3.691 -6.25 1 98.44 125 SER B CA 1
ATOM 2737 C C . SER B 1 125 ? -6.273 4.266 -5.012 1 98.44 125 SER B C 1
ATOM 2739 O O . SER B 1 125 ? -6.918 5.316 -5.082 1 98.44 125 SER B O 1
ATOM 2741 N N . ALA B 1 126 ? -6.105 3.566 -3.936 1 98.12 126 ALA B N 1
ATOM 2742 C CA . ALA B 1 126 ? -6.707 4.059 -2.699 1 98.12 126 ALA B CA 1
ATOM 2743 C C . ALA B 1 126 ? -6.129 5.414 -2.311 1 98.12 126 ALA B C 1
ATOM 2745 O O . ALA B 1 126 ? -6.859 6.309 -1.879 1 98.12 126 ALA B O 1
ATOM 2746 N N . VAL B 1 127 ? -4.863 5.57 -2.471 1 97.5 127 VAL B N 1
ATOM 2747 C CA . VAL B 1 127 ? -4.219 6.832 -2.131 1 97.5 127 VAL B CA 1
ATOM 2748 C C . VAL B 1 127 ? -4.723 7.938 -3.057 1 97.5 127 VAL B C 1
ATOM 2750 O O . VAL B 1 127 ? -5.105 9.016 -2.598 1 97.5 127 VAL B O 1
ATOM 2753 N N . LEU B 1 128 ? -4.805 7.66 -4.281 1 97.62 128 LEU B N 1
ATOM 2754 C CA . LEU B 1 128 ? -5.102 8.688 -5.277 1 97.62 128 LEU B CA 1
ATOM 2755 C C . LEU B 1 128 ? -6.586 9.023 -5.281 1 97.62 128 LEU B C 1
ATOM 2757 O O . LEU B 1 128 ? -6.965 10.18 -5.5 1 97.62 128 LEU B O 1
ATOM 2761 N N . PHE B 1 129 ? -7.41 8.047 -5.016 1 97.75 129 PHE B N 1
ATOM 2762 C CA . PHE B 1 129 ? -8.844 8.266 -5.191 1 97.75 129 PHE B CA 1
ATOM 2763 C C . PHE B 1 129 ? -9.516 8.57 -3.859 1 97.75 129 PHE B C 1
ATOM 2765 O O . PHE B 1 129 ? -10.469 9.352 -3.799 1 97.75 129 PHE B O 1
ATOM 2772 N N . ALA B 1 130 ? -9.047 7.992 -2.803 1 95.44 130 ALA B N 1
ATOM 2773 C CA . ALA B 1 130 ? -9.711 8.164 -1.51 1 95.44 130 ALA B CA 1
ATOM 2774 C C . ALA B 1 130 ? -9.047 9.281 -0.706 1 95.44 130 ALA B C 1
ATOM 2776 O O . ALA B 1 130 ? -9.703 9.93 0.119 1 95.44 130 ALA B O 1
ATOM 2777 N N . THR B 1 131 ? -7.75 9.469 -0.897 1 94 131 THR B N 1
ATOM 2778 C CA . THR B 1 131 ? -7.027 10.5 -0.162 1 94 131 THR B CA 1
ATOM 2779 C C . THR B 1 131 ? -6.129 11.305 -1.099 1 94 131 THR B C 1
ATOM 2781 O O . THR B 1 131 ? -4.91 11.344 -0.913 1 94 131 THR B O 1
ATOM 2784 N N . PRO B 1 132 ? -6.738 12 -1.972 1 92.69 132 PRO B N 1
ATOM 2785 C CA . PRO B 1 132 ? -5.965 12.688 -3.01 1 92.69 132 PRO B CA 1
ATOM 2786 C C . PRO B 1 132 ? -5.141 13.852 -2.459 1 92.69 132 PRO B C 1
ATOM 2788 O O . PRO B 1 132 ? -4.195 14.305 -3.109 1 92.69 132 PRO B O 1
ATOM 2791 N N . ASN B 1 133 ? -5.414 14.344 -1.229 1 90 133 ASN B N 1
ATOM 2792 C CA . ASN B 1 133 ? -4.707 15.484 -0.655 1 90 133 ASN B CA 1
ATOM 2793 C C . ASN B 1 133 ? -3.637 15.039 0.335 1 90 133 ASN B C 1
ATOM 2795 O O . ASN B 1 133 ? -2.922 15.867 0.898 1 90 133 ASN B O 1
ATOM 2799 N N . ALA B 1 134 ? -3.477 13.758 0.465 1 91.06 134 ALA B N 1
ATOM 2800 C CA . ALA B 1 134 ? -2.451 13.234 1.361 1 91.06 134 ALA B CA 1
ATOM 2801 C C . ALA B 1 134 ? -1.06 13.406 0.762 1 91.06 134 ALA B C 1
ATOM 2803 O O . ALA B 1 134 ? -0.896 13.375 -0.46 1 91.06 134 ALA B O 1
ATOM 2804 N N . PRO B 1 135 ? -0.08 13.547 1.592 1 90.69 135 PRO B N 1
ATOM 2805 C CA . PRO B 1 135 ? 1.291 13.672 1.092 1 90.69 135 PRO B CA 1
ATOM 2806 C C . PRO B 1 135 ? 1.706 12.492 0.206 1 90.69 135 PRO B C 1
ATOM 2808 O O . PRO B 1 135 ? 2.436 12.68 -0.77 1 90.69 135 PRO B O 1
ATOM 2811 N N . GLY B 1 136 ? 1.243 11.406 0.493 1 93.19 136 GLY B N 1
ATOM 2812 C CA . GLY B 1 136 ? 1.578 10.219 -0.279 1 93.19 136 GLY B CA 1
ATOM 2813 C C . GLY B 1 136 ? 1.008 10.242 -1.684 1 93.19 136 GLY B C 1
ATOM 2814 O O . GLY B 1 136 ? 1.41 9.445 -2.535 1 93.19 136 GLY B O 1
ATOM 2815 N N . ALA B 1 137 ? 0.103 11.125 -1.906 1 94.56 137 ALA B N 1
ATOM 2816 C CA . ALA B 1 137 ? -0.542 11.203 -3.215 1 94.56 137 ALA B CA 1
ATOM 2817 C C . ALA B 1 137 ? 0.208 12.156 -4.141 1 94.56 137 ALA B C 1
ATOM 2819 O O . ALA B 1 137 ? -0.087 12.234 -5.336 1 94.56 137 ALA B O 1
ATOM 2820 N N . ARG B 1 138 ? 1.182 12.82 -3.6 1 94.38 138 ARG B N 1
ATOM 2821 C CA . ARG B 1 138 ? 1.984 13.711 -4.43 1 94.38 138 ARG B CA 1
ATOM 2822 C C . ARG B 1 138 ? 2.689 12.938 -5.539 1 94.38 138 ARG B C 1
ATOM 2824 O O . ARG B 1 138 ? 3.223 11.852 -5.309 1 94.38 138 ARG B O 1
ATOM 2831 N N . LYS B 1 139 ? 2.664 13.547 -6.707 1 96 139 LYS B N 1
ATOM 2832 C CA . LYS B 1 139 ? 3.232 12.867 -7.871 1 96 139 LYS B CA 1
ATOM 2833 C C . LYS B 1 139 ? 4.727 12.617 -7.68 1 96 139 LYS B C 1
ATOM 2835 O O . LYS B 1 139 ? 5.23 11.555 -8.055 1 96 139 LYS B O 1
ATOM 2840 N N . TYR B 1 140 ? 5.457 13.539 -7.086 1 96.06 140 TYR B N 1
ATOM 2841 C CA . TYR B 1 140 ? 6.867 13.344 -6.777 1 96.06 140 TYR B CA 1
ATOM 2842 C C . TYR B 1 140 ? 7.074 12.117 -5.902 1 96.06 140 TYR B C 1
ATOM 2844 O O . TYR B 1 140 ? 7.883 11.242 -6.227 1 96.06 140 TYR B O 1
ATOM 2852 N N . ASN B 1 141 ? 6.324 12.031 -4.859 1 97.31 141 ASN B N 1
ATOM 2853 C CA . ASN B 1 141 ? 6.441 10.906 -3.938 1 97.31 141 ASN B CA 1
ATOM 2854 C C . ASN B 1 141 ? 6.121 9.586 -4.625 1 97.31 141 ASN B C 1
ATOM 2856 O O . ASN B 1 141 ? 6.848 8.602 -4.461 1 97.31 141 ASN B O 1
ATOM 2860 N N . MET B 1 142 ? 5.145 9.617 -5.426 1 97.62 142 MET B N 1
ATOM 2861 C CA . MET B 1 142 ? 4.66 8.406 -6.078 1 97.62 142 MET B CA 1
ATOM 2862 C C . MET B 1 142 ? 5.695 7.863 -7.055 1 97.62 142 MET B C 1
ATOM 2864 O O . MET B 1 142 ? 6.113 6.707 -6.945 1 97.62 142 MET B O 1
ATOM 2868 N N . PHE B 1 143 ? 6.207 8.68 -7.891 1 97.81 143 PHE B N 1
ATOM 2869 C CA . PHE B 1 143 ? 7.086 8.203 -8.945 1 97.81 143 PHE B CA 1
ATOM 2870 C C . PHE B 1 143 ? 8.484 7.918 -8.406 1 97.81 143 PHE B C 1
ATOM 2872 O O . PHE B 1 143 ? 9.094 6.902 -8.742 1 97.81 143 PHE B O 1
ATOM 2879 N N . VAL B 1 144 ? 8.992 8.797 -7.578 1 97.75 144 VAL B N 1
ATOM 2880 C CA . VAL B 1 144 ? 10.32 8.578 -7 1 97.75 144 VAL B CA 1
ATOM 2881 C C . VAL B 1 144 ? 10.305 7.316 -6.145 1 97.75 144 VAL B C 1
ATOM 2883 O O . VAL B 1 144 ? 11.211 6.484 -6.242 1 97.75 144 VAL B O 1
ATOM 2886 N N . ALA B 1 145 ? 9.305 7.172 -5.387 1 98.38 145 ALA B N 1
ATOM 2887 C CA . ALA B 1 145 ? 9.219 6 -4.523 1 98.38 145 ALA B CA 1
ATOM 2888 C C . ALA B 1 145 ? 9.031 4.727 -5.34 1 98.38 145 ALA B C 1
ATOM 2890 O O . ALA B 1 145 ? 9.68 3.711 -5.086 1 98.38 145 ALA B O 1
ATOM 2891 N N . GLN B 1 146 ? 8.109 4.777 -6.32 1 98.06 146 GLN B N 1
ATOM 2892 C CA . GLN B 1 146 ? 7.836 3.598 -7.133 1 98.06 146 GLN B CA 1
ATOM 2893 C C . GLN B 1 146 ? 9.102 3.113 -7.836 1 98.06 146 GLN B C 1
ATOM 2895 O O . GLN B 1 146 ? 9.43 1.926 -7.797 1 98.06 146 GLN B O 1
ATOM 2900 N N . MET B 1 147 ? 9.789 4.016 -8.398 1 98.19 147 MET B N 1
ATOM 2901 C CA . MET B 1 147 ? 10.992 3.654 -9.148 1 98.19 147 MET B CA 1
ATOM 2902 C C . MET B 1 147 ? 12.125 3.27 -8.203 1 98.19 147 MET B C 1
ATOM 2904 O O . MET B 1 147 ? 12.805 2.264 -8.422 1 98.19 147 MET B O 1
ATOM 2908 N N . GLY B 1 148 ? 12.344 4.016 -7.18 1 98.5 148 GLY B N 1
ATOM 2909 C CA . GLY B 1 148 ? 13.406 3.744 -6.223 1 98.5 148 GLY B CA 1
ATOM 2910 C C . GLY B 1 148 ? 13.234 2.422 -5.5 1 98.5 148 GLY B C 1
ATOM 2911 O O . GLY B 1 148 ? 14.172 1.626 -5.414 1 98.5 148 GLY B O 1
ATOM 2912 N N . CYS B 1 149 ? 12.062 2.154 -4.977 1 98.75 149 CYS B N 1
ATOM 2913 C CA . CYS B 1 149 ? 11.805 0.924 -4.234 1 98.75 149 CYS B CA 1
ATOM 2914 C C . CYS B 1 149 ? 11.906 -0.293 -5.148 1 98.75 149 CYS B C 1
ATOM 2916 O O . CYS B 1 149 ? 12.406 -1.342 -4.742 1 98.75 149 CYS B O 1
ATOM 2918 N N . ALA B 1 150 ? 11.375 -0.133 -6.367 1 98.38 150 ALA B N 1
ATOM 2919 C CA . ALA B 1 150 ? 11.5 -1.226 -7.328 1 98.38 150 ALA B CA 1
ATOM 2920 C C . ALA B 1 150 ? 12.961 -1.567 -7.59 1 98.38 150 ALA B C 1
ATOM 2922 O O . ALA B 1 150 ? 13.344 -2.74 -7.578 1 98.38 150 ALA B O 1
ATOM 2923 N N . ALA B 1 151 ? 13.781 -0.563 -7.781 1 98.25 151 ALA B N 1
ATOM 2924 C CA . ALA B 1 151 ? 15.203 -0.775 -8.031 1 98.25 151 ALA B CA 1
ATOM 2925 C C . ALA B 1 151 ? 15.875 -1.429 -6.828 1 98.25 151 ALA B C 1
ATOM 2927 O O . ALA B 1 151 ? 16.719 -2.314 -6.984 1 98.25 151 ALA B O 1
ATOM 2928 N N . ILE B 1 152 ? 15.531 -1.021 -5.695 1 98.62 152 ILE B N 1
ATOM 2929 C CA . ILE B 1 152 ? 16.094 -1.582 -4.473 1 98.62 152 ILE B CA 1
ATOM 2930 C C . ILE B 1 152 ? 15.742 -3.066 -4.379 1 98.62 152 ILE B C 1
ATOM 2932 O O . ILE B 1 152 ? 16.562 -3.877 -3.951 1 98.62 152 ILE B O 1
ATOM 2936 N N . GLY B 1 153 ? 14.516 -3.42 -4.734 1 98.31 153 GLY B N 1
ATOM 2937 C CA . GLY B 1 153 ? 14.133 -4.82 -4.75 1 98.31 153 GLY B CA 1
ATOM 2938 C C . GLY B 1 153 ? 14.984 -5.668 -5.672 1 98.31 153 GLY B C 1
ATOM 2939 O O . GLY B 1 153 ? 15.422 -6.758 -5.301 1 98.31 153 GLY B O 1
ATOM 2940 N N . VAL B 1 154 ? 15.25 -5.137 -6.852 1 97.81 154 VAL B N 1
ATOM 2941 C CA . VAL B 1 154 ? 16.062 -5.852 -7.832 1 97.81 154 VAL B CA 1
ATOM 2942 C C . VAL B 1 154 ? 17.484 -6.027 -7.297 1 97.81 154 VAL B C 1
ATOM 2944 O O . VAL B 1 154 ? 18.047 -7.117 -7.375 1 97.81 154 VAL B O 1
ATOM 2947 N N . LEU B 1 155 ? 18.016 -5.02 -6.719 1 97.88 155 LEU B N 1
ATOM 2948 C CA . LEU B 1 155 ? 19.375 -5.047 -6.191 1 97.88 155 LEU B CA 1
ATOM 2949 C C . LEU B 1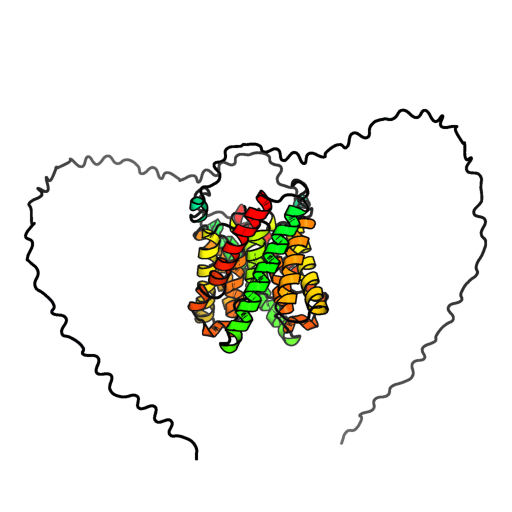 155 ? 19.469 -6 -5.004 1 97.88 155 LEU B C 1
ATOM 2951 O O . LEU B 1 155 ? 20.469 -6.707 -4.855 1 97.88 155 LEU B O 1
ATOM 2955 N N . ALA B 1 156 ? 18.484 -5.969 -4.18 1 98.12 156 ALA B N 1
ATOM 2956 C CA . ALA B 1 156 ? 18.5 -6.844 -3.01 1 98.12 156 ALA B CA 1
ATOM 2957 C C . ALA B 1 156 ? 18.469 -8.312 -3.422 1 98.12 156 ALA B C 1
ATOM 2959 O O . ALA B 1 156 ? 19.156 -9.141 -2.838 1 98.12 156 ALA B O 1
ATOM 2960 N N . LEU B 1 157 ? 17.609 -8.633 -4.367 1 97.31 157 LEU B N 1
ATOM 2961 C CA . LEU B 1 157 ? 17.547 -10.008 -4.848 1 97.31 157 LEU B CA 1
ATOM 2962 C C . LEU B 1 157 ? 18.891 -10.43 -5.445 1 97.31 157 LEU B C 1
ATOM 2964 O O . LEU B 1 157 ? 19.344 -11.547 -5.219 1 97.31 157 LEU B O 1
ATOM 2968 N N . SER B 1 158 ? 19.516 -9.555 -6.195 1 96.62 158 SER B N 1
ATOM 2969 C CA . SER B 1 158 ? 20.797 -9.852 -6.824 1 96.62 158 SER B CA 1
ATOM 2970 C C . SER B 1 158 ? 21.906 -10.031 -5.785 1 96.62 158 SER B C 1
ATOM 2972 O O . SER B 1 158 ? 22.797 -10.859 -5.953 1 96.62 158 SER B O 1
ATOM 2974 N N . ALA B 1 159 ? 21.828 -9.352 -4.723 1 97.06 159 ALA B N 1
ATOM 2975 C CA . ALA B 1 159 ? 22.891 -9.352 -3.709 1 97.06 159 ALA B CA 1
ATOM 2976 C C . ALA B 1 159 ? 22.719 -10.523 -2.74 1 97.06 159 ALA B C 1
ATOM 2978 O O . ALA B 1 159 ? 23.688 -11.156 -2.348 1 97.06 159 ALA B O 1
ATOM 2979 N N . PHE B 1 160 ? 21.422 -10.844 -2.324 1 97.19 160 PHE B N 1
ATOM 2980 C CA . PHE B 1 160 ? 21.219 -11.773 -1.223 1 97.19 160 PHE B CA 1
ATOM 2981 C C . PHE B 1 160 ? 20.531 -13.039 -1.708 1 97.19 160 PHE B C 1
ATOM 2983 O O . PHE B 1 160 ? 20.422 -14.023 -0.968 1 97.19 160 PHE B O 1
ATOM 2990 N N . GLY B 1 161 ? 20.047 -13.055 -2.953 1 93.25 161 GLY B N 1
ATOM 2991 C CA . GLY B 1 161 ? 19.219 -14.164 -3.389 1 93.25 161 GLY B CA 1
ATOM 2992 C C . GLY B 1 161 ? 17.828 -14.133 -2.779 1 93.25 161 GLY B C 1
ATOM 2993 O O . GLY B 1 161 ? 17.5 -13.234 -2.004 1 93.25 161 GLY B O 1
ATOM 2994 N N . PRO B 1 162 ? 17.047 -15.133 -3.195 1 90.38 162 PRO B N 1
ATOM 2995 C CA . PRO B 1 162 ? 15.688 -15.18 -2.639 1 90.38 162 PRO B CA 1
ATOM 2996 C C . PRO B 1 162 ? 15.672 -15.539 -1.154 1 90.38 162 PRO B C 1
ATOM 2998 O O . PRO B 1 162 ? 16.547 -16.266 -0.682 1 90.38 162 PRO B O 1
ATOM 3001 N N . GLY B 1 163 ? 14.664 -14.898 -0.37 1 92.31 163 GLY B N 1
ATOM 3002 C CA . GLY B 1 163 ? 14.547 -15.273 1.031 1 92.31 163 GLY B CA 1
ATOM 3003 C C . GLY B 1 163 ? 14.281 -14.094 1.943 1 92.31 163 GLY B C 1
ATOM 3004 O O . GLY B 1 163 ? 14.008 -12.984 1.471 1 92.31 163 GLY B O 1
ATOM 3005 N N . TRP B 1 164 ? 14.32 -14.422 3.188 1 94.69 164 TRP B N 1
ATOM 3006 C CA . TRP B 1 164 ? 13.922 -13.438 4.195 1 94.69 164 TRP B CA 1
ATOM 3007 C C . TRP B 1 164 ? 14.945 -12.312 4.293 1 94.69 164 TRP B C 1
ATOM 3009 O O . TRP B 1 164 ? 14.594 -11.172 4.578 1 94.69 164 TRP B O 1
ATOM 3019 N N . LEU B 1 165 ? 16.203 -12.594 4.043 1 97 165 LEU B N 1
ATOM 3020 C CA . LEU B 1 165 ? 17.234 -11.57 4.145 1 97 165 LEU B CA 1
ATOM 3021 C C . LEU B 1 165 ? 17.062 -10.523 3.049 1 97 165 LEU B C 1
ATOM 3023 O O . LEU B 1 165 ? 17.203 -9.32 3.305 1 97 165 LEU B O 1
ATOM 3027 N N . ALA B 1 166 ? 16.812 -10.961 1.883 1 98 166 ALA B N 1
ATOM 3028 C CA . ALA B 1 166 ? 16.578 -10.039 0.775 1 98 166 ALA B CA 1
ATOM 3029 C C . ALA B 1 166 ? 15.359 -9.164 1.043 1 98 166 ALA B C 1
ATOM 3031 O O . ALA B 1 166 ? 15.406 -7.949 0.838 1 98 166 ALA B O 1
ATOM 3032 N N . ARG B 1 167 ? 14.336 -9.773 1.546 1 98.12 167 ARG B N 1
ATOM 3033 C CA . ARG B 1 167 ? 13.109 -9.039 1.852 1 98.12 167 ARG B CA 1
ATOM 3034 C C . ARG B 1 167 ? 13.352 -7.988 2.93 1 98.12 167 ARG B C 1
ATOM 3036 O O . ARG B 1 167 ? 12.922 -6.84 2.793 1 98.12 167 ARG B O 1
ATOM 3043 N N . SER B 1 168 ? 14.023 -8.406 3.932 1 98.62 168 SER B N 1
ATOM 3044 C CA . SER B 1 168 ? 14.281 -7.523 5.066 1 98.62 168 SER B CA 1
ATOM 3045 C C . SER B 1 168 ? 15.18 -6.355 4.664 1 98.62 168 SER B C 1
ATOM 3047 O O . SER B 1 168 ? 14.891 -5.203 4.984 1 98.62 168 SER B O 1
ATOM 3049 N N . ALA B 1 169 ? 16.234 -6.656 3.986 1 98.62 169 ALA B N 1
ATOM 3050 C CA . ALA B 1 169 ? 17.156 -5.613 3.549 1 98.62 169 ALA B CA 1
ATOM 3051 C C . ALA B 1 169 ? 16.484 -4.656 2.57 1 98.62 169 ALA B C 1
ATOM 3053 O O . ALA B 1 169 ? 16.672 -3.439 2.648 1 98.62 169 ALA B O 1
ATOM 3054 N N . ALA B 1 170 ? 15.742 -5.191 1.709 1 98.75 170 ALA B N 1
ATOM 3055 C CA . ALA B 1 170 ? 15.07 -4.387 0.692 1 98.75 170 ALA B CA 1
ATOM 3056 C C . ALA B 1 170 ? 14.047 -3.443 1.325 1 98.75 170 ALA B C 1
ATOM 3058 O O . ALA B 1 170 ? 14 -2.258 0.987 1 98.75 170 ALA B O 1
ATOM 3059 N N . LEU B 1 171 ? 13.242 -3.98 2.215 1 98.75 171 LEU B N 1
ATOM 3060 C CA . LEU B 1 171 ? 12.219 -3.143 2.84 1 98.75 171 LEU B CA 1
ATOM 3061 C C . LEU B 1 171 ? 12.867 -2.055 3.693 1 98.75 171 LEU B C 1
ATOM 3063 O O . LEU B 1 171 ? 12.438 -0.898 3.656 1 98.75 171 LEU B O 1
ATOM 3067 N N . ALA B 1 172 ? 13.844 -2.447 4.422 1 98.81 172 ALA B N 1
ATOM 3068 C CA . ALA B 1 172 ? 14.555 -1.479 5.25 1 98.81 172 ALA B CA 1
ATOM 3069 C C . ALA B 1 172 ? 15.156 -0.364 4.398 1 98.81 172 ALA B C 1
ATOM 3071 O O . ALA B 1 172 ? 15 0.818 4.715 1 98.81 172 ALA B O 1
ATOM 3072 N N . ALA B 1 173 ? 15.812 -0.759 3.377 1 98.75 173 ALA B N 1
ATOM 3073 C CA . ALA B 1 173 ? 16.422 0.218 2.48 1 98.75 173 ALA B CA 1
ATOM 3074 C C . ALA B 1 173 ? 15.367 1.087 1.81 1 98.75 173 ALA B C 1
ATOM 3076 O O . ALA B 1 173 ? 15.586 2.281 1.592 1 98.75 173 ALA B O 1
ATOM 3077 N N . SER B 1 174 ? 14.266 0.511 1.448 1 98.81 174 SER B N 1
ATOM 3078 C CA . SER B 1 174 ? 13.18 1.242 0.8 1 98.81 174 SER B CA 1
ATOM 3079 C C . SER B 1 174 ? 12.602 2.309 1.724 1 98.81 174 SER B C 1
ATOM 3081 O O . SER B 1 174 ? 12.383 3.445 1.305 1 98.81 174 SER B O 1
ATOM 3083 N N . ILE B 1 175 ? 12.375 1.928 2.936 1 98.5 175 ILE B N 1
ATOM 3084 C CA . ILE B 1 175 ? 11.844 2.877 3.906 1 98.5 175 ILE B CA 1
ATOM 3085 C C . ILE B 1 175 ? 12.852 4 4.137 1 98.5 175 ILE B C 1
ATOM 3087 O O . ILE B 1 175 ? 12.492 5.18 4.117 1 98.5 175 ILE B O 1
ATOM 3091 N N . GLY B 1 176 ? 14.109 3.627 4.34 1 98.25 176 GLY B N 1
ATOM 3092 C CA . GLY B 1 176 ? 15.141 4.645 4.477 1 98.25 176 GLY B CA 1
ATOM 3093 C C . GLY B 1 176 ? 15.234 5.566 3.275 1 98.25 176 GLY B C 1
ATOM 3094 O O . GLY B 1 176 ? 15.375 6.781 3.428 1 98.25 176 GLY B O 1
ATOM 3095 N N . PHE B 1 177 ? 15.188 5.047 2.139 1 98.19 177 PHE B N 1
ATOM 3096 C CA . PHE B 1 177 ? 15.258 5.797 0.89 1 98.19 177 PHE B CA 1
ATOM 3097 C C . PHE B 1 177 ? 14.117 6.801 0.798 1 98.19 177 PHE B C 1
ATOM 3099 O O . PHE B 1 177 ? 14.336 7.969 0.466 1 98.19 177 PHE B O 1
ATOM 3106 N N . MET B 1 178 ? 12.938 6.402 1.083 1 98.06 178 MET B N 1
ATOM 3107 C CA . MET B 1 178 ? 11.766 7.266 0.964 1 98.06 178 MET B CA 1
ATOM 3108 C C . MET B 1 178 ? 11.844 8.422 1.955 1 98.06 178 MET B C 1
ATOM 3110 O O . MET B 1 178 ? 11.492 9.555 1.619 1 98.06 178 MET B O 1
ATOM 3114 N N . ILE B 1 179 ? 12.273 8.102 3.168 1 96.44 179 ILE B N 1
ATOM 3115 C CA . ILE B 1 179 ? 12.391 9.164 4.164 1 96.44 179 ILE B CA 1
ATOM 3116 C C . ILE B 1 179 ? 13.508 10.125 3.766 1 96.44 179 ILE B C 1
ATOM 3118 O O . ILE B 1 179 ? 13.336 11.344 3.818 1 96.44 179 ILE B O 1
ATOM 3122 N N . TRP B 1 180 ? 14.602 9.57 3.311 1 95.88 180 TRP B N 1
ATOM 3123 C CA . TRP B 1 180 ? 15.758 10.383 2.943 1 95.88 180 TRP B CA 1
ATOM 3124 C C . TRP B 1 180 ? 15.43 11.312 1.782 1 95.88 180 TRP B C 1
ATOM 3126 O O . TRP B 1 180 ? 15.828 12.477 1.782 1 95.88 180 TRP B O 1
ATOM 3136 N N . THR B 1 181 ? 14.742 10.852 0.856 1 95.56 181 THR B N 1
ATOM 3137 C CA . THR B 1 181 ? 14.422 11.641 -0.332 1 95.56 181 THR B CA 1
ATOM 3138 C C . THR B 1 181 ? 13.133 12.422 -0.133 1 95.56 181 THR B C 1
ATOM 3140 O O . THR B 1 181 ? 12.633 13.062 -1.064 1 95.56 181 THR B O 1
ATOM 3143 N N . ARG B 1 182 ? 12.484 12.336 0.973 1 94.38 182 ARG B N 1
ATOM 3144 C CA . ARG B 1 182 ? 11.227 13.008 1.271 1 94.38 182 ARG B CA 1
ATOM 3145 C C . ARG B 1 182 ? 10.148 12.625 0.258 1 94.38 182 ARG B C 1
ATOM 3147 O O . ARG B 1 182 ? 9.422 13.492 -0.231 1 94.38 182 ARG B O 1
ATOM 3154 N N . SER B 1 183 ? 10.125 11.352 -0.067 1 96.81 183 SER B N 1
ATOM 3155 C CA . SER B 1 183 ? 9.195 10.836 -1.072 1 96.81 183 SER B CA 1
ATOM 3156 C C . SER B 1 183 ? 8.391 9.664 -0.529 1 96.81 183 SER B C 1
ATOM 3158 O O . SER B 1 183 ? 8.211 8.656 -1.213 1 96.81 183 SER B O 1
ATOM 3160 N N . VAL B 1 184 ? 7.91 9.812 0.644 1 97.06 184 VAL B N 1
ATOM 3161 C CA . VAL B 1 184 ? 7.219 8.695 1.273 1 97.06 184 VAL B CA 1
ATOM 3162 C C . VAL B 1 184 ? 5.91 8.414 0.536 1 97.06 184 VAL B C 1
ATOM 3164 O O . VAL B 1 184 ? 5.047 9.289 0.43 1 97.06 184 VAL B O 1
ATOM 3167 N N . HIS B 1 185 ? 5.777 7.336 -0.031 1 97.88 185 HIS B N 1
ATOM 3168 C CA . HIS B 1 185 ? 4.629 6.73 -0.697 1 97.88 185 HIS B CA 1
ATOM 3169 C C . HIS B 1 185 ? 4.469 5.266 -0.3 1 97.88 185 HIS B C 1
ATOM 3171 O O . HIS B 1 185 ? 5 4.375 -0.969 1 97.88 185 HIS B O 1
ATOM 3177 N N . PRO B 1 186 ? 3.666 5.008 0.628 1 97.81 186 PRO B N 1
ATOM 3178 C CA . PRO B 1 186 ? 3.635 3.697 1.286 1 97.81 186 PRO B CA 1
ATOM 3179 C C . PRO B 1 186 ? 3.393 2.551 0.307 1 97.81 186 PRO B C 1
ATOM 3181 O O . PRO B 1 186 ? 4.047 1.51 0.397 1 97.81 186 PRO B O 1
ATOM 3184 N N . PRO B 1 187 ? 2.584 2.688 -0.723 1 97.75 187 PRO B N 1
ATOM 3185 C CA . PRO B 1 187 ? 2.359 1.569 -1.644 1 97.75 187 PRO B CA 1
ATOM 3186 C C . PRO B 1 187 ? 3.648 1.071 -2.293 1 97.75 187 PRO B C 1
ATOM 3188 O O . PRO B 1 187 ? 3.752 -0.106 -2.645 1 97.75 187 PRO B O 1
ATOM 3191 N N . ALA B 1 188 ? 4.586 1.961 -2.449 1 98.5 188 ALA B N 1
ATOM 3192 C CA . ALA B 1 188 ? 5.832 1.618 -3.133 1 98.5 188 ALA B CA 1
ATOM 3193 C C . ALA B 1 188 ? 6.637 0.6 -2.33 1 98.5 188 ALA B C 1
ATOM 3195 O O . ALA B 1 188 ? 7.488 -0.103 -2.881 1 98.5 188 ALA B O 1
ATOM 3196 N N . ALA B 1 189 ? 6.402 0.539 -1.056 1 98.56 189 ALA B N 1
ATOM 3197 C CA . ALA B 1 189 ? 7.141 -0.362 -0.173 1 98.56 189 ALA B CA 1
ATOM 3198 C C . ALA B 1 189 ? 6.77 -1.817 -0.441 1 98.56 189 ALA B C 1
ATOM 3200 O O . ALA B 1 189 ? 7.453 -2.734 0.02 1 98.56 189 ALA B O 1
ATOM 3201 N N . SER B 1 190 ? 5.742 -2.076 -1.191 1 98.19 190 SER B N 1
ATOM 3202 C CA . SER B 1 190 ? 5.328 -3.43 -1.551 1 98.19 190 SER B CA 1
ATOM 3203 C C . SER B 1 190 ? 6.168 -3.975 -2.703 1 98.19 190 SER B C 1
ATOM 3205 O O . SER B 1 190 ? 6.285 -5.191 -2.869 1 98.19 190 SER B O 1
ATOM 3207 N N . LEU B 1 191 ? 6.758 -3.109 -3.469 1 98 191 LEU B N 1
ATOM 3208 C CA . LEU B 1 191 ? 7.34 -3.484 -4.754 1 98 191 LEU B CA 1
ATOM 3209 C C . LEU B 1 191 ? 8.555 -4.383 -4.559 1 98 191 LEU B C 1
ATOM 3211 O O . LEU B 1 191 ? 8.703 -5.395 -5.25 1 98 191 LEU B O 1
ATOM 3215 N N . PRO B 1 192 ? 9.445 -4.043 -3.598 1 98.25 192 PRO B N 1
ATOM 3216 C CA . PRO B 1 192 ? 10.594 -4.938 -3.428 1 98.25 192 PRO B CA 1
ATOM 3217 C C . PRO B 1 192 ? 10.18 -6.355 -3.041 1 98.25 192 PRO B C 1
ATOM 3219 O O . PRO B 1 192 ? 10.742 -7.328 -3.561 1 98.25 192 PRO B O 1
ATOM 3222 N N . ILE B 1 193 ? 9.227 -6.438 -2.188 1 97.19 193 ILE B N 1
ATOM 3223 C CA . ILE B 1 193 ? 8.781 -7.742 -1.719 1 97.19 193 ILE B CA 1
ATOM 3224 C C . ILE B 1 193 ? 8.133 -8.508 -2.871 1 97.19 193 ILE B C 1
ATOM 3226 O O . ILE B 1 193 ? 8.391 -9.703 -3.053 1 97.19 193 ILE B O 1
ATOM 3230 N N . MET B 1 194 ? 7.367 -7.824 -3.639 1 96.06 194 MET B N 1
ATOM 3231 C CA . MET B 1 194 ? 6.707 -8.445 -4.781 1 96.06 194 MET B CA 1
ATOM 3232 C C . MET B 1 194 ? 7.73 -8.953 -5.793 1 96.06 194 MET B C 1
ATOM 3234 O O . MET B 1 194 ? 7.566 -10.031 -6.359 1 96.06 194 MET B O 1
ATOM 3238 N N . PHE B 1 195 ? 8.75 -8.219 -6.035 1 96.44 195 PHE B N 1
ATOM 3239 C CA . PHE B 1 195 ? 9.773 -8.633 -6.988 1 96.44 195 PHE B CA 1
ATOM 3240 C C . PHE B 1 195 ? 10.516 -9.859 -6.488 1 96.44 195 PHE B C 1
ATOM 3242 O O . PHE B 1 195 ? 10.734 -10.812 -7.242 1 96.44 195 PHE B O 1
ATOM 3249 N N . ILE B 1 196 ? 10.906 -9.812 -5.242 1 96.31 196 ILE B N 1
ATOM 3250 C CA . ILE B 1 196 ? 11.711 -10.875 -4.668 1 96.31 196 ILE B CA 1
ATOM 3251 C C . ILE B 1 196 ? 10.906 -12.18 -4.652 1 96.31 196 ILE B C 1
ATOM 3253 O O . ILE B 1 196 ? 11.445 -13.25 -4.957 1 96.31 196 ILE B O 1
ATOM 3257 N N . ASP B 1 197 ? 9.602 -12.055 -4.375 1 93 197 ASP B N 1
ATOM 3258 C CA . ASP B 1 197 ? 8.781 -13.25 -4.223 1 93 197 ASP B CA 1
ATOM 3259 C C . ASP B 1 197 ? 8.18 -13.672 -5.562 1 93 197 ASP B C 1
ATOM 3261 O O . ASP B 1 197 ? 7.75 -14.82 -5.719 1 93 197 ASP B O 1
ATOM 3265 N N . GLY B 1 198 ? 8.055 -12.711 -6.461 1 91.69 198 GLY B N 1
ATOM 3266 C CA . GLY B 1 198 ? 7.406 -13 -7.734 1 91.69 198 GLY B CA 1
ATOM 3267 C C . GLY B 1 198 ? 8.391 -13.344 -8.836 1 91.69 198 GLY B C 1
ATOM 3268 O O . GLY B 1 198 ? 8.891 -12.453 -9.523 1 91.69 198 GLY B O 1
ATOM 3269 N N . SER B 1 199 ? 8.578 -14.617 -9.125 1 88.62 199 SER B N 1
ATOM 3270 C CA . SER B 1 199 ? 9.531 -15.078 -10.133 1 88.62 199 SER B CA 1
ATOM 3271 C C . SER B 1 199 ? 9.156 -14.562 -11.523 1 88.62 199 SER B C 1
ATOM 3273 O O . SER B 1 199 ? 10.023 -14.406 -12.383 1 88.62 199 SER B O 1
ATOM 3275 N N . LYS B 1 200 ? 7.867 -14.273 -11.688 1 85.31 200 LYS B N 1
ATOM 3276 C CA . LYS B 1 200 ? 7.406 -13.781 -12.984 1 85.31 200 LYS B CA 1
ATOM 3277 C C . LYS B 1 200 ? 8.023 -12.43 -13.312 1 85.31 200 LYS B C 1
ATOM 3279 O O . LYS B 1 200 ? 8.102 -12.039 -14.477 1 85.31 200 LYS B O 1
ATOM 3284 N N . PHE B 1 201 ? 8.484 -11.766 -12.266 1 90.94 201 PHE B N 1
ATOM 3285 C CA . PHE B 1 201 ? 9 -10.414 -12.477 1 90.94 201 PHE B CA 1
ATOM 3286 C C . PHE B 1 201 ? 10.516 -10.438 -12.625 1 90.94 201 PHE B C 1
ATOM 3288 O O . PHE B 1 201 ? 11.125 -9.43 -13 1 90.94 201 PHE B O 1
ATOM 3295 N N . HIS B 1 202 ? 11.188 -11.547 -12.414 1 90.88 202 HIS B N 1
ATOM 3296 C CA . HIS B 1 202 ? 12.648 -11.594 -12.367 1 90.88 202 HIS B CA 1
ATOM 3297 C C . HIS B 1 202 ? 13.25 -11.344 -13.742 1 90.88 202 HIS B C 1
ATOM 3299 O O . HIS B 1 202 ? 14.367 -10.828 -13.859 1 90.88 202 HIS B O 1
ATOM 3305 N N . ARG B 1 203 ? 12.461 -11.633 -14.742 1 88.75 203 ARG B N 1
ATOM 3306 C CA . ARG B 1 203 ? 12.945 -11.445 -16.109 1 88.75 203 ARG B CA 1
ATOM 3307 C C . ARG B 1 203 ? 13.062 -9.961 -16.453 1 88.75 203 ARG B C 1
ATOM 3309 O O . ARG B 1 203 ? 13.781 -9.586 -17.375 1 88.75 203 ARG B O 1
ATOM 3316 N N . LEU B 1 204 ? 12.344 -9.172 -15.719 1 90.38 204 LEU B N 1
ATOM 3317 C CA . LEU B 1 204 ? 12.344 -7.738 -16.016 1 90.38 204 LEU B CA 1
ATOM 3318 C C . LEU B 1 204 ? 13.625 -7.078 -15.508 1 90.38 204 LEU B C 1
ATOM 3320 O O . LEU B 1 204 ? 14.023 -6.027 -16.016 1 90.38 204 LEU B O 1
ATOM 3324 N N . HIS B 1 205 ? 14.32 -7.648 -14.578 1 92.31 205 HIS B N 1
ATOM 3325 C CA . HIS B 1 205 ? 15.508 -7.059 -13.969 1 92.31 205 HIS B CA 1
ATOM 3326 C C . HIS B 1 205 ? 15.281 -5.59 -13.625 1 92.31 205 HIS B C 1
ATOM 3328 O O . HIS B 1 205 ? 14.328 -5.258 -12.914 1 92.31 205 HIS B O 1
ATOM 3334 N N . LEU B 1 206 ? 16.078 -4.68 -14.109 1 92.94 206 LEU B N 1
ATOM 3335 C CA . LEU B 1 206 ? 15.977 -3.281 -13.711 1 92.94 206 LEU B CA 1
ATOM 3336 C C . LEU B 1 206 ? 14.836 -2.588 -14.445 1 92.94 206 LEU B C 1
ATOM 3338 O O . LEU B 1 206 ? 14.406 -1.503 -14.047 1 92.94 206 LEU B O 1
ATOM 3342 N N . TRP B 1 207 ? 14.297 -3.227 -15.453 1 93.25 207 TRP B N 1
ATOM 3343 C CA . TRP B 1 207 ? 13.109 -2.703 -16.109 1 93.25 207 TRP B CA 1
ATOM 3344 C C . TRP B 1 207 ? 11.906 -2.754 -15.164 1 93.25 207 TRP B C 1
ATOM 3346 O O . TRP B 1 207 ? 10.891 -2.1 -15.414 1 93.25 207 TRP B O 1
ATOM 3356 N N . TYR B 1 208 ? 12.008 -3.57 -14.18 1 94.88 208 TYR B N 1
ATOM 3357 C CA . TYR B 1 208 ? 10.977 -3.652 -13.148 1 94.88 208 TYR B CA 1
ATOM 3358 C C . TYR B 1 208 ? 10.75 -2.293 -12.5 1 94.88 208 TYR B C 1
ATOM 3360 O O . TYR B 1 208 ? 9.672 -2.023 -11.977 1 94.88 208 TYR B O 1
ATOM 3368 N N . ALA B 1 209 ? 11.781 -1.401 -12.555 1 95.38 209 ALA B N 1
ATOM 3369 C CA . ALA B 1 209 ? 11.68 -0.075 -11.945 1 95.38 209 ALA B CA 1
ATOM 3370 C C . ALA B 1 209 ? 10.68 0.795 -12.695 1 95.38 209 ALA B C 1
ATOM 3372 O O . ALA B 1 209 ? 10.109 1.733 -12.133 1 95.38 209 ALA B O 1
ATOM 3373 N N . LEU B 1 210 ? 10.43 0.507 -13.914 1 94.5 210 LEU B N 1
ATOM 3374 C CA . LEU B 1 210 ? 9.539 1.312 -14.742 1 94.5 210 LEU B CA 1
ATOM 3375 C C . LEU B 1 210 ? 8.203 0.604 -14.953 1 94.5 210 LEU B C 1
ATOM 3377 O O . LEU B 1 210 ? 7.145 1.242 -14.93 1 94.5 210 LEU B O 1
ATOM 3381 N N . PHE B 1 211 ? 8.336 -0.737 -15.07 1 93.81 211 PHE B N 1
ATOM 3382 C CA . PHE B 1 211 ? 7.18 -1.578 -15.352 1 93.81 211 PHE B CA 1
ATOM 3383 C C . PHE B 1 211 ? 7.094 -2.729 -14.352 1 93.81 211 PHE B C 1
ATOM 3385 O O . PHE B 1 211 ? 8.086 -3.414 -14.102 1 93.81 211 PHE B O 1
ATOM 3392 N N . PRO B 1 212 ? 5.902 -2.832 -13.898 1 94.44 212 PRO B N 1
ATOM 3393 C CA . PRO B 1 212 ? 4.555 -2.312 -14.148 1 94.44 212 PRO B CA 1
ATOM 3394 C C . PRO B 1 212 ? 4.184 -1.171 -13.203 1 94.44 212 PRO B C 1
ATOM 3396 O O . PRO B 1 212 ? 3.213 -0.45 -13.453 1 94.44 212 PRO B O 1
ATOM 3399 N N . GLY B 1 213 ? 4.98 -0.934 -12.148 1 95.56 213 GLY B N 1
ATOM 3400 C CA . GLY B 1 213 ? 4.609 -0.007 -11.094 1 95.56 213 GLY B CA 1
ATOM 3401 C C . GLY B 1 213 ? 4.465 1.424 -11.578 1 95.56 213 GLY B C 1
ATOM 3402 O O . GLY B 1 213 ? 3.369 1.987 -11.547 1 95.56 213 GLY B O 1
ATOM 3403 N N . ALA B 1 214 ? 5.547 1.96 -12.133 1 96.38 214 ALA B N 1
ATOM 3404 C CA . ALA B 1 214 ? 5.559 3.35 -12.586 1 96.38 214 ALA B CA 1
ATOM 3405 C C . ALA B 1 214 ? 4.602 3.553 -13.758 1 96.38 214 ALA B C 1
ATOM 3407 O O . ALA B 1 214 ? 3.895 4.562 -13.82 1 96.38 214 ALA B O 1
ATOM 3408 N N . ALA B 1 215 ? 4.547 2.611 -14.617 1 96.31 215 ALA B N 1
ATOM 3409 C CA . ALA B 1 215 ? 3.635 2.686 -15.758 1 96.31 215 ALA B CA 1
ATOM 3410 C C . ALA B 1 215 ? 2.18 2.699 -15.297 1 96.31 215 ALA B C 1
ATOM 3412 O O . ALA B 1 215 ? 1.364 3.463 -15.812 1 96.31 215 ALA B O 1
ATOM 3413 N N . GLY B 1 216 ? 1.864 1.826 -14.398 1 97.31 216 GLY B N 1
ATOM 3414 C CA . GLY B 1 216 ? 0.516 1.81 -13.852 1 97.31 216 GLY B CA 1
ATOM 3415 C C . GLY B 1 216 ? 0.125 3.117 -13.195 1 97.31 216 GLY B C 1
ATOM 3416 O O . GLY B 1 216 ? -1.033 3.533 -13.258 1 97.31 216 GLY B O 1
ATOM 3417 N N . CYS B 1 217 ? 1.095 3.762 -12.594 1 97.56 217 CYS B N 1
ATOM 3418 C CA . CYS B 1 217 ? 0.825 5.02 -11.898 1 97.56 217 CYS B CA 1
ATOM 3419 C C . CYS B 1 217 ? 0.452 6.117 -12.891 1 97.56 217 CYS B C 1
ATOM 3421 O O . CYS B 1 217 ? -0.334 7.008 -12.57 1 97.56 217 CYS B O 1
ATOM 3423 N N . ILE B 1 218 ? 0.999 6.07 -14.047 1 97.25 218 ILE B N 1
ATOM 3424 C CA . ILE B 1 218 ? 0.642 7.055 -15.062 1 97.25 218 ILE B CA 1
ATOM 3425 C C . ILE B 1 218 ? -0.847 6.949 -15.383 1 97.25 218 ILE B C 1
ATOM 3427 O O . ILE B 1 218 ? -1.555 7.961 -15.414 1 97.25 218 ILE B O 1
ATOM 3431 N N . LEU B 1 219 ? -1.283 5.77 -15.602 1 97.25 219 LEU B N 1
ATOM 3432 C CA . LEU B 1 219 ? -2.695 5.543 -15.883 1 97.25 219 LEU B CA 1
ATOM 3433 C C . LEU B 1 219 ? -3.564 5.996 -14.711 1 97.25 219 LEU B C 1
ATOM 3435 O O . LEU B 1 219 ? -4.578 6.672 -14.914 1 97.25 219 LEU B O 1
ATOM 3439 N N . LEU B 1 220 ? -3.182 5.645 -13.539 1 98.19 220 LEU B N 1
ATOM 3440 C CA . LEU B 1 220 ? -3.975 5.98 -12.367 1 98.19 220 LEU B CA 1
ATOM 3441 C C . LEU B 1 220 ? -4.035 7.492 -12.164 1 98.19 220 LEU B C 1
ATOM 3443 O O . LEU B 1 220 ? -5.055 8.023 -11.727 1 98.19 220 LEU B O 1
ATOM 3447 N N . CYS B 1 221 ? -2.957 8.195 -12.484 1 96.38 221 CYS B N 1
ATOM 3448 C CA . CYS B 1 221 ? -2.939 9.648 -12.391 1 96.38 221 CYS B CA 1
ATOM 3449 C C . CYS B 1 221 ? -3.951 10.273 -13.344 1 96.38 221 CYS B C 1
ATOM 3451 O O . CYS B 1 221 ? -4.629 11.234 -12.992 1 96.38 221 CYS B O 1
ATOM 3453 N N . LEU B 1 222 ? -3.99 9.727 -14.492 1 96.81 222 LEU B N 1
ATOM 3454 C CA . LEU B 1 222 ? -4.945 10.227 -15.477 1 96.81 222 LEU B CA 1
ATOM 3455 C C . LEU B 1 222 ? -6.379 10.031 -14.992 1 96.81 222 LEU B C 1
ATOM 3457 O O . LEU B 1 222 ? -7.207 10.938 -15.117 1 96.81 222 LEU B O 1
ATOM 3461 N N . ILE B 1 223 ? -6.672 8.898 -14.461 1 97.62 223 ILE B N 1
ATOM 3462 C CA . ILE B 1 223 ? -8.008 8.609 -13.961 1 97.62 223 ILE B CA 1
ATOM 3463 C C . ILE B 1 223 ? -8.305 9.484 -12.742 1 97.62 223 ILE B C 1
ATOM 3465 O O . ILE B 1 223 ? -9.438 9.922 -12.539 1 97.62 223 ILE B O 1
ATOM 3469 N N . GLN B 1 224 ? -7.309 9.695 -11.922 1 96.69 224 GLN B N 1
ATOM 3470 C CA . GLN B 1 224 ? -7.477 10.539 -10.742 1 96.69 224 GLN B CA 1
ATOM 3471 C C . GLN B 1 224 ? -7.961 11.938 -11.133 1 96.69 224 GLN B C 1
ATOM 3473 O O . GLN B 1 224 ? -8.781 12.531 -10.43 1 96.69 224 GLN B O 1
ATOM 3478 N N . GLU B 1 225 ? -7.379 12.453 -12.203 1 95 225 GLU B N 1
ATOM 3479 C CA . GLU B 1 225 ? -7.805 13.766 -12.672 1 95 225 GLU B CA 1
ATOM 3480 C C . GLU B 1 225 ? -9.289 13.766 -13.023 1 95 225 GLU B C 1
ATOM 3482 O O . GLU B 1 225 ? -10 14.734 -12.734 1 95 225 GLU B O 1
ATOM 3487 N N . MET B 1 226 ? -9.703 12.75 -13.602 1 95.94 226 MET B N 1
ATOM 3488 C CA . MET B 1 226 ? -11.117 12.633 -13.953 1 95.94 226 MET B CA 1
ATOM 3489 C C . MET B 1 226 ? -11.977 12.531 -12.703 1 95.94 226 MET B C 1
ATOM 3491 O O . MET B 1 226 ? -13.031 13.164 -12.609 1 95.94 226 MET B O 1
ATOM 3495 N N . VAL B 1 227 ? -11.602 11.695 -11.797 1 95.5 227 VAL B N 1
ATOM 3496 C CA . VAL B 1 227 ? -12.344 11.508 -10.555 1 95.5 227 VAL B CA 1
ATOM 3497 C C . VAL B 1 227 ? -12.43 12.828 -9.797 1 95.5 227 VAL B C 1
ATOM 3499 O O . VAL B 1 227 ? -13.492 13.188 -9.281 1 95.5 227 VAL B O 1
ATOM 3502 N N . SER B 1 228 ? -11.312 13.516 -9.719 1 93 228 SER B N 1
ATOM 3503 C CA . SER B 1 228 ? -11.289 14.797 -9.031 1 93 228 SER B CA 1
ATOM 3504 C C . SER B 1 228 ? -12.219 15.805 -9.703 1 93 228 SER B C 1
ATOM 3506 O O . SER B 1 228 ? -12.922 16.562 -9.031 1 93 228 SER B O 1
ATOM 3508 N N . TYR B 1 229 ? -12.18 15.82 -10.969 1 94.12 229 TYR B N 1
ATOM 3509 C CA . TYR B 1 229 ? -13.062 16.703 -11.719 1 94.12 229 TYR B CA 1
ATOM 3510 C C . TYR B 1 229 ? -14.523 16.391 -11.422 1 94.12 229 TYR B C 1
ATOM 3512 O O . TYR B 1 229 ? -15.32 17.312 -11.203 1 94.12 229 TYR B O 1
ATOM 3520 N N . LEU B 1 230 ? -14.844 15.18 -11.43 1 93.44 230 LEU B N 1
ATOM 3521 C CA . LEU B 1 230 ? -16.219 14.766 -11.188 1 93.44 230 LEU B CA 1
ATOM 3522 C C . LEU B 1 230 ? -16.641 15.078 -9.75 1 93.44 230 LEU B C 1
ATOM 3524 O O . LEU B 1 230 ? -17.766 15.508 -9.516 1 93.44 230 LEU B O 1
ATOM 3528 N N . LYS B 1 231 ? -15.789 14.859 -8.789 1 91.56 231 LYS B N 1
ATOM 3529 C CA . LYS B 1 231 ? -16.078 15.141 -7.387 1 91.56 231 LYS B CA 1
ATOM 3530 C C . LYS B 1 231 ? -16.328 16.625 -7.168 1 91.56 231 LYS B C 1
ATOM 3532 O O . LYS B 1 231 ? -17.188 17 -6.355 1 91.56 231 LYS B O 1
ATOM 3537 N N . ASP B 1 232 ? -15.633 17.438 -7.852 1 90.88 232 ASP B N 1
ATOM 3538 C CA . ASP B 1 232 ? -15.719 18.875 -7.664 1 90.88 232 ASP B CA 1
ATOM 3539 C C . ASP B 1 232 ? -16.953 19.453 -8.383 1 90.88 232 ASP B C 1
ATOM 3541 O O . ASP B 1 232 ? -17.531 20.438 -7.93 1 90.88 232 ASP B O 1
ATOM 3545 N N . ASN B 1 233 ? -17.328 18.812 -9.453 1 92.75 233 ASN B N 1
ATOM 3546 C CA . ASN B 1 233 ? -18.359 19.406 -10.297 1 92.75 233 ASN B CA 1
ATOM 3547 C C . ASN B 1 233 ? -19.703 18.688 -10.148 1 92.75 233 ASN B C 1
ATOM 3549 O O . ASN B 1 233 ? -20.75 19.25 -10.461 1 92.75 233 ASN B O 1
ATOM 3553 N N . TYR B 1 234 ? -19.688 17.453 -9.742 1 91.06 234 TYR B N 1
ATOM 3554 C CA . TYR B 1 234 ? -20.922 16.688 -9.641 1 91.06 234 TYR B CA 1
ATOM 3555 C C . TYR B 1 234 ? -21.109 16.141 -8.227 1 91.06 234 TYR B C 1
ATOM 3557 O O . TYR B 1 234 ? -20.891 14.953 -7.977 1 91.06 234 TYR B O 1
ATOM 3565 N N . LYS B 1 235 ? -21.688 17.031 -7.332 1 87.19 235 LYS B N 1
ATOM 3566 C CA . LYS B 1 235 ? -21.922 16.641 -5.945 1 87.19 235 LYS B CA 1
ATOM 3567 C C . LYS B 1 235 ? -23.391 16.297 -5.719 1 87.19 235 LYS B C 1
ATOM 3569 O O . LYS B 1 235 ? -24.281 16.953 -6.262 1 87.19 235 LYS B O 1
ATOM 3574 N N . PHE B 1 236 ? -23.562 15.141 -5.094 1 85.44 236 PHE B N 1
ATOM 3575 C CA . PHE B 1 236 ? -24.922 14.719 -4.742 1 85.44 236 PHE B CA 1
ATOM 3576 C C . PHE B 1 236 ? -24.906 13.922 -3.445 1 85.44 236 PHE B C 1
ATOM 3578 O O . PHE B 1 236 ? -23.875 13.398 -3.035 1 85.44 236 PHE B O 1
#